Protein AF-A0A6C0J661-F1 (afdb_monomer_lite)

Organism: NCBI:txid1070528

Radius of gyration: 36.3 Å; chains: 1; bounding box: 71×76×98 Å

Sequence (386 aa):
MSFKVKNKKRAIIDNRTTIDAKHNIKIKYFKELQKSFTGKKKKLKLYKEQYTILMNKPLKELNDIEFLKKNELEDKIEILEKEVDDIESSKEEKEYYKNTGNILFDYYDTSNKNSKKEIVKEQLNKKGSKTVMDWLNKNNQLNSNTKQDICDDYLSLTDPCFVKNIKNNYEDFCLNCNIEKKTHLADGCMICEICGQVDYIVIDSDKPSYKDPPKEISYFAYKRINHFNEWMAQFQAKETTDIPQDLYNQILIEIKKERIDNMGDLTSSKVREILKKLKKNKYYEHVPHIINKLNGLPPPIMNRTTEEELRRMFKEIQIPFTKFCPKERKNFLSYSYVLHKFVELLELDQFIDCFILLKSREKLHQQDLIWRQICEYLKWEFIPSV

Structure (mmCIF, N/CA/C/O backbone):
data_AF-A0A6C0J661-F1
#
_entry.id   AF-A0A6C0J661-F1
#
loop_
_atom_site.group_PDB
_atom_site.id
_atom_site.type_symbol
_atom_site.label_atom_id
_atom_site.label_alt_id
_atom_site.label_comp_id
_atom_site.label_asym_id
_atom_site.label_entity_id
_atom_site.label_seq_id
_atom_site.pdbx_PDB_ins_code
_atom_site.Cartn_x
_atom_site.Cartn_y
_atom_site.Cartn_z
_atom_site.occupancy
_atom_site.B_iso_or_equiv
_atom_site.auth_seq_id
_atom_site.auth_comp_id
_atom_site.auth_asym_id
_atom_site.auth_atom_id
_atom_site.pdbx_PDB_model_num
ATOM 1 N N . MET A 1 1 ? 31.103 -8.696 4.883 1.00 34.53 1 MET A N 1
ATOM 2 C CA . MET A 1 1 ? 31.007 -8.701 6.359 1.00 34.53 1 MET A CA 1
ATOM 3 C C . MET A 1 1 ? 29.650 -9.262 6.749 1.00 34.53 1 MET A C 1
ATOM 5 O O . MET A 1 1 ? 28.646 -8.743 6.285 1.00 34.53 1 MET A O 1
ATOM 9 N N . SER A 1 2 ? 29.621 -10.367 7.496 1.00 33.38 2 SER A N 1
ATOM 10 C CA . SER A 1 2 ? 28.377 -11.053 7.869 1.00 33.38 2 SER A CA 1
ATOM 11 C C . SER A 1 2 ? 27.715 -10.329 9.045 1.00 33.38 2 SER A C 1
ATOM 13 O O . SER A 1 2 ? 28.340 -10.147 10.092 1.00 33.38 2 SER A O 1
ATOM 15 N N . PHE A 1 3 ? 26.476 -9.871 8.867 1.00 33.03 3 PHE A N 1
ATOM 16 C CA . PHE A 1 3 ? 25.722 -9.171 9.903 1.00 33.03 3 PHE A CA 1
ATOM 17 C C . PHE A 1 3 ? 25.310 -10.160 11.002 1.00 33.03 3 PHE A C 1
ATOM 19 O O . PHE A 1 3 ? 24.357 -10.920 10.854 1.00 33.03 3 PHE A O 1
ATOM 26 N N . LYS A 1 4 ? 26.019 -10.141 12.138 1.00 41.75 4 LYS A N 1
ATOM 27 C CA . LYS A 1 4 ? 25.554 -10.784 13.374 1.00 41.75 4 LYS A CA 1
ATOM 28 C C . LYS A 1 4 ? 24.389 -9.974 13.939 1.00 41.75 4 LYS A C 1
ATOM 30 O O . LYS A 1 4 ? 24.596 -8.985 14.642 1.00 41.75 4 LYS A O 1
ATOM 35 N N . VAL A 1 5 ? 23.164 -10.402 13.651 1.00 43.06 5 VAL A N 1
ATOM 36 C CA . VAL A 1 5 ? 21.970 -9.907 14.343 1.00 43.06 5 VAL A CA 1
ATOM 37 C C . VAL A 1 5 ? 22.076 -10.339 15.807 1.00 43.06 5 VAL A C 1
ATOM 39 O O . VAL A 1 5 ? 21.962 -11.517 16.138 1.00 43.06 5 VAL A O 1
ATOM 42 N N . LYS A 1 6 ? 22.351 -9.388 16.706 1.00 41.72 6 LYS A N 1
ATOM 43 C CA . LYS A 1 6 ? 22.231 -9.626 18.147 1.00 41.72 6 LYS A CA 1
ATOM 44 C C . LYS A 1 6 ? 20.749 -9.824 18.454 1.00 41.72 6 LYS A C 1
ATOM 46 O O . LYS A 1 6 ? 20.007 -8.848 18.545 1.00 41.72 6 LYS A O 1
ATOM 51 N N . ASN A 1 7 ? 20.334 -11.074 18.648 1.00 42.34 7 ASN A N 1
ATOM 52 C CA . ASN A 1 7 ? 19.065 -11.379 19.299 1.00 42.34 7 ASN A CA 1
ATOM 53 C C . ASN A 1 7 ? 19.090 -10.722 20.684 1.00 42.34 7 ASN A C 1
ATOM 55 O O . ASN A 1 7 ? 19.767 -11.199 21.598 1.00 42.34 7 ASN A O 1
ATOM 59 N N . LYS A 1 8 ? 18.394 -9.588 20.835 1.00 40.62 8 LYS A N 1
ATOM 60 C CA . LYS A 1 8 ? 18.105 -9.023 22.153 1.00 40.62 8 LYS A CA 1
ATOM 61 C C . LYS A 1 8 ? 17.331 -10.101 22.905 1.00 40.62 8 LYS A C 1
ATOM 63 O O . LYS A 1 8 ? 16.184 -10.375 22.560 1.00 40.62 8 LYS A O 1
ATOM 68 N N . LYS A 1 9 ? 17.964 -10.739 23.896 1.00 44.47 9 LYS A N 1
ATOM 69 C CA . LYS A 1 9 ? 17.253 -11.595 24.849 1.00 44.47 9 LYS A CA 1
ATOM 70 C C . LYS A 1 9 ? 16.108 -10.751 25.406 1.00 44.47 9 LYS A C 1
ATOM 72 O O . LYS A 1 9 ? 16.364 -9.714 26.018 1.00 44.47 9 LYS A O 1
ATOM 77 N N . ARG A 1 10 ? 14.862 -11.139 25.109 1.00 45.19 10 ARG A N 1
ATOM 78 C CA . ARG A 1 10 ? 13.681 -10.521 25.719 1.00 45.19 10 ARG A CA 1
ATOM 79 C C . ARG A 1 10 ? 13.876 -10.618 27.229 1.00 45.19 10 ARG A C 1
ATOM 81 O O . ARG A 1 10 ? 14.187 -11.699 27.729 1.00 45.19 10 ARG A O 1
ATOM 88 N N . ALA A 1 11 ? 13.766 -9.493 27.929 1.00 33.91 11 ALA A N 1
ATOM 89 C CA . ALA A 1 11 ? 13.754 -9.506 29.381 1.00 33.91 11 ALA A CA 1
ATOM 90 C C . ALA A 1 11 ? 12.582 -10.395 29.811 1.00 33.91 11 ALA A C 1
ATOM 92 O O . ALA A 1 11 ? 11.436 -10.120 29.458 1.00 33.91 11 ALA A O 1
ATOM 93 N N . ILE A 1 12 ? 12.880 -11.493 30.502 1.00 41.34 12 ILE A N 1
ATOM 94 C CA . ILE A 1 12 ? 11.857 -12.316 31.138 1.00 41.34 12 ILE A CA 1
ATOM 95 C C . ILE A 1 12 ? 11.373 -11.485 32.322 1.00 41.34 12 ILE A C 1
ATOM 97 O O . ILE A 1 12 ? 12.027 -11.431 33.360 1.00 41.34 12 ILE A O 1
ATOM 101 N N . ILE A 1 13 ? 10.283 -10.751 32.122 1.00 39.22 13 ILE A N 1
ATOM 102 C CA . ILE A 1 13 ? 9.573 -10.094 33.213 1.00 39.22 13 ILE A CA 1
ATOM 103 C C . ILE A 1 13 ? 8.820 -11.216 33.928 1.00 39.22 13 ILE A C 1
ATOM 105 O O . ILE A 1 13 ? 7.939 -11.840 33.334 1.00 39.22 13 ILE A O 1
ATOM 109 N N . ASP A 1 14 ? 9.209 -11.522 35.166 1.00 41.19 14 ASP A N 1
ATOM 110 C CA . ASP A 1 14 ? 8.510 -12.510 35.988 1.00 41.19 14 ASP A CA 1
ATOM 111 C C . ASP A 1 14 ? 7.150 -11.928 36.422 1.00 41.19 14 ASP A C 1
ATOM 113 O O . ASP A 1 14 ? 7.012 -11.312 37.474 1.00 41.19 14 ASP A O 1
ATOM 117 N N . ASN A 1 15 ? 6.144 -12.084 35.557 1.00 53.19 15 ASN A N 1
ATOM 118 C CA . ASN A 1 15 ? 4.749 -11.697 35.785 1.00 53.19 15 ASN A CA 1
ATOM 119 C C . ASN A 1 15 ? 3.964 -12.787 36.538 1.00 53.19 15 ASN A C 1
ATOM 121 O O . ASN A 1 15 ? 2.758 -12.945 36.315 1.00 53.19 15 ASN A O 1
ATOM 125 N N . ARG A 1 16 ? 4.617 -13.575 37.406 1.00 56.19 16 ARG A N 1
ATOM 126 C CA . ARG A 1 16 ? 3.942 -14.582 38.236 1.00 56.19 16 ARG A CA 1
ATOM 127 C C . ARG A 1 16 ? 2.863 -13.923 39.092 1.00 56.19 16 ARG A C 1
ATOM 129 O O . ARG A 1 16 ? 3.110 -13.364 40.154 1.00 56.19 16 ARG A O 1
ATOM 136 N N . THR A 1 17 ? 1.637 -14.016 38.604 1.00 64.44 17 THR A N 1
ATOM 137 C CA . THR A 1 17 ? 0.412 -13.579 39.259 1.00 64.44 17 THR A CA 1
ATOM 138 C C . THR A 1 17 ? -0.506 -14.785 39.327 1.00 64.44 17 THR A C 1
ATOM 140 O O . THR A 1 17 ? -0.562 -15.587 38.396 1.00 64.44 17 THR A O 1
ATOM 143 N N . THR A 1 18 ? -1.180 -14.975 40.457 1.00 80.19 18 THR A N 1
ATOM 144 C CA . THR A 1 18 ? -2.099 -16.103 40.614 1.00 80.19 18 THR A CA 1
ATOM 145 C C . THR A 1 18 ? -3.386 -15.846 39.836 1.00 80.19 18 THR A C 1
ATOM 147 O O . THR A 1 18 ? -3.802 -14.693 39.662 1.00 80.19 18 THR A O 1
ATOM 150 N N . ILE A 1 19 ? -4.048 -16.926 39.407 1.00 83.00 19 ILE A N 1
ATOM 151 C CA . ILE A 1 19 ? -5.397 -16.848 38.830 1.00 83.00 19 ILE A CA 1
ATOM 152 C C . ILE A 1 19 ? -6.325 -16.114 39.807 1.00 83.00 19 ILE A C 1
ATOM 154 O O . ILE A 1 19 ? -7.040 -15.210 39.387 1.00 83.00 19 ILE A O 1
ATOM 158 N N . ASP A 1 20 ? -6.211 -16.383 41.114 1.00 82.94 20 ASP A N 1
ATOM 159 C CA . ASP A 1 20 ? -6.934 -15.661 42.170 1.00 82.94 20 ASP A CA 1
ATOM 160 C C . ASP A 1 20 ? -6.723 -14.145 42.130 1.00 82.94 20 ASP A C 1
ATOM 162 O O . ASP A 1 20 ? -7.683 -13.381 42.239 1.00 82.94 20 ASP A O 1
ATOM 166 N N . ALA A 1 21 ? -5.481 -13.675 41.984 1.00 83.25 21 ALA A N 1
ATOM 167 C CA . ALA A 1 21 ? -5.194 -12.245 41.944 1.00 83.25 21 ALA A CA 1
ATOM 168 C C . ALA A 1 21 ? -5.857 -11.590 40.723 1.00 83.25 21 ALA A C 1
ATOM 170 O O . ALA A 1 21 ? -6.536 -10.571 40.861 1.00 83.25 21 ALA A O 1
ATOM 171 N N . LYS A 1 22 ? -5.729 -12.204 39.539 1.00 85.62 22 LYS A N 1
ATOM 172 C CA . LYS A 1 22 ? -6.349 -11.696 38.306 1.00 85.62 22 LYS A CA 1
ATOM 173 C C . LYS A 1 22 ? -7.880 -11.787 38.338 1.00 85.62 22 LYS A C 1
ATOM 175 O O . LYS A 1 22 ? -8.551 -10.852 37.904 1.00 85.62 22 LYS A O 1
ATOM 180 N N . HIS A 1 23 ? -8.437 -12.867 38.878 1.00 87.44 23 HIS A N 1
ATOM 181 C CA . HIS A 1 23 ? -9.880 -13.048 39.039 1.00 87.44 23 HIS A CA 1
ATOM 182 C C . HIS A 1 23 ? -10.471 -12.000 39.992 1.00 87.44 23 HIS A C 1
ATOM 184 O O . HIS A 1 23 ? -11.449 -11.332 39.661 1.00 87.44 23 HIS A O 1
ATOM 190 N N . ASN A 1 24 ? -9.818 -11.750 41.131 1.00 85.25 24 ASN A N 1
ATOM 191 C CA . ASN A 1 24 ? -10.243 -10.720 42.079 1.00 85.25 24 ASN A CA 1
ATOM 192 C C . ASN A 1 24 ? -10.179 -9.302 41.495 1.00 85.25 24 ASN A C 1
ATOM 194 O O . ASN A 1 24 ? -11.025 -8.471 41.825 1.00 85.25 24 ASN A O 1
ATOM 198 N N . ILE A 1 25 ? -9.213 -9.014 40.615 1.00 87.50 25 ILE A N 1
ATOM 199 C CA . ILE A 1 25 ? -9.174 -7.747 39.868 1.00 87.50 25 ILE A CA 1
ATOM 200 C C . ILE A 1 25 ? -10.413 -7.618 38.972 1.00 87.50 25 ILE A C 1
ATOM 202 O O . ILE A 1 25 ? -11.061 -6.573 38.989 1.00 87.50 25 ILE A O 1
ATOM 206 N N . LYS A 1 26 ? -10.798 -8.682 38.252 1.00 86.75 26 LYS A N 1
ATOM 207 C CA . LYS A 1 26 ? -12.018 -8.690 37.427 1.00 86.75 26 LYS A CA 1
ATOM 208 C C . LYS A 1 26 ? -13.294 -8.535 38.262 1.00 86.75 26 LYS A C 1
ATOM 210 O O . LYS A 1 26 ? -14.142 -7.724 37.907 1.00 86.75 26 LYS A O 1
ATOM 215 N N . ILE A 1 27 ? -13.396 -9.191 39.421 1.00 86.44 27 ILE A N 1
ATOM 216 C CA . ILE A 1 27 ? -14.531 -9.000 40.345 1.00 86.44 27 ILE A CA 1
ATOM 217 C C . ILE A 1 27 ? -14.613 -7.548 40.838 1.00 86.44 27 ILE A C 1
ATOM 219 O O . ILE A 1 27 ? -15.700 -6.971 40.903 1.00 86.44 27 ILE A O 1
ATOM 223 N N . LYS A 1 28 ? -13.478 -6.938 41.212 1.00 88.81 28 LYS A N 1
ATOM 224 C CA . LYS A 1 28 ? -13.444 -5.525 41.627 1.00 88.81 28 LYS A CA 1
ATOM 225 C C . LYS A 1 28 ? -13.899 -4.606 40.496 1.00 88.81 28 LYS A C 1
ATOM 227 O O . LYS A 1 28 ? -14.737 -3.745 40.741 1.00 88.81 28 LYS A O 1
ATOM 232 N N . TYR A 1 29 ? -13.422 -4.852 39.278 1.00 88.75 29 TYR A N 1
ATOM 233 C CA . TYR A 1 29 ? -13.843 -4.128 38.083 1.00 88.75 29 TYR A CA 1
ATOM 234 C C . TYR A 1 29 ? -15.363 -4.204 37.863 1.00 88.75 29 TYR A C 1
ATOM 236 O O . TYR A 1 29 ? -16.001 -3.164 37.722 1.00 88.75 29 TYR A O 1
ATOM 244 N N . PHE A 1 30 ? -15.979 -5.389 37.942 1.00 88.12 30 PHE A N 1
ATOM 245 C CA . PHE A 1 30 ? -17.437 -5.518 37.793 1.00 88.12 30 PHE A CA 1
ATOM 246 C C . PHE A 1 30 ? -18.213 -4.782 38.895 1.00 88.12 30 PHE A C 1
ATOM 248 O O . PHE A 1 30 ? -19.218 -4.125 38.620 1.00 88.12 30 PHE A O 1
ATOM 255 N N . LYS A 1 31 ? -17.717 -4.802 40.140 1.00 86.56 31 LYS A N 1
ATOM 256 C CA . LYS A 1 31 ? -18.311 -4.025 41.243 1.00 86.56 31 LYS A CA 1
ATOM 257 C C . LYS A 1 31 ? -18.216 -2.516 41.008 1.00 86.56 31 LYS A C 1
ATOM 259 O O . LYS A 1 31 ? -19.145 -1.786 41.346 1.00 86.56 31 LYS A O 1
ATOM 264 N N . GLU A 1 32 ? -17.105 -2.031 40.464 1.00 87.19 32 GLU A N 1
ATOM 265 C CA . GLU A 1 32 ? -16.934 -0.620 40.100 1.00 87.19 32 GLU A CA 1
ATOM 266 C C . GLU A 1 32 ? -17.833 -0.226 38.924 1.00 87.19 32 GLU A C 1
ATOM 268 O O . GLU A 1 32 ? -18.482 0.821 38.973 1.00 87.19 32 GLU A O 1
ATOM 273 N N . LEU A 1 33 ? -17.958 -1.102 37.925 1.00 84.00 33 LEU A N 1
ATOM 274 C CA . LEU A 1 33 ? -18.845 -0.923 36.781 1.00 84.00 33 LEU A CA 1
ATOM 275 C C . LEU A 1 33 ? -20.310 -0.791 37.233 1.00 84.00 33 LEU A C 1
ATOM 277 O O . LEU A 1 33 ? -20.980 0.184 36.888 1.00 84.00 33 LEU A O 1
ATOM 281 N N . GLN A 1 34 ? -20.765 -1.683 38.116 1.00 83.69 34 GLN A N 1
ATOM 282 C CA . GLN A 1 34 ? -22.088 -1.627 38.749 1.00 83.69 34 GLN A CA 1
ATOM 283 C C . GLN A 1 34 ? -22.298 -0.354 39.586 1.00 83.69 3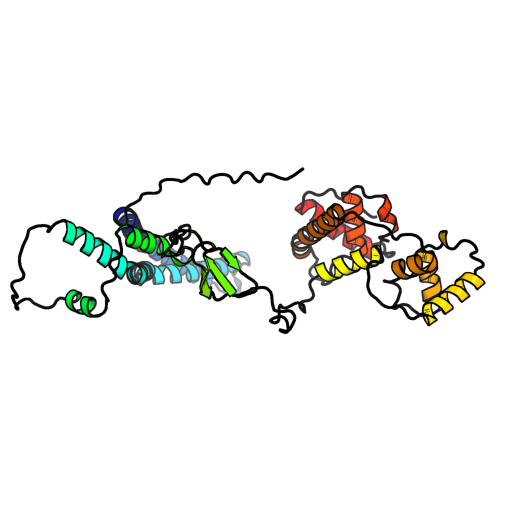4 GLN A C 1
ATOM 285 O O . GLN A 1 34 ? -23.358 0.264 39.523 1.00 83.69 34 GLN A O 1
ATOM 290 N N . LYS A 1 35 ? -21.291 0.117 40.334 1.00 85.62 35 LYS A N 1
ATOM 291 C CA . LYS A 1 35 ? -21.391 1.401 41.060 1.00 85.62 35 LYS A CA 1
ATOM 292 C C . LYS A 1 35 ? -21.552 2.584 40.102 1.00 85.62 35 LYS A C 1
ATOM 294 O O . LYS A 1 35 ? -22.333 3.500 40.377 1.00 85.62 35 LYS A O 1
ATOM 299 N N . SER A 1 36 ? -20.851 2.551 38.967 1.00 83.62 36 SER A N 1
ATOM 300 C CA . SER A 1 36 ? -20.909 3.600 37.944 1.00 83.62 36 SER A CA 1
ATOM 301 C C . SER A 1 36 ? -22.275 3.697 37.250 1.00 83.62 36 SER A C 1
ATOM 303 O O . SER A 1 36 ? -22.646 4.783 36.796 1.00 83.62 36 SER A O 1
ATOM 305 N N . PHE A 1 37 ? -23.057 2.609 37.248 1.00 82.56 37 PHE A N 1
ATOM 306 C CA . PHE A 1 37 ? -24.395 2.528 36.651 1.00 82.56 37 PHE A CA 1
ATOM 307 C C . PHE A 1 37 ? -25.309 3.670 37.102 1.00 82.56 37 PHE A C 1
ATOM 309 O O . PHE A 1 37 ? -25.913 4.363 36.284 1.00 82.56 37 PHE A O 1
ATOM 316 N N . THR A 1 38 ? -25.361 3.930 38.412 1.00 80.94 38 THR A N 1
ATOM 317 C CA . THR A 1 38 ? -26.213 4.988 38.977 1.00 80.94 38 THR A CA 1
ATOM 318 C C . THR A 1 38 ? -25.827 6.380 38.468 1.00 80.94 38 THR A C 1
ATOM 320 O O . THR A 1 38 ? -26.699 7.212 38.212 1.00 80.94 38 THR A O 1
ATOM 323 N N . GLY A 1 39 ? -24.529 6.632 38.272 1.00 82.75 39 GLY A N 1
ATOM 324 C CA . GLY A 1 39 ? -24.013 7.879 37.713 1.00 82.75 39 GLY A CA 1
ATOM 325 C C . GLY A 1 39 ? -24.314 8.016 36.222 1.00 82.75 39 GLY A C 1
ATOM 326 O O . GLY A 1 39 ? -24.779 9.071 35.790 1.00 82.75 39 GLY A O 1
ATOM 327 N N . LYS A 1 40 ? -24.110 6.946 35.443 1.00 84.69 40 LYS A N 1
ATOM 328 C CA . LYS A 1 40 ? -24.411 6.925 34.003 1.00 84.69 40 LYS A CA 1
ATOM 329 C C . LYS A 1 40 ? -25.908 7.100 33.733 1.00 84.69 40 LYS A C 1
ATOM 331 O O . LYS A 1 40 ? -26.274 7.941 32.919 1.00 84.69 40 LYS A O 1
ATOM 336 N N . LYS A 1 41 ? -26.780 6.442 34.507 1.00 84.19 41 LYS A N 1
ATOM 337 C CA . LYS A 1 41 ? -28.244 6.592 34.413 1.00 84.19 41 LYS A CA 1
ATOM 338 C C . LYS A 1 41 ? -28.713 8.020 34.718 1.00 84.19 41 LYS A C 1
ATOM 340 O O . LYS A 1 41 ? -29.590 8.541 34.032 1.00 84.19 41 LYS A O 1
ATOM 345 N N . LYS A 1 42 ? -28.102 8.692 35.704 1.00 85.19 42 LYS A N 1
ATOM 346 C CA . LYS A 1 42 ? -28.375 10.114 35.997 1.00 85.19 42 LYS A CA 1
ATOM 347 C C . LYS A 1 42 ? -27.928 11.037 34.858 1.00 85.19 42 LYS A C 1
ATOM 349 O O . LYS A 1 42 ? -28.683 11.929 34.485 1.00 85.19 42 LYS A O 1
ATOM 354 N N . LYS A 1 43 ? -26.737 10.814 34.288 1.00 86.25 43 LYS A N 1
ATOM 355 C CA . LYS A 1 43 ? -26.243 11.578 33.126 1.00 86.25 43 LYS A CA 1
ATOM 356 C C . LYS A 1 43 ? -27.129 11.386 31.897 1.00 86.25 43 LYS A C 1
ATOM 358 O O . LYS A 1 43 ? -27.467 12.364 31.245 1.00 86.25 43 LYS A O 1
ATOM 363 N N . LEU A 1 44 ? -27.555 10.152 31.633 1.00 86.38 44 LEU A N 1
ATOM 364 C CA . LEU A 1 44 ? -28.473 9.840 30.543 1.00 86.38 44 LEU A CA 1
ATOM 365 C C . LEU A 1 44 ? -29.806 10.583 30.706 1.00 86.38 44 LEU A C 1
ATOM 367 O O . LEU A 1 44 ? -30.295 11.179 29.751 1.00 86.38 44 LEU A O 1
ATOM 371 N N . LYS A 1 45 ? -30.362 10.612 31.925 1.00 87.12 45 LYS A N 1
ATOM 372 C CA . LYS A 1 45 ? -31.579 11.382 32.217 1.00 87.12 45 LYS A CA 1
ATOM 373 C C . LYS A 1 45 ? -31.388 12.876 31.926 1.00 87.12 45 LYS A C 1
ATOM 375 O O . LYS A 1 45 ? -32.225 13.467 31.255 1.00 87.12 45 LYS A O 1
ATOM 380 N N . LEU A 1 46 ? -30.262 13.450 32.356 1.00 88.88 46 LEU A N 1
ATOM 381 C CA . LEU A 1 46 ? -29.929 14.854 32.103 1.00 88.88 46 LEU A CA 1
ATOM 382 C C . LEU A 1 46 ? -29.807 15.164 30.601 1.00 88.88 46 LEU A C 1
ATOM 384 O O . LEU A 1 46 ? -30.317 16.183 30.145 1.00 88.88 46 LEU A O 1
ATOM 388 N N . TYR A 1 47 ? -29.153 14.299 29.821 1.00 86.31 47 TYR A N 1
ATOM 389 C CA . TYR A 1 47 ? -29.030 14.497 28.374 1.00 86.31 47 TYR A CA 1
ATOM 390 C C . TYR A 1 47 ? -30.364 14.346 27.651 1.00 86.31 47 TYR A C 1
ATOM 392 O O . TYR A 1 47 ? -30.657 15.156 26.775 1.00 86.31 47 TYR A O 1
ATOM 400 N N . LYS A 1 48 ? -31.214 13.398 28.064 1.00 86.50 48 LYS A N 1
ATOM 401 C CA . LYS A 1 48 ? -32.587 13.292 27.551 1.00 86.50 48 LYS A CA 1
ATOM 402 C C . LYS A 1 48 ? -33.398 14.549 27.858 1.00 86.50 48 LYS A C 1
ATOM 404 O O . LYS A 1 48 ? -34.045 15.077 26.963 1.00 86.50 48 LYS A O 1
ATOM 409 N N . GLU A 1 49 ? -33.318 15.078 29.079 1.00 87.25 49 GLU A N 1
ATOM 410 C CA . GLU A 1 49 ? -33.981 16.335 29.456 1.00 87.25 49 GLU A CA 1
ATOM 411 C C . GLU A 1 49 ? -33.493 17.506 28.580 1.00 87.25 49 GLU A C 1
ATOM 413 O O . GLU A 1 49 ? -34.311 18.207 27.983 1.00 87.25 49 GLU A O 1
ATOM 418 N N . GLN A 1 50 ? -32.176 17.666 28.394 1.00 84.88 50 GLN A N 1
ATOM 419 C CA . GLN A 1 50 ? -31.604 18.693 27.505 1.00 84.88 50 GLN A CA 1
ATOM 420 C C . GLN A 1 50 ? -32.046 18.529 26.044 1.00 84.88 50 GLN A C 1
ATOM 422 O O . GLN A 1 50 ? -32.380 19.517 25.388 1.00 84.88 50 GLN A O 1
ATOM 427 N N . TYR A 1 51 ? -32.095 17.293 25.546 1.00 84.06 51 TYR A N 1
ATOM 428 C CA . TYR A 1 51 ? -32.574 16.988 24.201 1.00 84.06 51 TYR A CA 1
ATOM 429 C C . TYR A 1 51 ? -34.062 17.329 24.039 1.00 84.06 51 TYR A C 1
ATOM 431 O O . TYR A 1 51 ? -34.434 17.966 23.057 1.00 84.06 51 TYR A O 1
ATOM 439 N N . THR A 1 52 ? -34.915 16.995 25.017 1.00 83.94 52 THR A N 1
ATOM 440 C CA . THR A 1 52 ? -36.351 17.336 24.962 1.00 83.94 52 THR A CA 1
ATOM 441 C C . THR A 1 52 ? -36.607 18.844 24.969 1.00 83.94 52 THR A C 1
ATOM 443 O O . THR A 1 52 ? -37.466 19.315 24.225 1.00 83.94 52 THR A O 1
ATOM 446 N N . ILE A 1 53 ? -35.828 19.621 25.732 1.00 83.75 53 ILE A N 1
ATOM 447 C CA . ILE A 1 53 ? -35.903 21.092 25.725 1.00 83.75 53 ILE A CA 1
ATOM 448 C C . ILE A 1 53 ? -35.604 21.640 24.325 1.00 83.75 53 ILE A C 1
ATOM 450 O O . ILE A 1 53 ? -36.301 22.537 23.858 1.00 83.75 53 ILE A O 1
ATOM 454 N N . LEU A 1 54 ? -34.596 21.090 23.641 1.00 77.94 54 LEU A N 1
ATOM 455 C CA . LEU A 1 54 ? -34.246 21.494 22.277 1.00 77.94 54 LEU A CA 1
ATOM 456 C C . LEU A 1 54 ? -35.255 20.993 21.233 1.00 77.94 54 LEU A C 1
ATOM 458 O O . LEU A 1 54 ? -35.476 21.679 20.240 1.00 77.94 54 LEU A O 1
ATOM 462 N N . MET A 1 55 ? -35.889 19.836 21.452 1.00 75.56 55 MET A N 1
ATOM 463 C CA . MET A 1 55 ? -36.920 19.292 20.559 1.00 75.56 55 MET A CA 1
ATOM 464 C C . MET A 1 55 ? -38.218 20.113 20.599 1.00 75.56 55 MET A C 1
ATOM 466 O O . MET A 1 55 ? -38.865 20.283 19.571 1.00 75.56 55 MET A O 1
ATOM 470 N N . ASN A 1 56 ? -38.578 20.648 21.768 1.00 78.62 56 ASN A N 1
ATOM 471 C CA . ASN A 1 56 ? -39.811 21.416 21.956 1.00 78.62 56 ASN A CA 1
ATOM 472 C C . ASN A 1 56 ? -39.728 22.864 21.439 1.00 78.62 56 ASN A C 1
ATOM 474 O O . ASN A 1 56 ? -40.740 23.566 21.443 1.00 78.62 56 ASN A O 1
ATOM 478 N N . LYS A 1 57 ? -38.551 23.331 20.996 1.00 77.62 57 LYS A N 1
ATOM 479 C CA . LYS A 1 57 ? -38.413 24.656 20.381 1.00 77.62 57 LYS A CA 1
ATOM 480 C C . LYS A 1 57 ? -38.974 24.654 18.949 1.00 77.62 57 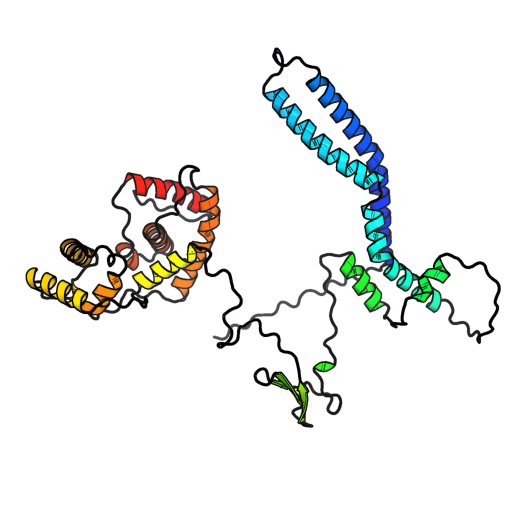LYS A C 1
ATOM 482 O O . LYS A 1 57 ? -38.675 23.739 18.179 1.00 77.62 57 LYS A O 1
ATOM 487 N N . PRO A 1 58 ? -39.756 25.672 18.548 1.00 71.19 58 PRO A N 1
ATOM 488 C CA . PRO A 1 58 ? -40.265 25.773 17.185 1.00 71.19 58 PRO A CA 1
ATOM 489 C C . PRO A 1 58 ? -39.118 25.979 16.183 1.00 71.19 58 PRO A C 1
ATOM 491 O O . PRO A 1 58 ? -38.207 26.766 16.423 1.00 71.19 58 PRO A O 1
ATOM 494 N N . LEU A 1 59 ? -39.193 25.324 15.015 1.00 64.06 59 LEU A N 1
ATOM 495 C CA . LEU A 1 59 ? -38.141 25.353 13.978 1.00 64.06 59 LEU A CA 1
ATOM 496 C C . LEU A 1 59 ? -37.716 26.761 13.527 1.00 64.06 59 LEU A C 1
ATOM 498 O O . LEU A 1 59 ? -36.602 26.928 13.046 1.00 64.06 59 LEU A O 1
ATOM 502 N N . LYS A 1 60 ? -38.589 27.765 13.665 1.00 65.00 60 LYS A N 1
ATOM 503 C CA . LYS A 1 60 ? -38.298 29.161 13.297 1.00 65.00 60 LYS A CA 1
ATOM 504 C C . LYS A 1 60 ? -37.367 29.880 14.283 1.00 65.00 60 LYS A C 1
ATOM 506 O O . LYS A 1 60 ? -36.861 30.940 13.940 1.00 65.00 60 LYS A O 1
ATOM 511 N N . GLU A 1 61 ? -37.162 29.328 15.477 1.00 64.44 61 GLU A N 1
ATOM 512 C CA . GLU A 1 61 ? -36.353 29.919 16.554 1.00 64.44 61 GLU A CA 1
ATOM 513 C C . GLU A 1 61 ? -35.051 29.144 16.821 1.00 64.44 61 GLU A C 1
ATOM 515 O O . GLU A 1 61 ? -34.301 29.510 17.722 1.00 64.44 61 GLU A O 1
ATOM 520 N N . LEU A 1 62 ? -34.781 28.068 16.067 1.00 68.12 62 LEU A N 1
ATOM 521 C CA . LEU A 1 62 ? -33.549 27.290 16.204 1.00 68.12 62 LEU A CA 1
ATOM 522 C C . LEU A 1 62 ? -32.390 27.956 15.456 1.00 68.12 62 LEU A C 1
ATOM 524 O O . LEU A 1 62 ? -32.446 28.138 14.241 1.00 68.12 62 LEU A O 1
ATOM 528 N N . ASN A 1 63 ? -31.304 28.227 16.176 1.00 74.38 63 ASN A N 1
ATOM 529 C CA . ASN A 1 63 ? -30.040 28.666 15.582 1.00 74.38 63 ASN A CA 1
ATOM 530 C C . ASN A 1 63 ? -29.188 27.465 15.115 1.00 74.38 63 ASN A C 1
ATOM 532 O O . ASN A 1 63 ? -29.242 26.389 15.714 1.00 74.38 63 ASN A O 1
ATOM 536 N N . ASP A 1 64 ? -28.304 27.663 14.128 1.00 73.62 64 ASP A N 1
ATOM 537 C CA . ASP A 1 64 ? -27.403 26.614 13.597 1.00 73.62 64 ASP A CA 1
ATOM 538 C C . ASP A 1 64 ? -26.562 25.918 14.689 1.00 73.62 64 ASP A C 1
ATOM 540 O O . ASP A 1 64 ? -26.322 24.711 14.653 1.00 73.62 64 ASP A O 1
ATOM 544 N N . ILE A 1 65 ? -26.156 26.664 15.722 1.00 78.25 65 ILE A N 1
ATOM 545 C CA . ILE A 1 65 ? -25.404 26.142 16.877 1.00 78.25 65 ILE A CA 1
ATOM 546 C C . ILE A 1 65 ? -26.263 25.192 17.726 1.00 78.25 65 ILE A C 1
ATOM 548 O O . ILE A 1 65 ? -25.759 24.218 18.285 1.00 78.25 65 ILE A O 1
ATOM 552 N N . GLU A 1 66 ? -27.558 25.471 17.856 1.00 76.75 66 GLU A N 1
ATOM 553 C CA . GLU A 1 66 ? -28.487 24.630 18.616 1.00 76.75 66 GLU A CA 1
ATOM 554 C C . GLU A 1 66 ? -28.816 23.346 17.854 1.00 76.75 66 GLU A C 1
ATOM 556 O O . GLU A 1 66 ? -28.940 22.288 18.469 1.00 76.75 66 GLU A O 1
ATOM 561 N N . PHE A 1 67 ? -28.858 23.418 16.521 1.00 76.50 67 PHE A N 1
ATOM 562 C CA . PHE A 1 67 ? -28.994 22.248 15.658 1.00 76.50 67 PHE A CA 1
ATOM 563 C C . PHE A 1 67 ? -27.787 21.303 15.775 1.00 76.50 67 PHE A C 1
ATOM 565 O O . PHE A 1 67 ? -27.960 20.099 15.957 1.00 76.50 67 PHE A O 1
ATOM 572 N N . LEU A 1 68 ? -26.559 21.836 15.769 1.00 80.19 68 LEU A N 1
ATOM 573 C CA . LEU A 1 68 ? -25.349 21.030 15.993 1.00 80.19 68 LEU A CA 1
ATOM 574 C C . LEU A 1 68 ? -25.334 20.378 17.382 1.00 80.19 68 LEU A C 1
ATOM 576 O O . LEU A 1 68 ? -25.073 19.183 17.503 1.00 80.19 68 LEU A O 1
ATOM 580 N N . LYS A 1 69 ? -25.682 21.136 18.430 1.00 82.31 69 LYS A N 1
ATOM 581 C CA . LYS A 1 69 ? -25.790 20.600 19.797 1.00 82.31 69 LYS A CA 1
ATOM 582 C C . LYS A 1 69 ? -26.845 19.505 19.915 1.00 82.31 69 LYS A C 1
ATOM 584 O O . LYS A 1 69 ? -26.656 18.579 20.698 1.00 82.31 69 LYS A O 1
ATOM 589 N N . LYS A 1 70 ? -27.940 19.600 19.157 1.00 81.31 70 LYS A N 1
ATOM 590 C CA . LYS A 1 70 ? -28.975 18.566 19.112 1.00 81.31 70 LYS A CA 1
ATOM 591 C C . LYS A 1 70 ? -28.412 17.248 18.580 1.00 81.31 70 LYS A C 1
ATOM 593 O O . LYS A 1 70 ? -28.573 16.238 19.255 1.00 81.31 70 LYS A O 1
ATOM 598 N N . ASN A 1 71 ? -27.712 17.273 17.445 1.00 81.50 71 ASN A N 1
ATOM 599 C CA . ASN A 1 71 ? -27.101 16.068 16.872 1.00 81.50 71 ASN A CA 1
ATOM 600 C C . ASN A 1 71 ? -26.054 15.464 17.819 1.00 81.50 71 ASN A C 1
ATOM 602 O O . ASN A 1 71 ? -26.078 14.269 18.084 1.00 81.50 71 ASN A O 1
ATOM 606 N N . GLU A 1 72 ? -25.194 16.295 18.418 1.00 86.31 72 GLU A N 1
ATOM 607 C CA . GLU A 1 72 ? -24.222 15.800 19.399 1.00 86.31 72 GLU A CA 1
ATOM 608 C C . GLU A 1 72 ? -24.878 15.149 20.625 1.00 86.31 72 GLU A C 1
ATOM 610 O O . GLU A 1 72 ? -24.325 14.209 21.197 1.00 86.31 72 GLU A O 1
ATOM 615 N N . LEU A 1 73 ? -26.003 15.695 21.097 1.00 86.25 73 LEU A N 1
ATOM 616 C CA . LEU A 1 73 ? -26.741 15.123 22.221 1.00 86.25 73 LEU A CA 1
ATOM 617 C C . LEU A 1 73 ? -27.400 13.800 21.835 1.00 86.25 73 LEU A C 1
ATOM 619 O O . LEU A 1 73 ? -27.405 12.893 22.660 1.00 86.25 73 LEU A O 1
ATOM 623 N N . GLU A 1 74 ? -27.904 13.679 20.609 1.00 85.38 74 GLU A N 1
ATOM 624 C CA . GLU A 1 74 ? -28.484 12.443 20.077 1.00 85.38 74 GLU A CA 1
ATOM 625 C C . GLU A 1 74 ? -27.452 11.309 20.058 1.00 85.38 74 GLU A C 1
ATOM 627 O O . GLU A 1 74 ? -27.673 10.274 20.688 1.00 85.38 74 GLU A O 1
ATOM 632 N N . ASP A 1 75 ? -26.271 11.560 19.485 1.00 86.88 75 ASP A N 1
ATOM 633 C CA . ASP A 1 75 ? -25.167 10.591 19.452 1.00 86.88 75 ASP A CA 1
ATOM 634 C C . ASP A 1 75 ? -24.725 10.187 20.872 1.00 86.88 75 ASP A C 1
ATOM 636 O O . ASP A 1 75 ? -24.511 9.011 21.181 1.00 86.88 75 ASP A O 1
ATOM 640 N N . LYS A 1 76 ? -24.602 11.167 21.782 1.00 89.56 76 LYS A N 1
ATOM 641 C CA . LYS A 1 76 ? -24.216 10.920 23.184 1.00 89.56 76 LYS A CA 1
ATOM 642 C C . LYS A 1 76 ? -25.270 10.108 23.936 1.00 89.56 76 LYS A C 1
ATOM 644 O O . LYS A 1 76 ? -24.898 9.310 24.797 1.00 89.56 76 LYS A O 1
ATOM 649 N N . ILE A 1 77 ? -26.555 10.323 23.653 1.00 89.12 77 ILE A N 1
ATOM 650 C CA . ILE A 1 77 ? -27.653 9.545 24.233 1.00 89.12 77 ILE A CA 1
ATOM 651 C C . ILE A 1 77 ? -27.575 8.107 23.730 1.00 89.12 77 ILE A C 1
ATOM 653 O O . ILE A 1 77 ? -27.556 7.212 24.567 1.00 89.12 77 ILE A O 1
ATOM 657 N N . GLU A 1 78 ? -27.437 7.880 22.420 1.00 89.81 78 GLU A N 1
ATOM 658 C CA . GLU A 1 78 ? -27.385 6.526 21.849 1.00 89.81 78 GLU A CA 1
ATOM 659 C C . GLU A 1 78 ? -26.222 5.702 22.429 1.00 89.81 78 GLU A C 1
ATOM 661 O O . GLU A 1 78 ? -26.391 4.542 22.815 1.00 89.81 78 GLU A O 1
ATOM 666 N N . ILE A 1 79 ? -25.035 6.308 22.544 1.00 89.31 79 ILE A N 1
ATOM 667 C CA . ILE A 1 79 ? -23.859 5.651 23.134 1.00 89.31 79 ILE A CA 1
ATOM 668 C C . ILE A 1 79 ? -24.115 5.309 24.606 1.00 89.31 79 ILE A C 1
ATOM 670 O O . ILE A 1 79 ? -23.861 4.183 25.037 1.00 89.31 79 ILE A O 1
ATOM 674 N N . LEU A 1 80 ? -24.631 6.262 25.389 1.00 88.25 80 LEU A N 1
ATOM 675 C CA . LEU A 1 80 ? -24.880 6.046 26.814 1.00 88.25 80 LEU A CA 1
ATOM 676 C C . LEU A 1 80 ? -26.023 5.068 27.085 1.00 88.25 80 LEU A C 1
ATOM 678 O O . LEU A 1 80 ? -25.971 4.380 28.100 1.00 88.25 80 LEU A O 1
ATOM 682 N N . GLU A 1 81 ? -27.036 4.996 26.223 1.00 87.75 81 GLU A N 1
ATOM 683 C CA . GLU A 1 81 ? -28.096 3.986 26.307 1.00 87.75 81 GLU A CA 1
ATOM 684 C C . GLU A 1 81 ? -27.515 2.586 26.151 1.00 87.75 81 GLU A C 1
ATOM 686 O O . GLU A 1 81 ? -27.699 1.762 27.042 1.00 87.75 81 GLU A O 1
ATOM 691 N N . LYS A 1 82 ? -26.709 2.355 25.106 1.00 87.56 82 LYS A N 1
ATOM 692 C CA . LYS A 1 82 ? -26.033 1.063 24.905 1.00 87.56 82 LYS A CA 1
ATOM 693 C C . LYS A 1 82 ? -25.149 0.688 26.091 1.00 87.56 82 LYS A C 1
ATOM 695 O O . LYS A 1 82 ? -25.201 -0.444 26.558 1.00 87.56 82 LYS A O 1
ATOM 700 N N . GLU A 1 83 ? -24.370 1.634 26.619 1.00 86.31 83 GLU A N 1
ATOM 701 C CA . GLU A 1 83 ? -23.539 1.375 27.799 1.00 86.31 83 GLU A CA 1
ATOM 702 C C . GLU A 1 83 ? -24.368 1.044 29.049 1.00 86.31 83 GLU A C 1
ATOM 704 O O . GLU A 1 83 ? -23.967 0.202 29.850 1.00 86.31 83 GLU A O 1
ATOM 709 N N . VAL A 1 84 ? -25.496 1.727 29.262 1.00 88.00 84 VAL A N 1
ATOM 710 C CA . VAL A 1 84 ? -26.392 1.462 30.397 1.00 88.00 84 VAL A CA 1
ATOM 711 C C . VAL A 1 84 ? -27.033 0.084 30.255 1.00 88.00 84 VAL A C 1
ATOM 713 O O . VAL A 1 84 ? -27.050 -0.653 31.239 1.00 88.00 84 VAL A O 1
ATOM 716 N N . ASP A 1 85 ? -27.471 -0.284 29.053 1.00 85.81 85 ASP A N 1
ATOM 717 C CA . ASP A 1 85 ? -28.073 -1.586 28.754 1.00 85.81 85 ASP A CA 1
ATOM 718 C C . ASP A 1 85 ? -27.058 -2.734 28.909 1.00 85.81 85 ASP A C 1
ATOM 720 O O . ASP A 1 85 ? -27.365 -3.779 29.494 1.00 85.81 85 ASP A O 1
ATOM 724 N N . ASP A 1 86 ? -25.816 -2.549 28.452 1.00 85.38 86 ASP A N 1
ATOM 725 C CA . ASP A 1 86 ? -24.742 -3.538 28.611 1.00 85.38 86 ASP A CA 1
ATOM 726 C C . ASP A 1 86 ? -24.376 -3.746 30.098 1.00 85.38 86 ASP A C 1
ATOM 728 O O . ASP A 1 86 ? -24.130 -4.881 30.530 1.00 85.38 86 ASP A O 1
ATOM 732 N N . ILE A 1 87 ? -24.401 -2.677 30.908 1.00 84.19 87 ILE A N 1
ATOM 733 C CA . ILE A 1 87 ? -24.173 -2.753 32.360 1.00 84.19 87 ILE A CA 1
ATOM 734 C C . ILE A 1 87 ? -25.373 -3.386 33.081 1.00 84.19 87 ILE A C 1
ATOM 736 O O . ILE A 1 87 ? -25.172 -4.234 33.950 1.00 84.19 87 ILE A O 1
ATOM 740 N N . GLU A 1 88 ? -26.608 -3.008 32.737 1.00 83.62 88 GLU A N 1
ATOM 741 C CA . GLU A 1 88 ? -27.837 -3.555 33.338 1.00 83.62 88 GLU A CA 1
ATOM 742 C C . GLU A 1 88 ? -27.986 -5.051 33.050 1.00 83.62 88 GLU A C 1
ATOM 744 O O . GLU A 1 88 ? -28.357 -5.837 33.922 1.00 83.62 88 GLU A O 1
ATOM 749 N N . SER A 1 89 ? -27.629 -5.467 31.836 1.00 83.94 89 SER A N 1
ATOM 750 C CA . SER A 1 89 ? -27.649 -6.870 31.438 1.00 83.94 89 SER A CA 1
ATOM 751 C C . SER A 1 89 ? -26.477 -7.688 32.001 1.00 83.94 89 SER A C 1
ATOM 753 O O . SER A 1 89 ? -26.465 -8.911 31.805 1.00 83.94 89 SER A O 1
ATOM 755 N N . SER A 1 90 ? -25.524 -7.071 32.720 1.00 86.25 90 SER A N 1
ATOM 756 C CA . SER A 1 90 ? -24.274 -7.692 33.198 1.00 86.25 90 SER A CA 1
ATOM 757 C C . SER A 1 90 ? -23.569 -8.489 32.090 1.00 86.25 90 SER A C 1
ATOM 759 O O . SER A 1 90 ? -23.081 -9.600 32.311 1.00 86.25 90 SER A O 1
ATOM 761 N N . LYS A 1 91 ? -23.564 -7.963 30.861 1.00 83.75 91 LYS A N 1
ATOM 762 C CA . LYS A 1 91 ? -23.117 -8.700 29.672 1.00 83.75 91 LYS A CA 1
ATOM 763 C C . LYS A 1 91 ? -21.650 -9.112 29.758 1.00 83.75 91 LYS A C 1
ATOM 765 O O . LYS A 1 91 ? -21.341 -10.286 29.574 1.00 83.75 91 LYS A O 1
ATOM 770 N N . GLU A 1 92 ? -20.776 -8.174 30.119 1.00 84.50 92 GLU A N 1
ATOM 771 C CA . GLU A 1 92 ? -19.335 -8.426 30.260 1.00 84.50 92 GLU A CA 1
ATOM 772 C C . GLU A 1 92 ? -19.021 -9.454 31.357 1.00 84.50 92 GLU A C 1
ATOM 774 O O . GLU A 1 92 ? -18.149 -10.306 31.194 1.00 84.50 92 GLU A O 1
ATOM 779 N N . GLU A 1 93 ? -19.755 -9.410 32.470 1.00 86.94 93 GLU A N 1
ATOM 780 C CA . GLU A 1 93 ? -19.603 -10.360 33.574 1.00 86.94 93 GLU A CA 1
ATOM 781 C C . GLU A 1 93 ? -20.032 -11.771 33.145 1.00 86.94 93 GLU A C 1
ATOM 783 O O . GLU A 1 93 ? -19.311 -12.745 33.368 1.00 86.94 93 GLU A O 1
ATOM 788 N N . LYS A 1 94 ? -21.175 -11.883 32.457 1.00 86.00 94 LYS A N 1
ATOM 789 C CA . LYS A 1 94 ? -21.671 -13.155 31.912 1.00 86.00 94 LYS A CA 1
ATOM 790 C C . LYS A 1 94 ? -20.708 -13.749 30.890 1.00 86.00 94 LYS A C 1
ATOM 792 O O . LYS A 1 94 ? -20.445 -14.948 30.935 1.00 86.00 94 LYS A O 1
ATOM 797 N N . GLU A 1 95 ? -20.181 -12.935 29.982 1.00 87.50 95 GLU A N 1
ATOM 798 C CA . GLU A 1 95 ? -19.215 -13.375 28.974 1.00 87.50 95 GLU A CA 1
ATOM 799 C C . GLU A 1 95 ? -17.903 -13.836 29.615 1.00 87.50 95 GLU A C 1
ATOM 801 O O . GLU A 1 95 ? -17.377 -14.898 29.272 1.00 87.50 95 GLU A O 1
ATOM 806 N N . TYR A 1 96 ? -17.426 -13.106 30.623 1.00 88.81 96 TYR A N 1
ATOM 807 C CA . TYR A 1 96 ? -16.261 -13.506 31.398 1.00 88.81 96 TYR A CA 1
ATOM 808 C C . TYR A 1 96 ? -16.452 -14.874 32.066 1.00 88.81 96 TYR A C 1
ATOM 810 O O . TYR A 1 96 ? -15.606 -15.755 31.895 1.00 88.81 96 TYR A O 1
ATOM 818 N N . TYR A 1 97 ? -17.559 -15.095 32.782 1.00 86.75 97 TYR A N 1
ATOM 819 C CA . TYR A 1 97 ? -17.825 -16.382 33.434 1.00 86.75 97 TYR A CA 1
ATOM 820 C C . TYR A 1 97 ? -18.109 -17.510 32.440 1.00 86.75 97 TYR A C 1
ATOM 822 O O . TYR A 1 97 ? -17.717 -18.647 32.691 1.00 86.75 97 TYR A O 1
ATOM 830 N N . LYS A 1 98 ? -18.722 -17.215 31.289 1.00 85.88 98 LYS A N 1
ATOM 831 C CA . LYS A 1 98 ? -18.901 -18.190 30.205 1.00 85.88 98 LYS A CA 1
ATOM 832 C C . LYS A 1 98 ? -17.557 -18.720 29.702 1.00 85.88 98 LYS A C 1
ATOM 834 O O . LYS A 1 98 ? -17.428 -19.919 29.479 1.00 85.88 98 LYS A O 1
ATOM 839 N N . ASN A 1 99 ? -16.567 -17.841 29.549 1.00 84.75 99 ASN A N 1
ATOM 840 C CA . ASN A 1 99 ? -15.265 -18.207 28.991 1.00 84.75 99 ASN A CA 1
ATOM 841 C C . ASN A 1 99 ? -14.309 -18.779 30.049 1.00 84.75 99 ASN A C 1
ATOM 843 O O . ASN A 1 99 ? -13.519 -19.668 29.751 1.00 84.75 99 ASN A O 1
ATOM 847 N N . THR A 1 100 ? -14.376 -18.288 31.289 1.00 86.38 100 THR A N 1
ATOM 848 C CA . THR A 1 100 ? -13.427 -18.662 32.356 1.00 86.38 100 THR A CA 1
ATOM 849 C C . THR A 1 100 ? -13.978 -19.665 33.367 1.00 86.38 100 THR A C 1
ATOM 851 O O . THR A 1 100 ? -13.202 -20.221 34.140 1.00 86.38 100 THR A O 1
ATOM 854 N N . GLY A 1 101 ? -15.286 -19.941 33.364 1.00 84.69 101 GLY A N 1
ATOM 855 C CA . GLY A 1 101 ? -15.962 -20.726 34.402 1.00 84.69 101 GLY A CA 1
ATOM 856 C C . GLY A 1 101 ? -15.396 -22.132 34.588 1.00 84.69 101 GLY A C 1
ATOM 857 O O . GLY A 1 101 ? -15.099 -22.521 35.715 1.00 84.69 101 GLY A O 1
ATOM 858 N N . ASN A 1 102 ? -15.169 -22.860 33.491 1.00 84.25 102 ASN A N 1
ATOM 859 C CA . ASN A 1 102 ? -14.592 -24.208 33.544 1.00 84.25 102 ASN A CA 1
ATOM 860 C C . ASN A 1 102 ? -13.152 -24.190 34.088 1.00 84.25 102 ASN A C 1
ATOM 862 O O . ASN A 1 102 ? -12.795 -25.012 34.921 1.00 84.25 102 ASN A O 1
ATOM 866 N N . ILE A 1 103 ? -12.350 -23.198 33.691 1.00 85.25 103 ILE A N 1
ATOM 867 C CA . ILE A 1 103 ? -10.948 -23.069 34.116 1.00 85.25 103 ILE A CA 1
ATOM 868 C C . ILE A 1 103 ? -10.861 -22.717 35.605 1.00 85.25 103 ILE A C 1
ATOM 870 O O . ILE A 1 103 ? -10.042 -23.269 36.337 1.00 85.25 103 ILE A O 1
ATOM 874 N N . LEU A 1 104 ? -11.723 -21.808 36.070 1.00 85.50 104 LEU A N 1
ATOM 875 C CA . LEU A 1 104 ? -11.826 -21.461 37.487 1.00 85.50 104 LEU A CA 1
ATOM 876 C C . LEU A 1 104 ? -12.290 -22.666 38.312 1.00 85.50 104 LEU A C 1
ATOM 878 O O . LEU A 1 104 ? -11.750 -22.904 39.391 1.00 85.50 104 LEU A O 1
ATOM 882 N N . PHE A 1 105 ? -13.246 -23.446 37.800 1.00 84.62 105 PHE A N 1
ATOM 883 C CA . PHE A 1 105 ? -13.679 -24.684 38.441 1.00 84.62 105 PHE A CA 1
ATOM 884 C C . PHE A 1 105 ? -12.514 -25.668 38.597 1.00 84.62 105 PHE A C 1
ATOM 886 O O . PHE A 1 105 ? -12.232 -26.089 39.719 1.00 84.62 105 PHE A O 1
ATOM 893 N N . ASP A 1 106 ? -11.779 -25.947 37.519 1.00 82.00 106 ASP A N 1
ATOM 894 C CA . ASP A 1 106 ? -10.622 -26.848 37.546 1.00 82.00 106 ASP A CA 1
ATOM 895 C C . ASP A 1 106 ? -9.527 -26.342 38.501 1.00 82.00 106 ASP A C 1
ATOM 897 O O . ASP A 1 106 ? -8.911 -27.125 39.233 1.00 82.00 106 ASP A O 1
ATOM 901 N N . TYR A 1 107 ? -9.311 -25.024 38.557 1.00 83.44 107 TYR A N 1
ATOM 902 C CA . TYR A 1 107 ? -8.354 -24.394 39.465 1.00 83.44 107 TYR A CA 1
ATOM 903 C C . TYR A 1 107 ? -8.725 -24.589 40.944 1.00 83.44 107 TYR A C 1
ATOM 905 O O . TYR A 1 107 ? -7.880 -25.017 41.740 1.00 83.44 107 TYR A O 1
ATOM 913 N N . TYR A 1 108 ? -9.980 -24.316 41.317 1.00 82.12 108 TYR A N 1
ATOM 914 C CA . TYR A 1 108 ? -10.447 -24.449 42.701 1.00 82.12 108 TYR A CA 1
ATOM 915 C C . TYR A 1 108 ? -10.691 -25.907 43.123 1.00 82.12 108 TYR A C 1
ATOM 917 O O . TYR A 1 108 ? -10.512 -26.248 44.293 1.00 82.12 108 TYR A O 1
ATOM 925 N N . ASP A 1 109 ? -11.045 -26.801 42.199 1.00 80.25 109 ASP A N 1
ATOM 926 C CA . ASP A 1 109 ? -11.152 -28.235 42.491 1.00 80.25 109 ASP A CA 1
ATOM 927 C C . ASP A 1 109 ? -9.756 -28.850 42.718 1.00 80.25 109 ASP A C 1
ATOM 929 O O . ASP A 1 109 ? -9.521 -29.589 43.679 1.00 80.25 109 ASP A O 1
ATOM 933 N N . THR A 1 110 ? -8.766 -28.452 41.910 1.00 70.88 110 THR A N 1
ATOM 934 C CA . THR A 1 110 ? -7.368 -28.887 42.076 1.00 70.88 110 THR A CA 1
ATOM 935 C C . THR A 1 110 ? -6.728 -28.332 43.353 1.00 70.88 110 THR A C 1
ATOM 937 O O . THR A 1 110 ? -5.902 -29.008 43.979 1.00 70.88 110 THR A O 1
ATOM 940 N N . SER A 1 111 ? -7.070 -27.111 43.776 1.00 61.66 111 SER A N 1
ATOM 941 C CA . SER A 1 111 ? -6.579 -26.563 45.046 1.00 61.66 111 SER A CA 1
ATOM 942 C C . SER A 1 111 ? -7.183 -27.301 46.247 1.00 61.66 111 SER A C 1
ATOM 944 O O . SER A 1 111 ? -6.429 -27.689 47.137 1.00 61.66 111 SER A O 1
ATOM 946 N N . ASN A 1 112 ? -8.480 -27.628 46.214 1.00 59.41 112 ASN A N 1
ATOM 947 C CA . ASN A 1 112 ? -9.167 -28.375 47.274 1.00 59.41 112 ASN A CA 1
ATOM 948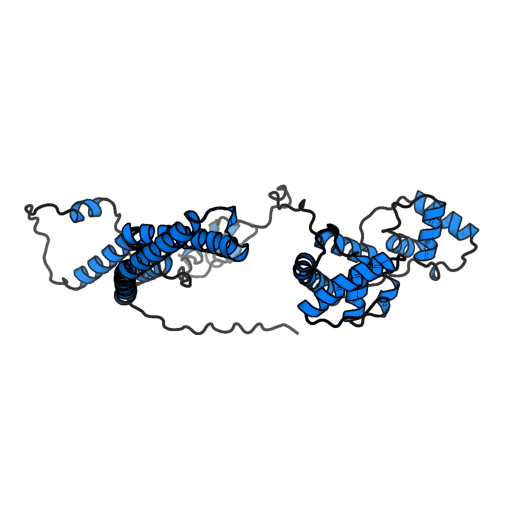 C C . ASN A 1 112 ? -8.732 -29.847 47.393 1.00 59.41 112 ASN A C 1
ATOM 950 O O . ASN A 1 112 ? -8.652 -30.379 48.503 1.00 59.41 112 ASN A O 1
ATOM 954 N N . LYS A 1 113 ? -8.408 -30.517 46.278 1.00 57.84 113 LYS A N 1
ATOM 955 C CA . LYS A 1 113 ? -7.878 -31.896 46.299 1.00 57.84 113 LYS A CA 1
ATOM 956 C C . LYS A 1 113 ? -6.488 -31.987 46.933 1.00 57.84 113 LYS A C 1
ATOM 958 O O . LYS A 1 113 ? -6.168 -32.993 47.560 1.00 57.84 113 LYS A O 1
ATOM 963 N N . ASN A 1 114 ? -5.674 -30.933 46.835 1.00 49.66 114 ASN A N 1
ATOM 964 C CA . ASN A 1 114 ? -4.359 -30.897 47.482 1.00 49.66 114 ASN A CA 1
ATOM 965 C C . ASN A 1 114 ? -4.441 -30.734 49.011 1.00 49.66 114 ASN A C 1
ATOM 967 O O . ASN A 1 114 ? -3.508 -31.139 49.702 1.00 49.66 114 ASN A O 1
ATOM 971 N N . SER A 1 115 ? -5.549 -30.210 49.541 1.00 45.06 115 SER A N 1
ATOM 972 C CA . SER A 1 115 ? -5.796 -30.068 50.984 1.00 45.06 115 SER A CA 1
ATOM 973 C C . SER A 1 115 ? -6.280 -31.363 51.648 1.00 45.06 115 SER A C 1
ATOM 975 O O . SER A 1 115 ? -6.224 -31.475 52.867 1.00 45.06 115 SER A O 1
ATOM 977 N N . LYS A 1 116 ? -6.748 -32.352 50.870 1.00 40.97 116 LYS A N 1
ATOM 978 C CA . LYS A 1 116 ? -7.272 -33.641 51.360 1.00 40.97 116 LYS A CA 1
ATOM 979 C C . LYS A 1 116 ? -6.367 -34.822 50.997 1.00 40.97 116 LYS A C 1
ATOM 981 O O . LYS A 1 116 ? -6.841 -35.854 50.532 1.00 40.97 116 LYS A O 1
ATOM 986 N N . LYS A 1 117 ? -5.060 -34.711 51.245 1.00 36.12 117 LYS A N 1
ATOM 987 C CA . LYS A 1 117 ? -4.199 -35.900 51.378 1.00 36.12 117 LYS A CA 1
ATOM 988 C C . LYS A 1 117 ? -4.322 -36.482 52.790 1.00 36.12 117 LYS A C 1
ATOM 990 O O . LYS A 1 117 ? -3.335 -36.601 53.502 1.00 36.12 117 LYS A O 1
ATOM 995 N N . GLU A 1 118 ? -5.535 -36.858 53.179 1.00 33.00 118 GLU A N 1
ATOM 996 C CA . GLU A 1 118 ? -5.717 -37.910 54.175 1.00 33.00 118 GLU A CA 1
ATOM 997 C C . GLU A 1 118 ? -6.270 -39.137 53.462 1.00 33.00 118 GLU A C 1
ATOM 999 O O . GLU A 1 118 ? -7.216 -39.079 52.678 1.00 33.00 118 GLU A O 1
ATOM 1004 N N . ILE A 1 119 ? -5.583 -40.246 53.699 1.00 43.03 119 ILE A N 1
ATOM 1005 C CA . ILE A 1 119 ? -5.854 -41.577 53.183 1.00 43.03 119 ILE A CA 1
ATOM 1006 C C . ILE A 1 119 ? -7.275 -41.970 53.591 1.00 43.03 119 ILE A C 1
ATOM 1008 O O . ILE A 1 119 ? -7.506 -42.293 54.752 1.00 43.03 119 ILE A O 1
ATOM 1012 N N . VAL A 1 120 ? -8.220 -42.010 52.652 1.00 32.12 120 VAL A N 1
ATOM 1013 C CA . VAL A 1 120 ? -9.490 -42.711 52.871 1.00 32.12 120 VAL A CA 1
ATOM 1014 C C . VAL A 1 120 ? -9.794 -43.574 51.656 1.00 32.12 120 VAL A C 1
ATOM 1016 O O . VAL A 1 120 ? -10.109 -43.092 50.571 1.00 32.12 120 VAL A O 1
ATOM 1019 N N . LYS A 1 121 ? -9.643 -44.882 51.880 1.00 35.19 121 LYS A N 1
ATOM 1020 C CA . LYS A 1 121 ? -10.119 -45.970 51.026 1.00 35.19 121 LYS A CA 1
ATOM 1021 C C . LYS A 1 121 ? -11.591 -45.740 50.687 1.00 35.19 121 LYS A C 1
ATOM 1023 O O . LYS A 1 121 ? -12.380 -45.403 51.565 1.00 35.19 121 LYS A O 1
ATOM 1028 N N . GLU A 1 122 ? -11.938 -45.960 49.426 1.00 33.91 122 GLU A N 1
ATOM 1029 C CA . GLU A 1 122 ? -13.303 -45.903 48.915 1.00 33.91 122 GLU A CA 1
ATOM 1030 C C . GLU A 1 122 ? -14.274 -46.690 49.807 1.00 33.91 122 GLU A C 1
ATOM 1032 O O . GLU A 1 122 ? -14.220 -47.917 49.895 1.00 33.91 122 GLU A O 1
ATOM 1037 N N . GLN A 1 123 ? -15.210 -45.981 50.434 1.00 31.94 123 GLN A N 1
ATOM 1038 C CA . GLN A 1 123 ? -16.501 -46.546 50.792 1.00 31.94 123 GLN A CA 1
ATOM 1039 C C . GLN A 1 123 ? -17.592 -45.720 50.119 1.00 31.94 123 GLN A C 1
ATOM 1041 O O . GLN A 1 123 ? -17.794 -44.538 50.396 1.00 31.94 123 GLN A O 1
ATOM 1046 N N . LEU A 1 124 ? -18.282 -46.386 49.198 1.00 42.69 124 LEU A N 1
ATOM 1047 C CA . LEU A 1 124 ? -19.519 -45.951 48.573 1.00 42.69 124 LEU A CA 1
ATOM 1048 C C . LEU A 1 124 ? -20.554 -45.617 49.653 1.00 42.69 124 LEU A C 1
ATOM 1050 O O . LEU A 1 124 ? -21.033 -46.517 50.337 1.00 42.69 124 LEU A O 1
ATOM 1054 N N . ASN A 1 125 ? -20.973 -44.355 49.746 1.00 31.98 125 ASN A N 1
ATOM 1055 C CA . ASN A 1 125 ? -22.211 -44.002 50.433 1.00 31.98 125 ASN A CA 1
ATOM 1056 C C . ASN A 1 125 ? -23.097 -43.128 49.541 1.00 31.98 125 ASN A C 1
ATOM 1058 O O . ASN A 1 125 ? -22.914 -41.923 49.386 1.00 31.98 125 ASN A O 1
ATOM 1062 N N . LYS A 1 126 ? -24.095 -43.789 48.945 1.00 45.81 126 LYS A N 1
ATOM 1063 C CA . LYS A 1 126 ? -25.258 -43.171 48.307 1.00 45.81 126 LYS A CA 1
ATOM 1064 C C . LYS A 1 126 ? -26.139 -42.559 49.399 1.00 45.81 126 LYS A C 1
ATOM 1066 O O . LYS A 1 126 ? -26.849 -43.311 50.057 1.00 45.81 126 LYS A O 1
ATOM 1071 N N . LYS A 1 127 ? -26.122 -41.231 49.560 1.00 44.28 127 LYS A N 1
ATOM 1072 C CA . LYS A 1 127 ? -27.260 -40.387 50.000 1.00 44.28 127 LYS A CA 1
ATOM 1073 C C . LYS A 1 127 ? -26.786 -38.938 50.174 1.00 44.28 127 LYS A C 1
ATOM 1075 O O . LYS A 1 127 ? -26.167 -38.596 51.171 1.00 44.28 127 LYS A O 1
ATOM 1080 N N . GLY A 1 128 ? -27.106 -38.094 49.198 1.00 39.25 128 GLY A N 1
ATOM 1081 C CA . GLY A 1 128 ? -26.903 -36.646 49.239 1.00 39.25 128 GLY A CA 1
ATOM 1082 C C . GLY A 1 128 ? -27.583 -36.000 48.035 1.00 39.25 128 GLY A C 1
ATOM 1083 O O . GLY A 1 128 ? -27.539 -36.556 46.938 1.00 39.25 128 GLY A O 1
ATOM 1084 N N . SER A 1 129 ? -28.290 -34.891 48.251 1.00 45.00 129 SER A N 1
ATOM 1085 C CA . SER A 1 129 ? -29.001 -34.146 47.208 1.00 45.00 129 SER A CA 1
ATOM 1086 C C . SER A 1 129 ? -28.040 -33.746 46.091 1.00 45.00 129 SER A C 1
ATOM 1088 O O . SER A 1 129 ? -27.073 -33.029 46.351 1.00 45.00 129 SER A O 1
ATOM 1090 N N . LYS A 1 130 ? -28.318 -34.183 44.860 1.00 43.34 130 LYS A N 1
ATOM 1091 C CA . LYS A 1 130 ? -27.537 -33.796 43.682 1.00 43.34 130 LYS A CA 1
ATOM 1092 C C . LYS A 1 130 ? -27.633 -32.284 43.508 1.00 43.34 130 LYS A C 1
ATOM 1094 O O . LYS A 1 130 ? -28.710 -31.765 43.216 1.00 43.34 130 LYS A O 1
ATOM 1099 N N . THR A 1 131 ? -26.531 -31.580 43.729 1.00 58.97 131 THR A N 1
ATOM 1100 C CA . THR A 1 131 ? -26.414 -30.160 43.391 1.00 58.97 131 THR A CA 1
ATOM 1101 C C . THR A 1 131 ? -26.192 -30.025 41.888 1.00 58.97 131 THR A C 1
ATOM 1103 O O . THR A 1 131 ? -25.797 -30.977 41.214 1.00 58.97 131 THR A O 1
ATOM 1106 N N . VAL A 1 132 ? -26.421 -28.830 41.342 1.00 48.81 132 VAL A N 1
ATOM 1107 C CA . VAL A 1 132 ? -26.156 -28.517 39.925 1.00 48.81 132 VAL A CA 1
ATOM 1108 C C . VAL A 1 132 ? -24.713 -28.889 39.515 1.00 48.81 132 VAL A C 1
ATOM 1110 O O . VAL A 1 132 ? -24.479 -29.241 38.360 1.00 48.81 132 VAL A O 1
ATOM 1113 N N . MET A 1 133 ? -23.767 -28.939 40.467 1.00 47.47 133 MET A N 1
ATOM 1114 C CA . MET A 1 133 ? -22.379 -29.362 40.228 1.00 47.47 133 MET A CA 1
ATOM 1115 C C . MET A 1 133 ? -22.202 -30.850 39.901 1.00 47.47 133 MET A C 1
ATOM 1117 O O . MET A 1 133 ? -21.311 -31.182 39.124 1.00 47.47 133 MET A O 1
ATOM 1121 N N . ASP A 1 134 ? -23.064 -31.744 40.393 1.00 55.97 134 ASP A N 1
ATOM 1122 C CA . ASP A 1 134 ? -23.002 -33.169 40.024 1.00 55.97 134 ASP A CA 1
ATOM 1123 C C . ASP A 1 134 ? -23.414 -33.409 38.561 1.00 55.97 134 ASP A C 1
ATOM 1125 O O . ASP A 1 134 ? -23.085 -34.444 37.977 1.00 55.97 134 ASP A O 1
ATOM 1129 N N . TRP A 1 135 ? -24.140 -32.464 37.954 1.00 51.94 135 TRP A N 1
ATOM 1130 C CA . TRP A 1 135 ? -24.566 -32.545 36.558 1.00 51.94 135 TRP A CA 1
ATOM 1131 C C . TRP A 1 135 ? -23.467 -32.088 35.585 1.00 51.94 135 TRP A C 1
ATOM 1133 O O . TRP A 1 135 ? -23.292 -32.725 34.547 1.00 51.94 135 TRP A O 1
ATOM 1143 N N . LEU A 1 136 ? -22.668 -31.068 35.940 1.00 53.06 136 LEU A N 1
ATOM 1144 C CA . LEU A 1 136 ? -21.528 -30.610 35.123 1.00 53.06 136 LEU A CA 1
ATOM 1145 C C . LEU A 1 136 ? -20.397 -31.652 35.023 1.00 53.06 136 LEU A C 1
ATOM 1147 O O . LEU A 1 136 ? -19.707 -31.717 34.009 1.00 53.06 136 LEU A O 1
ATOM 1151 N N . ASN A 1 137 ? -20.243 -32.508 36.037 1.00 52.06 137 ASN A N 1
ATOM 1152 C CA . ASN A 1 137 ? -19.173 -33.510 36.115 1.00 52.06 137 ASN A CA 1
ATOM 1153 C C . ASN A 1 137 ? -19.282 -34.672 35.109 1.00 52.06 137 ASN A C 1
ATOM 1155 O O . ASN A 1 137 ? -18.359 -35.479 35.017 1.00 52.06 137 ASN A O 1
ATOM 1159 N N . LYS A 1 138 ? -20.383 -34.811 34.358 1.00 45.44 138 LYS A N 1
ATOM 1160 C CA . LYS A 1 138 ? -20.575 -35.968 33.463 1.00 45.44 138 LYS A CA 1
ATOM 1161 C C . LYS A 1 138 ? -19.849 -35.888 32.117 1.00 45.44 138 LYS A C 1
ATOM 1163 O O . LYS A 1 138 ? -19.748 -36.922 31.464 1.00 45.44 138 LYS A O 1
ATOM 1168 N N . ASN A 1 139 ? -19.347 -34.721 31.710 1.00 40.91 139 ASN A N 1
ATOM 1169 C CA . ASN A 1 139 ? -18.882 -34.513 30.332 1.00 40.91 139 ASN A CA 1
ATOM 1170 C C . ASN A 1 139 ? -17.369 -34.343 30.144 1.00 40.91 139 ASN A C 1
ATOM 1172 O O . ASN A 1 139 ? -16.936 -34.241 28.999 1.00 40.91 139 ASN A O 1
ATOM 1176 N N . ASN A 1 140 ? -16.550 -34.369 31.198 1.00 42.41 140 ASN A N 1
ATOM 1177 C CA . ASN A 1 140 ? -15.109 -34.173 31.035 1.00 42.41 140 ASN A CA 1
ATOM 1178 C C . ASN A 1 140 ? -14.347 -35.498 31.143 1.00 42.41 140 ASN A C 1
ATOM 1180 O O . ASN A 1 140 ? -14.230 -36.090 32.216 1.00 42.41 140 ASN A O 1
ATOM 1184 N N . GLN A 1 141 ? -13.800 -35.945 30.008 1.00 38.62 141 GLN A N 1
ATOM 1185 C CA . GLN A 1 141 ? -12.655 -36.852 29.990 1.00 38.62 141 GLN A CA 1
ATOM 1186 C C . GLN A 1 141 ? -11.545 -36.251 30.865 1.00 38.62 141 GLN A C 1
ATOM 1188 O O . GLN A 1 141 ? -11.247 -35.060 30.781 1.00 38.62 141 GLN A O 1
ATOM 1193 N N . LEU A 1 142 ? -10.966 -37.084 31.728 1.00 39.81 142 LEU A N 1
ATOM 1194 C CA . LEU A 1 142 ? -9.880 -36.742 32.642 1.00 39.81 142 LEU A CA 1
ATOM 1195 C C . LEU A 1 142 ? -8.612 -36.366 31.857 1.00 39.81 142 LEU A C 1
ATOM 1197 O O . LEU A 1 142 ? -7.729 -37.196 31.667 1.00 39.81 142 LEU A O 1
ATOM 1201 N N . ASN A 1 143 ? -8.502 -35.108 31.434 1.00 42.84 143 ASN A N 1
ATOM 1202 C CA . ASN A 1 143 ? -7.215 -34.519 31.088 1.00 42.84 143 ASN A CA 1
ATOM 1203 C C . ASN A 1 143 ? -6.551 -34.069 32.390 1.00 42.84 143 ASN A C 1
ATOM 1205 O O . ASN A 1 143 ? -7.041 -33.176 33.082 1.00 42.84 143 ASN A O 1
ATOM 1209 N N . SER A 1 144 ? -5.442 -34.710 32.757 1.00 47.59 144 SER A N 1
ATOM 1210 C CA . SER A 1 144 ? -4.615 -34.303 33.893 1.00 47.59 144 SER A CA 1
ATOM 1211 C C . SER A 1 144 ? -3.842 -33.025 33.542 1.00 47.59 144 SER A C 1
ATOM 1213 O O . SER A 1 144 ? -2.633 -33.065 33.314 1.00 47.59 144 SER A O 1
ATOM 1215 N N . ASN A 1 145 ? -4.539 -31.894 33.451 1.00 56.88 145 ASN A N 1
ATOM 1216 C CA . ASN A 1 145 ? -3.913 -30.601 33.193 1.00 56.88 145 ASN A CA 1
ATOM 1217 C C . ASN A 1 145 ? -3.078 -30.198 34.412 1.00 56.88 145 ASN A C 1
ATOM 1219 O O . ASN A 1 145 ? -3.543 -30.243 35.555 1.00 56.88 145 ASN A O 1
ATOM 1223 N N . THR A 1 146 ? -1.818 -29.822 34.196 1.00 69.94 146 THR A N 1
ATOM 1224 C CA . THR A 1 146 ? -0.978 -29.340 35.294 1.00 69.94 146 THR A CA 1
ATOM 1225 C C . THR A 1 146 ? -1.460 -27.958 35.745 1.00 69.94 146 THR A C 1
ATOM 1227 O O . THR A 1 146 ? -2.077 -27.217 34.982 1.00 69.94 146 THR A O 1
ATOM 1230 N N . LYS A 1 147 ? -1.148 -27.551 36.987 1.00 70.38 147 LYS A N 1
ATOM 1231 C CA . LYS A 1 147 ? -1.481 -26.196 37.487 1.00 70.38 147 LYS A CA 1
ATOM 1232 C C . LYS A 1 147 ? -0.956 -25.076 36.578 1.00 70.38 147 LYS A C 1
ATOM 1234 O O . LYS A 1 147 ? -1.510 -23.981 36.584 1.00 70.38 147 LYS A O 1
ATOM 1239 N N . GLN A 1 148 ? 0.119 -25.346 35.838 1.00 72.94 148 GLN A N 1
ATOM 1240 C CA . GLN A 1 148 ? 0.692 -24.416 34.878 1.00 72.94 148 GLN A CA 1
ATOM 1241 C C . GLN A 1 148 ? -0.173 -24.305 33.617 1.00 72.94 148 GLN A C 1
ATOM 1243 O O . GLN A 1 148 ? -0.453 -23.191 33.196 1.00 72.94 148 GLN A O 1
ATOM 1248 N N . ASP A 1 149 ? -0.682 -25.424 33.093 1.00 78.31 149 ASP A N 1
ATOM 1249 C CA . ASP A 1 149 ? -1.558 -25.429 31.914 1.00 78.31 149 ASP A CA 1
ATOM 1250 C C . ASP A 1 149 ? -2.868 -24.672 32.191 1.00 78.31 149 ASP A C 1
ATOM 1252 O O . ASP A 1 149 ? -3.279 -23.840 31.390 1.00 78.31 149 ASP A O 1
ATOM 1256 N N . ILE A 1 150 ? -3.458 -24.860 33.381 1.00 81.00 150 ILE A N 1
ATOM 1257 C CA . ILE A 1 150 ? -4.660 -24.125 33.830 1.00 81.00 150 ILE A CA 1
ATOM 1258 C C . ILE A 1 150 ? -4.392 -22.610 33.895 1.00 81.00 150 ILE A C 1
ATOM 1260 O O . ILE A 1 150 ? -5.249 -21.796 33.545 1.00 81.00 150 ILE A O 1
ATOM 1264 N N . CYS A 1 151 ? -3.196 -22.216 34.343 1.00 80.81 151 CYS A N 1
ATOM 1265 C CA . CYS A 1 151 ? -2.791 -20.813 34.402 1.00 80.81 151 CYS A CA 1
ATOM 1266 C C . CYS A 1 151 ? -2.614 -20.221 33.001 1.00 80.81 151 CYS A C 1
ATOM 1268 O O . CYS A 1 151 ? -3.137 -19.143 32.723 1.00 80.81 151 CYS A O 1
ATOM 1270 N N . ASP A 1 152 ? -1.929 -20.939 32.115 1.00 82.44 152 ASP A N 1
ATOM 1271 C CA . ASP A 1 152 ? -1.686 -20.508 30.741 1.00 82.44 152 ASP A CA 1
ATOM 1272 C C . ASP A 1 152 ? -3.001 -20.392 29.952 1.00 82.44 152 ASP A C 1
ATOM 1274 O O . ASP A 1 152 ? -3.201 -19.417 29.226 1.00 82.44 152 ASP A O 1
ATOM 1278 N N . ASP A 1 153 ? -3.936 -21.324 30.150 1.00 82.69 153 ASP A N 1
ATOM 1279 C CA . ASP A 1 153 ? -5.268 -21.279 29.540 1.00 82.69 153 ASP A CA 1
ATOM 1280 C C . ASP A 1 153 ? -6.067 -20.067 30.039 1.00 82.69 153 ASP A C 1
ATOM 1282 O O . ASP A 1 153 ? -6.608 -19.305 29.234 1.00 82.69 153 ASP A O 1
ATOM 1286 N N . TYR A 1 154 ? -6.069 -19.808 31.351 1.00 85.50 154 TYR A N 1
ATOM 1287 C CA . TYR A 1 154 ? -6.720 -18.623 31.919 1.00 85.50 154 TYR A CA 1
ATOM 1288 C C . TYR A 1 154 ? -6.124 -17.315 31.373 1.00 85.50 154 TYR A C 1
ATOM 1290 O O . TYR A 1 154 ? -6.852 -16.373 31.043 1.00 85.50 154 TYR A O 1
ATOM 1298 N N . LEU A 1 155 ? -4.796 -17.239 31.271 1.00 84.31 155 LEU A N 1
ATOM 1299 C CA . LEU A 1 155 ? -4.097 -16.063 30.761 1.00 84.31 155 LEU A CA 1
ATOM 1300 C C . LEU A 1 155 ? -4.365 -15.846 29.271 1.00 84.31 155 LEU A C 1
ATOM 1302 O O . LEU A 1 155 ? -4.598 -14.710 28.876 1.00 84.31 155 LEU A O 1
ATOM 1306 N N . SER A 1 156 ? -4.436 -16.913 28.474 1.00 82.94 156 SER A N 1
ATOM 1307 C CA . SER A 1 156 ? -4.740 -16.820 27.041 1.00 82.94 156 SER A CA 1
ATOM 1308 C C . SER A 1 156 ? -6.115 -16.210 26.741 1.00 82.94 156 SER A C 1
ATOM 1310 O O . SER A 1 156 ? -6.281 -15.541 25.725 1.00 82.94 156 SER A O 1
ATOM 1312 N N . LEU A 1 157 ? -7.089 -16.388 27.641 1.00 82.38 157 LEU A N 1
ATOM 1313 C CA . LEU A 1 157 ? -8.440 -15.837 27.491 1.00 82.38 157 LEU A CA 1
ATOM 1314 C C . LEU A 1 157 ? -8.603 -14.436 28.087 1.00 82.38 157 LEU A C 1
ATOM 1316 O O . LEU A 1 157 ? -9.496 -13.693 27.685 1.00 82.38 157 LEU A O 1
ATOM 1320 N N . THR A 1 158 ? -7.793 -14.084 29.087 1.00 82.06 158 THR A N 1
ATOM 1321 C CA . THR A 1 158 ? -7.975 -12.845 29.863 1.00 82.06 158 THR A CA 1
ATOM 1322 C C . THR A 1 158 ? -6.951 -11.760 29.555 1.00 82.06 158 THR A C 1
ATOM 1324 O O . THR A 1 158 ? -7.197 -10.598 29.883 1.00 82.06 158 THR A O 1
ATOM 1327 N N . ASP A 1 159 ? -5.824 -12.117 28.940 1.00 80.06 159 ASP A N 1
ATOM 1328 C CA . ASP A 1 159 ? -4.695 -11.231 28.677 1.00 80.06 159 ASP A CA 1
ATOM 1329 C C . ASP A 1 159 ? -4.330 -11.247 27.178 1.00 80.06 159 ASP A C 1
ATOM 1331 O O . ASP A 1 159 ? -3.697 -12.194 26.708 1.00 80.06 159 ASP A O 1
ATOM 1335 N N . PRO A 1 160 ? -4.681 -10.193 26.413 1.00 76.62 160 PRO A N 1
ATOM 1336 C CA . PRO A 1 160 ? -4.387 -10.109 24.979 1.00 76.62 160 PRO A CA 1
ATOM 1337 C C . PRO A 1 160 ? -2.891 -10.156 24.632 1.00 76.62 160 PRO A C 1
ATOM 1339 O O . PRO A 1 160 ? -2.535 -10.404 23.482 1.00 76.62 160 PRO A O 1
ATOM 1342 N N . CYS A 1 161 ? -2.013 -9.887 25.602 1.00 75.25 161 CYS A N 1
ATOM 1343 C CA . CYS A 1 161 ? -0.564 -9.878 25.415 1.00 75.25 161 CYS A CA 1
ATOM 1344 C C . CYS A 1 161 ? 0.096 -11.209 25.809 1.00 75.25 161 CYS A C 1
ATOM 1346 O O . CYS A 1 161 ? 1.316 -11.346 25.677 1.00 75.25 161 CYS A O 1
ATOM 1348 N N . PHE A 1 162 ? -0.671 -12.179 26.315 1.00 78.00 162 PHE A N 1
ATOM 1349 C CA . PHE A 1 162 ? -0.138 -13.470 26.726 1.00 78.00 162 PHE A CA 1
ATOM 1350 C C . PHE A 1 162 ? 0.057 -14.402 25.526 1.00 78.00 162 PHE A C 1
ATOM 1352 O O . PHE A 1 162 ? -0.858 -14.650 24.746 1.00 78.00 162 PHE A O 1
ATOM 1359 N N . VAL A 1 163 ? 1.264 -14.958 25.406 1.00 73.06 163 VAL A N 1
ATOM 1360 C CA . VAL A 1 163 ? 1.613 -15.953 24.387 1.00 73.06 163 VAL A CA 1
ATOM 1361 C C . VAL A 1 163 ? 1.921 -17.263 25.099 1.00 73.06 163 VAL A C 1
ATOM 1363 O O . VAL A 1 163 ? 2.903 -17.350 25.837 1.00 73.06 163 VAL A O 1
ATOM 1366 N N . LYS A 1 164 ? 1.082 -18.279 24.879 1.00 70.38 164 LYS A N 1
ATOM 1367 C CA . LYS A 1 164 ? 1.282 -19.620 25.437 1.00 70.38 164 LYS A CA 1
ATOM 1368 C C . LYS A 1 164 ? 2.570 -20.218 24.865 1.00 70.38 164 LYS A C 1
ATOM 1370 O O . LYS A 1 164 ? 2.717 -20.326 23.648 1.00 70.38 164 LYS A O 1
ATOM 1375 N N . ASN A 1 165 ? 3.503 -20.610 25.733 1.00 62.31 165 ASN A N 1
ATOM 1376 C CA . ASN A 1 165 ? 4.667 -21.389 25.316 1.00 62.31 165 ASN A CA 1
ATOM 1377 C C . ASN A 1 165 ? 4.191 -22.807 24.995 1.00 62.31 165 ASN A C 1
ATOM 1379 O O . ASN A 1 165 ? 3.996 -23.624 25.893 1.00 62.31 165 ASN A O 1
ATOM 1383 N N . ILE A 1 166 ? 3.987 -23.093 23.715 1.00 60.50 166 ILE A N 1
ATOM 1384 C CA . ILE A 1 166 ? 3.790 -24.461 23.243 1.00 60.50 166 ILE A CA 1
ATOM 1385 C C . ILE A 1 166 ? 5.113 -25.181 23.515 1.00 60.50 166 ILE A C 1
ATOM 1387 O O . ILE A 1 166 ? 6.152 -24.788 22.985 1.00 60.50 166 ILE A O 1
ATOM 1391 N N . LYS A 1 167 ? 5.111 -26.167 24.420 1.00 54.50 167 LYS A N 1
ATOM 1392 C CA . LYS A 1 167 ? 6.279 -27.036 24.613 1.00 54.50 167 LYS A CA 1
ATOM 1393 C C . LYS A 1 167 ? 6.586 -27.656 23.249 1.00 54.50 167 LYS A C 1
ATOM 1395 O O . LYS A 1 167 ? 5.665 -28.203 22.652 1.00 54.50 167 LYS A O 1
ATOM 1400 N N . ASN A 1 168 ? 7.829 -27.530 22.766 1.00 46.75 168 ASN A N 1
ATOM 1401 C CA . ASN A 1 168 ? 8.275 -28.176 21.528 1.00 46.75 168 ASN A CA 1
ATOM 1402 C C . ASN A 1 168 ? 7.769 -29.621 21.534 1.00 46.75 168 ASN A C 1
ATOM 1404 O O . ASN A 1 168 ? 8.020 -30.349 22.501 1.00 46.75 168 ASN A O 1
ATOM 1408 N N . ASN A 1 169 ? 6.994 -29.989 20.514 1.00 51.84 169 ASN A N 1
ATOM 1409 C CA . ASN A 1 169 ? 6.428 -31.322 20.424 1.00 51.84 169 ASN A CA 1
ATOM 1410 C C . ASN A 1 169 ? 7.578 -32.338 20.478 1.00 51.84 169 ASN A C 1
ATOM 1412 O O . ASN A 1 169 ? 8.584 -32.200 19.786 1.00 51.84 169 ASN A O 1
ATOM 1416 N N . TYR A 1 170 ? 7.413 -33.397 21.272 1.00 56.34 170 TYR A N 1
ATOM 1417 C CA . TYR A 1 170 ? 8.314 -34.559 21.271 1.00 56.34 170 TYR A CA 1
ATOM 1418 C C . TYR A 1 170 ? 8.393 -35.257 19.895 1.00 56.34 170 TYR A C 1
ATOM 1420 O O . TYR A 1 170 ? 9.169 -36.191 19.726 1.00 56.34 170 TYR A O 1
ATOM 1428 N N . GLU A 1 171 ? 7.594 -34.806 18.927 1.00 59.88 171 GLU A N 1
ATOM 1429 C CA . GLU A 1 171 ? 7.534 -35.274 17.542 1.00 59.88 171 GLU A CA 1
ATOM 1430 C C . GLU A 1 171 ? 8.834 -35.004 16.769 1.00 59.88 171 GLU A C 1
ATOM 1432 O O . GLU A 1 171 ? 9.176 -35.774 15.873 1.00 59.88 171 GLU A O 1
ATOM 1437 N N . ASP A 1 172 ? 9.615 -33.992 17.163 1.00 69.94 172 ASP A N 1
ATOM 1438 C CA . ASP A 1 172 ? 10.879 -33.661 16.489 1.00 69.94 172 ASP A CA 1
ATOM 1439 C C . ASP A 1 172 ? 12.039 -34.587 16.904 1.00 69.94 172 ASP A C 1
ATOM 1441 O O . ASP A 1 172 ? 13.114 -34.555 16.305 1.00 69.94 172 ASP A O 1
ATOM 1445 N N . PHE A 1 173 ? 11.851 -35.443 17.916 1.00 78.69 173 PHE A N 1
ATOM 1446 C CA . PHE A 1 173 ? 12.895 -36.320 18.448 1.00 78.69 173 PHE A CA 1
ATOM 1447 C C . PHE A 1 173 ? 12.645 -37.792 18.107 1.00 78.69 173 PHE A C 1
ATOM 1449 O O . PHE A 1 173 ? 11.530 -38.311 18.125 1.00 78.69 173 PHE A O 1
ATOM 1456 N N . CYS A 1 174 ? 13.716 -38.522 17.807 1.00 80.56 174 CYS A N 1
ATOM 1457 C CA . CYS A 1 174 ? 13.658 -39.969 17.659 1.00 80.56 174 CYS A CA 1
ATOM 1458 C C . CYS A 1 174 ? 13.476 -40.643 19.020 1.00 80.56 174 CYS A C 1
ATOM 1460 O O . CYS A 1 174 ? 14.355 -40.551 19.870 1.00 80.56 174 CYS A O 1
ATOM 1462 N N . LEU A 1 175 ? 12.387 -41.395 19.198 1.00 81.50 175 LEU A N 1
ATOM 1463 C CA . LEU A 1 175 ? 12.100 -42.118 20.444 1.00 81.50 175 LEU A CA 1
ATOM 1464 C C . LEU A 1 175 ? 13.163 -43.176 20.789 1.00 81.50 175 LEU A C 1
ATOM 1466 O O . LEU A 1 175 ? 13.403 -43.438 21.963 1.00 81.50 175 LEU A O 1
ATOM 1470 N N . ASN A 1 176 ? 13.828 -43.754 19.783 1.00 80.75 176 ASN A N 1
ATOM 1471 C CA . ASN A 1 176 ? 14.857 -44.776 19.993 1.00 80.75 176 ASN A CA 1
ATOM 1472 C C . ASN A 1 176 ? 16.246 -44.197 20.289 1.00 80.75 176 ASN A C 1
ATOM 1474 O O . ASN A 1 176 ? 16.996 -44.774 21.071 1.00 80.75 176 ASN A O 1
ATOM 1478 N N . CYS A 1 177 ? 16.618 -43.093 19.640 1.00 83.31 177 CYS A N 1
ATOM 1479 C CA . CYS A 1 177 ? 17.971 -42.531 19.727 1.00 83.31 177 CYS A CA 1
ATOM 1480 C C . CYS A 1 177 ? 18.043 -41.259 20.576 1.00 83.31 177 CYS A C 1
ATOM 1482 O O . CYS A 1 177 ? 19.138 -40.797 20.881 1.00 83.31 177 CYS A O 1
ATOM 1484 N N . ASN A 1 178 ? 16.890 -40.692 20.933 1.00 83.25 178 ASN A N 1
ATOM 1485 C CA . ASN A 1 178 ? 16.732 -39.431 21.651 1.00 83.25 178 ASN A CA 1
ATOM 1486 C C . ASN A 1 178 ? 17.534 -38.266 21.038 1.00 83.25 178 ASN A C 1
ATOM 1488 O O . ASN A 1 178 ? 18.043 -37.401 21.749 1.00 83.25 178 ASN A O 1
ATOM 1492 N N . ILE A 1 179 ? 17.656 -38.265 19.707 1.00 83.00 179 ILE A N 1
ATOM 1493 C CA . ILE A 1 179 ? 18.245 -37.178 18.921 1.00 83.00 179 ILE A CA 1
ATOM 1494 C C . ILE A 1 179 ? 17.168 -36.501 18.081 1.00 83.00 179 ILE A C 1
ATOM 1496 O O . ILE A 1 179 ? 16.182 -37.138 17.703 1.00 83.00 179 ILE A O 1
ATOM 1500 N N . GLU A 1 180 ? 17.371 -35.222 17.791 1.00 83.94 180 GLU A N 1
ATOM 1501 C CA . GLU A 1 180 ? 16.520 -34.454 16.886 1.00 83.94 180 GLU A CA 1
ATOM 1502 C C . GLU A 1 180 ? 16.568 -35.077 15.482 1.00 83.94 180 GLU A C 1
ATOM 1504 O O . GLU A 1 180 ? 17.641 -35.408 14.964 1.00 83.94 180 GLU A O 1
ATOM 1509 N N . LYS A 1 181 ? 15.398 -35.303 14.885 1.00 88.12 181 LYS A N 1
ATOM 1510 C CA . LYS A 1 181 ? 15.280 -35.807 13.519 1.00 88.12 181 LYS A CA 1
ATOM 1511 C C . LYS A 1 181 ? 15.559 -34.670 12.547 1.00 88.12 181 LYS A C 1
ATOM 1513 O O . LYS A 1 181 ? 15.166 -33.528 12.755 1.00 88.12 181 LYS A O 1
ATOM 1518 N N . LYS A 1 182 ? 16.199 -34.994 11.431 1.00 86.31 182 LYS A N 1
ATOM 1519 C CA . LYS A 1 182 ? 16.476 -34.033 10.369 1.00 86.3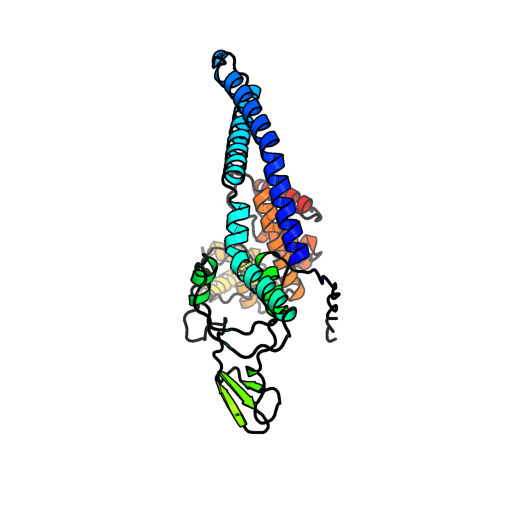1 182 LYS A CA 1
ATOM 1520 C C . LYS A 1 182 ? 15.287 -33.930 9.429 1.00 86.31 182 LYS A C 1
ATOM 1522 O O . LYS A 1 182 ? 14.866 -34.933 8.856 1.00 86.31 182 LYS A O 1
ATOM 1527 N N . THR A 1 183 ? 14.766 -32.723 9.239 1.00 86.25 183 THR A N 1
ATOM 1528 C CA . THR A 1 183 ? 13.645 -32.476 8.327 1.00 86.25 183 THR A CA 1
ATOM 1529 C C . THR A 1 183 ? 14.103 -32.440 6.869 1.00 86.25 183 THR A C 1
ATOM 1531 O O . THR A 1 183 ? 14.918 -31.608 6.469 1.00 86.25 183 THR A O 1
ATOM 1534 N N . HIS A 1 184 ? 13.519 -33.307 6.051 1.00 82.94 184 HIS A N 1
ATOM 1535 C CA . HIS A 1 184 ? 13.645 -33.332 4.601 1.00 82.94 184 HIS A CA 1
ATOM 1536 C C . HIS A 1 184 ? 12.392 -32.716 3.972 1.00 82.94 184 HIS A C 1
ATOM 1538 O O . HIS A 1 184 ? 11.382 -33.381 3.753 1.00 82.94 184 HIS A O 1
ATOM 1544 N N . LEU A 1 185 ? 12.466 -31.414 3.671 1.00 80.69 185 LEU A N 1
ATOM 1545 C CA . LEU A 1 185 ? 11.325 -30.646 3.153 1.00 80.69 185 LEU A CA 1
ATOM 1546 C C . LEU A 1 185 ? 10.815 -31.140 1.789 1.00 80.69 185 LEU A C 1
ATOM 1548 O O . LEU A 1 185 ? 9.627 -31.029 1.515 1.00 80.69 185 LEU A O 1
ATOM 1552 N N . ALA A 1 186 ? 11.700 -31.660 0.933 1.00 77.31 186 ALA A N 1
ATOM 1553 C CA . ALA A 1 186 ? 11.324 -32.151 -0.394 1.00 77.31 186 ALA A CA 1
ATOM 1554 C C . ALA A 1 186 ? 10.468 -33.426 -0.327 1.00 77.31 186 ALA A C 1
ATOM 1556 O O . ALA A 1 186 ? 9.562 -33.597 -1.139 1.00 77.31 186 ALA A O 1
ATOM 1557 N N . ASP A 1 187 ? 10.738 -34.272 0.666 1.00 79.69 187 ASP A N 1
ATOM 1558 C CA . ASP A 1 187 ? 10.117 -35.589 0.822 1.00 79.69 187 ASP A CA 1
ATOM 1559 C C . ASP A 1 187 ? 9.010 -35.590 1.887 1.00 79.69 187 ASP A C 1
ATOM 1561 O O . ASP A 1 187 ? 8.377 -36.617 2.127 1.00 79.69 187 ASP A O 1
ATOM 1565 N N . GLY A 1 188 ? 8.761 -34.446 2.537 1.00 84.94 188 GLY A N 1
ATOM 1566 C CA . GLY A 1 188 ? 7.719 -34.327 3.555 1.00 84.94 188 GLY A CA 1
ATOM 1567 C C . GLY A 1 188 ? 7.973 -35.209 4.773 1.00 84.94 188 GLY A C 1
ATOM 1568 O O . GLY A 1 188 ? 7.035 -35.788 5.311 1.00 84.94 188 GLY A O 1
ATOM 1569 N N . CYS A 1 189 ? 9.228 -35.383 5.192 1.00 88.00 189 CYS A N 1
ATOM 1570 C CA . CYS A 1 189 ? 9.554 -36.320 6.264 1.00 88.00 189 CYS A CA 1
ATOM 1571 C C . CYS A 1 189 ? 10.669 -35.831 7.192 1.00 88.00 189 CYS A C 1
ATOM 1573 O O . CYS A 1 189 ? 11.434 -34.922 6.872 1.00 88.00 189 CYS A O 1
ATOM 1575 N N . MET A 1 190 ? 10.752 -36.443 8.368 1.00 88.62 190 MET A N 1
ATOM 1576 C CA . MET A 1 190 ? 11.812 -36.255 9.350 1.00 88.62 190 MET A CA 1
ATOM 1577 C C . MET A 1 190 ? 12.537 -37.579 9.560 1.00 88.62 190 MET A C 1
ATOM 1579 O O . MET A 1 190 ? 11.901 -38.593 9.844 1.00 88.62 190 MET A O 1
ATOM 1583 N N . ILE A 1 191 ? 13.862 -37.573 9.430 1.00 90.62 191 ILE A N 1
ATOM 1584 C CA . ILE A 1 191 ? 14.685 -38.786 9.449 1.00 90.62 191 ILE A CA 1
ATOM 1585 C C . ILE A 1 191 ? 15.667 -38.731 10.618 1.00 90.62 191 ILE A C 1
ATOM 1587 O O . ILE A 1 191 ? 16.388 -37.751 10.804 1.00 90.62 191 ILE A O 1
ATOM 1591 N N . CYS A 1 192 ? 15.725 -39.802 11.406 1.00 90.19 192 CYS A N 1
ATOM 1592 C CA . CYS A 1 192 ? 16.780 -39.994 12.395 1.00 90.19 192 CYS A CA 1
ATOM 1593 C C . CYS A 1 192 ? 18.085 -40.423 11.707 1.00 90.19 192 CYS A C 1
ATOM 1595 O O . CYS A 1 192 ? 18.129 -41.485 11.088 1.00 90.19 192 CYS A O 1
ATOM 1597 N N . GLU A 1 193 ? 19.166 -39.655 11.869 1.00 89.25 193 GLU A N 1
ATOM 1598 C CA . GLU A 1 193 ? 20.467 -39.962 11.244 1.00 89.25 193 GLU A CA 1
ATOM 1599 C C . GLU A 1 193 ? 21.163 -41.210 11.834 1.00 89.25 193 GLU A C 1
ATOM 1601 O O . GLU A 1 193 ? 22.116 -41.707 11.241 1.00 89.25 193 GLU A O 1
ATOM 1606 N N . ILE A 1 194 ? 20.694 -41.742 12.974 1.00 88.06 194 ILE A N 1
ATOM 1607 C CA . ILE A 1 194 ? 21.301 -42.909 13.643 1.00 88.06 194 ILE A CA 1
ATOM 1608 C C . ILE A 1 194 ? 20.560 -44.212 13.321 1.00 88.06 194 ILE A C 1
ATOM 1610 O O . ILE A 1 194 ? 21.175 -45.167 12.857 1.00 88.06 194 ILE A O 1
ATOM 1614 N N . CYS A 1 195 ? 19.250 -44.286 13.585 1.00 89.62 195 CYS A N 1
ATOM 1615 C CA . CYS A 1 195 ? 18.473 -45.519 13.378 1.00 89.62 195 CYS A CA 1
ATOM 1616 C C . CYS A 1 195 ? 17.669 -45.537 12.074 1.00 89.62 195 CYS A C 1
ATOM 1618 O O . CYS A 1 195 ? 17.028 -46.542 11.777 1.00 89.62 195 CYS A O 1
ATOM 1620 N N . GLY A 1 196 ? 17.661 -44.436 11.317 1.00 85.44 196 GLY A N 1
ATOM 1621 C CA . GLY A 1 196 ? 16.914 -44.340 10.065 1.00 85.44 196 GLY A CA 1
ATOM 1622 C C . GLY A 1 196 ? 15.394 -44.296 10.234 1.00 85.44 196 GLY A C 1
ATOM 1623 O O . GLY A 1 196 ? 14.683 -44.449 9.248 1.00 85.44 196 GLY A O 1
ATOM 1624 N N . GLN A 1 197 ? 14.871 -44.095 11.451 1.00 87.06 197 GLN A N 1
ATOM 1625 C CA . GLN A 1 197 ? 13.434 -43.912 11.662 1.00 87.06 197 GLN A CA 1
ATOM 1626 C C . GLN A 1 197 ? 12.942 -42.687 10.881 1.00 87.06 197 GLN A C 1
ATOM 1628 O O . GLN A 1 197 ? 13.495 -41.596 11.042 1.00 87.06 197 GLN A O 1
ATOM 1633 N N . VAL A 1 198 ? 11.886 -42.880 10.089 1.00 88.31 198 VAL A N 1
ATOM 1634 C CA . VAL A 1 198 ? 11.254 -41.845 9.268 1.00 88.31 198 VAL A CA 1
ATOM 1635 C C . VAL A 1 198 ? 9.848 -41.571 9.784 1.00 88.31 198 VAL A C 1
ATOM 1637 O O . VAL A 1 198 ? 9.034 -42.490 9.856 1.00 88.31 198 VAL A O 1
ATOM 1640 N N . ASP A 1 199 ? 9.559 -40.307 10.074 1.00 85.94 199 ASP A N 1
ATOM 1641 C CA . ASP A 1 199 ? 8.202 -39.836 10.342 1.00 85.94 199 ASP A CA 1
ATOM 1642 C C . ASP A 1 199 ? 7.776 -38.901 9.211 1.00 85.94 199 ASP A C 1
ATOM 1644 O O . ASP A 1 199 ? 8.479 -37.942 8.891 1.00 85.94 199 ASP A O 1
ATOM 1648 N N . TYR A 1 200 ? 6.633 -39.173 8.589 1.00 85.12 200 TYR A N 1
ATOM 1649 C CA . TYR A 1 200 ? 6.079 -38.295 7.562 1.00 85.12 200 TYR A CA 1
ATOM 1650 C C . TYR A 1 200 ? 5.338 -37.134 8.216 1.00 85.12 200 TYR A C 1
ATOM 1652 O O . TYR A 1 200 ? 4.515 -37.335 9.108 1.00 85.12 200 TYR A O 1
ATOM 1660 N N . ILE A 1 201 ? 5.620 -35.925 7.747 1.00 82.12 201 ILE A N 1
ATOM 1661 C CA . ILE A 1 201 ? 4.999 -34.693 8.213 1.00 82.12 201 ILE A CA 1
ATOM 1662 C C . ILE A 1 201 ? 4.228 -34.043 7.071 1.00 82.12 201 ILE A C 1
ATOM 1664 O O . ILE A 1 201 ? 4.650 -34.042 5.915 1.00 82.12 201 ILE A O 1
ATOM 1668 N N . VAL A 1 202 ? 3.084 -33.453 7.401 1.00 76.12 202 VAL A N 1
ATOM 1669 C CA . VAL A 1 202 ? 2.346 -32.628 6.447 1.00 76.12 202 VAL A CA 1
ATOM 1670 C C . VAL A 1 202 ? 3.009 -31.258 6.422 1.00 76.12 202 VAL A C 1
ATOM 1672 O O . VAL A 1 202 ? 2.927 -30.500 7.385 1.00 76.12 202 VAL A O 1
ATOM 1675 N N . ILE A 1 203 ? 3.689 -30.949 5.322 1.00 68.94 203 ILE A N 1
ATOM 1676 C CA . ILE A 1 203 ? 4.271 -29.629 5.089 1.00 68.94 203 ILE A CA 1
ATOM 1677 C C . ILE A 1 203 ? 3.238 -28.805 4.329 1.00 68.94 203 ILE A C 1
ATOM 1679 O O . ILE A 1 203 ? 3.084 -28.959 3.117 1.00 68.94 203 ILE A O 1
ATOM 1683 N N . ASP A 1 204 ? 2.532 -27.927 5.038 1.00 58.00 204 ASP A N 1
ATOM 1684 C CA . ASP A 1 204 ? 1.698 -26.914 4.394 1.00 58.00 204 ASP A CA 1
ATOM 1685 C C . ASP A 1 204 ? 2.621 -25.801 3.875 1.00 58.00 204 ASP A C 1
ATOM 1687 O O . ASP A 1 204 ? 3.093 -24.935 4.614 1.00 58.00 204 ASP A O 1
ATOM 1691 N N . SER A 1 205 ? 3.007 -25.899 2.604 1.00 58.91 205 SER A N 1
ATOM 1692 C CA . SER A 1 205 ? 3.819 -24.877 1.949 1.00 58.91 205 SER A CA 1
ATOM 1693 C C . SER A 1 205 ? 2.921 -23.726 1.503 1.00 58.91 205 SER A C 1
ATOM 1695 O O . SER A 1 205 ? 2.188 -23.845 0.524 1.00 58.91 205 SER A O 1
ATOM 1697 N N . ASP A 1 206 ? 3.077 -22.560 2.132 1.00 54.19 206 ASP A N 1
ATOM 1698 C CA . ASP A 1 206 ? 2.483 -21.295 1.664 1.00 54.19 206 ASP A CA 1
ATOM 1699 C C . ASP A 1 206 ? 2.976 -20.875 0.263 1.00 54.19 206 ASP A C 1
ATOM 1701 O O . ASP A 1 206 ? 2.419 -19.971 -0.365 1.00 54.19 206 ASP A O 1
ATOM 1705 N N . LYS A 1 207 ? 4.036 -21.512 -0.255 1.00 55.72 207 LYS A N 1
ATOM 1706 C CA . LYS A 1 207 ? 4.453 -21.355 -1.651 1.00 55.72 207 LYS A CA 1
ATOM 1707 C C . LYS A 1 207 ? 3.664 -22.329 -2.529 1.00 55.72 207 LYS A C 1
ATOM 1709 O O . LYS A 1 207 ? 3.841 -23.536 -2.350 1.00 55.72 207 LYS A O 1
ATOM 1714 N N . PRO A 1 208 ? 2.862 -21.844 -3.496 1.00 50.22 208 PRO A N 1
ATOM 1715 C CA . PRO A 1 208 ? 2.206 -22.724 -4.453 1.00 50.22 208 PRO A CA 1
ATOM 1716 C C . PRO A 1 208 ? 3.254 -23.518 -5.242 1.00 50.22 208 PRO A C 1
ATOM 1718 O O . PRO A 1 208 ? 4.303 -22.988 -5.622 1.00 50.22 208 PRO A O 1
ATOM 1721 N N . SER A 1 209 ? 2.962 -24.798 -5.475 1.00 55.41 209 SER A N 1
ATOM 1722 C CA . SER A 1 209 ? 3.713 -25.636 -6.408 1.00 55.41 209 SER A CA 1
ATOM 1723 C C . SER A 1 209 ? 3.695 -24.990 -7.793 1.00 55.41 209 SER A C 1
ATOM 1725 O O . SER A 1 209 ? 2.683 -24.431 -8.201 1.00 55.41 209 SER A O 1
ATOM 1727 N N . TYR A 1 210 ? 4.784 -25.102 -8.557 1.00 57.88 210 TYR A N 1
ATOM 1728 C CA . TYR A 1 210 ? 4.875 -24.546 -9.918 1.00 57.88 210 TYR A CA 1
ATOM 1729 C C . TYR A 1 210 ? 3.776 -25.075 -10.866 1.00 57.88 210 TYR A C 1
ATOM 1731 O O . TYR A 1 210 ? 3.502 -24.468 -11.898 1.00 57.88 210 TYR A O 1
ATOM 1739 N N . LYS A 1 211 ? 3.161 -26.218 -10.527 1.00 60.31 211 LYS A N 1
ATOM 1740 C CA . LYS A 1 211 ? 2.068 -26.844 -11.286 1.00 60.31 211 LYS A CA 1
ATOM 1741 C C . LYS A 1 211 ? 0.670 -26.447 -10.819 1.00 60.31 211 LYS A C 1
ATOM 1743 O O . LYS A 1 211 ? -0.273 -26.648 -11.579 1.00 60.31 211 LYS A O 1
ATOM 1748 N N . ASP A 1 212 ? 0.537 -25.904 -9.614 1.00 56.31 212 ASP A N 1
ATOM 1749 C CA . ASP A 1 212 ? -0.747 -25.403 -9.148 1.00 56.31 212 ASP A CA 1
ATOM 1750 C C . ASP A 1 212 ? -0.910 -23.965 -9.643 1.00 56.31 212 ASP A C 1
ATOM 1752 O O . ASP A 1 212 ? 0.009 -23.153 -9.471 1.00 56.31 212 ASP A O 1
ATOM 1756 N N . PRO A 1 213 ? -2.053 -23.609 -10.260 1.00 54.28 213 PRO A N 1
ATOM 1757 C CA . PRO A 1 213 ? -2.344 -22.208 -10.498 1.00 54.28 213 PRO A CA 1
ATOM 1758 C C . PRO A 1 213 ? -2.243 -21.503 -9.140 1.00 54.28 213 PRO A C 1
ATOM 1760 O O . PRO A 1 213 ? -2.784 -22.020 -8.155 1.00 54.28 213 PRO A O 1
ATOM 1763 N N . PRO A 1 214 ? -1.521 -20.371 -9.039 1.00 55.09 214 PRO A N 1
ATOM 1764 C CA . PRO A 1 214 ? -1.431 -19.644 -7.785 1.00 55.09 214 PRO A CA 1
ATOM 1765 C C . PRO A 1 214 ? -2.848 -19.475 -7.240 1.00 55.09 214 PRO A C 1
ATOM 1767 O O . PRO A 1 214 ? -3.700 -18.962 -7.971 1.00 55.09 214 PRO A O 1
ATOM 1770 N N . LYS A 1 215 ? -3.114 -19.921 -5.994 1.00 52.06 215 LYS A N 1
ATOM 1771 C CA . LYS A 1 215 ? -4.340 -19.534 -5.267 1.00 52.06 215 LYS A CA 1
ATOM 1772 C C . LYS A 1 215 ? -4.495 -18.052 -5.536 1.00 52.06 215 LYS A C 1
ATOM 1774 O O . LYS A 1 215 ? -3.503 -17.361 -5.320 1.00 52.06 215 LYS A O 1
ATOM 1779 N N . GLU A 1 216 ? -5.630 -17.618 -6.081 1.00 50.00 216 GLU A N 1
ATOM 1780 C CA . GLU A 1 216 ? -5.854 -16.261 -6.587 1.00 50.00 216 GLU A CA 1
ATOM 1781 C C . GLU A 1 216 ? -5.476 -15.204 -5.537 1.00 50.00 216 GLU A C 1
ATOM 1783 O O . GLU A 1 216 ? -6.298 -14.640 -4.821 1.00 50.00 216 GLU A O 1
ATOM 1788 N N . ILE A 1 217 ? -4.184 -14.911 -5.429 1.00 46.84 217 ILE A N 1
ATOM 1789 C CA . ILE A 1 217 ? -3.677 -13.702 -4.836 1.00 46.84 217 ILE A CA 1
ATOM 1790 C C . ILE A 1 217 ? -4.210 -12.660 -5.798 1.00 46.84 217 ILE A C 1
ATOM 1792 O O . ILE A 1 217 ? -4.035 -12.782 -7.011 1.00 46.84 217 ILE A O 1
ATOM 1796 N N . SER A 1 218 ? -4.901 -11.668 -5.259 1.00 42.12 218 SER A N 1
ATOM 1797 C CA . SER A 1 218 ? -5.528 -10.561 -5.975 1.00 42.12 218 SER A CA 1
ATOM 1798 C C . SER A 1 218 ? -4.507 -9.651 -6.688 1.00 42.12 218 SER A C 1
ATOM 1800 O O . SER A 1 218 ? -4.500 -8.430 -6.531 1.00 42.12 218 SER A O 1
ATOM 1802 N N . TYR A 1 219 ? -3.628 -10.229 -7.510 1.00 45.72 219 TYR A N 1
ATOM 1803 C CA . TYR A 1 219 ? -2.642 -9.565 -8.356 1.00 45.72 219 TYR A CA 1
ATOM 1804 C C . TYR A 1 219 ? -3.292 -8.649 -9.397 1.00 45.72 219 TYR A C 1
ATOM 1806 O O . TYR A 1 219 ? -2.605 -7.823 -9.988 1.00 45.72 219 TYR A O 1
ATOM 1814 N N . PHE A 1 220 ? -4.612 -8.733 -9.568 1.00 38.94 220 PHE A N 1
ATOM 1815 C CA . PHE A 1 220 ? -5.383 -7.884 -10.472 1.00 38.94 220 PHE A CA 1
ATOM 1816 C C . PHE A 1 220 ? -5.967 -6.626 -9.820 1.00 38.94 220 PHE A C 1
ATOM 1818 O O . PHE A 1 220 ? -6.612 -5.829 -10.499 1.00 38.94 220 PHE A O 1
ATOM 1825 N N . ALA A 1 221 ? -5.715 -6.375 -8.531 1.00 35.03 221 ALA A N 1
ATOM 1826 C CA . ALA A 1 221 ? -5.940 -5.039 -7.993 1.00 35.03 221 ALA A CA 1
ATOM 1827 C C . ALA A 1 221 ? -4.873 -4.094 -8.574 1.00 35.03 221 ALA A C 1
ATOM 1829 O O . ALA A 1 221 ? -3.682 -4.288 -8.331 1.00 35.03 221 ALA A O 1
ATOM 1830 N N . TYR A 1 222 ? -5.286 -3.068 -9.327 1.00 50.12 222 TYR A N 1
ATOM 1831 C CA . TYR A 1 222 ? -4.407 -1.991 -9.797 1.00 50.12 222 TYR A CA 1
ATOM 1832 C C . TYR A 1 222 ? -3.702 -1.342 -8.595 1.00 50.12 222 TYR A C 1
ATOM 1834 O O . TYR A 1 222 ? -4.257 -0.487 -7.903 1.00 50.12 222 TYR A O 1
ATOM 1842 N N . LYS A 1 223 ? -2.471 -1.772 -8.302 1.00 71.00 223 LYS A N 1
ATOM 1843 C CA . LYS A 1 223 ? -1.629 -1.166 -7.271 1.00 71.00 223 LYS A CA 1
ATOM 1844 C C . LYS A 1 223 ? -0.678 -0.206 -7.968 1.00 71.00 223 LYS A C 1
ATOM 1846 O O . LYS A 1 223 ? 0.148 -0.630 -8.767 1.00 71.00 223 LYS A O 1
ATOM 1851 N N . ARG A 1 224 ? -0.751 1.082 -7.621 1.00 85.88 224 ARG A N 1
ATOM 1852 C CA . ARG A 1 224 ? 0.118 2.155 -8.152 1.00 85.88 224 ARG A CA 1
ATOM 1853 C C . ARG A 1 224 ? 1.614 1.800 -8.115 1.00 85.88 224 ARG A C 1
ATOM 1855 O O . ARG A 1 224 ? 2.368 2.206 -8.988 1.00 85.88 224 ARG A O 1
ATOM 1862 N N . ILE A 1 225 ? 2.034 0.985 -7.143 1.00 86.62 225 ILE A N 1
ATOM 1863 C CA . ILE A 1 225 ? 3.412 0.480 -7.044 1.00 86.62 225 ILE A CA 1
ATOM 1864 C C . ILE A 1 225 ? 3.833 -0.372 -8.251 1.00 86.62 225 ILE A C 1
ATOM 1866 O O . ILE A 1 225 ? 4.997 -0.340 -8.623 1.00 86.62 225 ILE A O 1
ATOM 1870 N N . ASN A 1 226 ? 2.921 -1.112 -8.887 1.00 87.44 226 ASN A N 1
ATOM 1871 C CA . ASN A 1 226 ? 3.255 -1.917 -10.062 1.00 87.44 226 ASN A CA 1
ATOM 1872 C C . ASN A 1 226 ? 3.630 -1.010 -11.230 1.00 87.44 226 ASN A C 1
ATOM 1874 O O . ASN A 1 226 ? 4.683 -1.196 -11.823 1.00 87.44 226 ASN A O 1
ATOM 1878 N N . HIS A 1 227 ? 2.843 0.040 -11.461 1.00 86.44 227 HIS A N 1
ATOM 1879 C CA . HIS A 1 227 ? 3.153 1.013 -12.500 1.00 86.44 227 HIS A CA 1
ATOM 1880 C C . HIS A 1 227 ? 4.438 1.796 -12.193 1.00 86.44 227 HIS A C 1
ATOM 1882 O O . HIS A 1 227 ? 5.238 2.053 -13.082 1.00 86.44 227 HIS A O 1
ATOM 1888 N N . PHE A 1 228 ? 4.713 2.103 -10.921 1.00 90.12 228 PHE A N 1
ATOM 1889 C CA . PHE A 1 228 ? 6.017 2.647 -10.526 1.00 90.12 228 PHE A CA 1
ATOM 1890 C C . PHE A 1 228 ? 7.178 1.702 -10.879 1.00 90.12 228 PHE A C 1
ATOM 1892 O O . PHE A 1 228 ? 8.211 2.137 -11.383 1.00 90.12 228 PHE A O 1
ATOM 1899 N N . ASN A 1 229 ? 7.004 0.399 -10.649 1.00 89.06 229 ASN A N 1
ATOM 1900 C CA . ASN A 1 229 ? 8.012 -0.604 -10.983 1.00 89.06 229 ASN A CA 1
ATOM 1901 C C . ASN A 1 229 ? 8.189 -0.765 -12.500 1.00 89.06 229 ASN A C 1
ATOM 1903 O O . ASN A 1 229 ? 9.314 -0.969 -12.949 1.00 89.06 229 ASN A O 1
ATOM 1907 N N . GLU A 1 230 ? 7.108 -0.658 -13.274 1.00 87.50 230 GLU A N 1
ATOM 1908 C CA . GLU A 1 230 ? 7.151 -0.624 -14.741 1.00 87.50 230 GLU A CA 1
ATOM 1909 C C . GLU A 1 230 ? 7.964 0.578 -15.227 1.00 87.50 230 GLU A C 1
ATOM 1911 O O . GLU A 1 230 ? 8.888 0.394 -16.012 1.00 87.50 230 GLU A O 1
ATOM 1916 N N . TRP A 1 231 ? 7.721 1.777 -14.685 1.00 88.19 231 TRP A N 1
ATOM 1917 C CA . TRP A 1 231 ? 8.520 2.970 -14.995 1.00 88.19 231 TRP A CA 1
ATOM 1918 C C . TRP A 1 231 ? 10.010 2.780 -14.684 1.00 88.19 231 TRP A C 1
ATOM 1920 O O . TRP A 1 231 ? 10.864 3.143 -15.492 1.00 88.19 231 TRP A O 1
ATOM 1930 N N . MET A 1 232 ? 10.339 2.161 -13.545 1.00 88.44 232 MET A N 1
ATOM 1931 C CA . MET A 1 232 ? 11.722 1.823 -13.182 1.00 88.44 232 MET A CA 1
ATOM 1932 C C . MET A 1 232 ? 12.362 0.816 -14.151 1.00 88.44 232 MET A C 1
ATOM 1934 O O . MET A 1 232 ? 13.561 0.902 -14.423 1.00 88.44 232 MET A O 1
ATOM 1938 N N . ALA A 1 233 ? 11.585 -0.143 -14.664 1.00 87.31 233 ALA A N 1
ATOM 1939 C CA . ALA A 1 233 ? 12.055 -1.121 -15.641 1.00 87.31 233 ALA A CA 1
ATOM 1940 C C . ALA A 1 233 ? 12.246 -0.490 -17.029 1.00 87.31 233 ALA A C 1
ATOM 1942 O O . ALA A 1 233 ? 13.280 -0.719 -17.656 1.00 87.31 233 ALA A O 1
ATOM 1943 N N . GLN A 1 234 ? 11.299 0.342 -17.474 1.00 87.06 234 GLN A N 1
ATOM 1944 C CA . GLN A 1 234 ? 11.366 1.099 -18.728 1.00 87.06 234 GLN A CA 1
ATOM 1945 C C . GLN A 1 234 ? 12.588 2.021 -18.748 1.00 87.06 234 GLN A C 1
ATOM 1947 O O . GLN A 1 234 ? 13.365 1.990 -19.698 1.00 87.06 234 GLN A O 1
ATOM 1952 N N . PHE A 1 235 ? 12.808 2.783 -17.672 1.00 85.44 235 PHE A N 1
ATOM 1953 C CA . PHE A 1 235 ? 13.950 3.689 -17.527 1.00 85.44 235 PHE A CA 1
ATOM 1954 C C . PHE A 1 235 ? 15.302 2.974 -17.700 1.00 85.44 235 PHE A C 1
ATOM 1956 O O . PHE A 1 235 ? 16.171 3.464 -18.416 1.00 85.44 235 PHE A O 1
ATOM 1963 N N . GLN A 1 236 ? 15.457 1.788 -17.106 1.00 86.31 236 GLN A N 1
ATOM 1964 C CA . GLN A 1 236 ? 16.695 1.001 -17.184 1.00 86.31 236 GLN A CA 1
ATOM 1965 C C . GLN A 1 236 ? 16.732 0.047 -18.387 1.00 86.31 236 GLN A C 1
ATOM 1967 O O . GLN A 1 236 ? 17.584 -0.839 -18.434 1.00 86.31 236 GLN A O 1
ATOM 1972 N N . ALA A 1 237 ? 15.782 0.163 -19.324 1.00 82.44 237 ALA A N 1
ATOM 1973 C CA . ALA A 1 237 ? 15.594 -0.751 -20.453 1.00 82.44 237 ALA A CA 1
ATOM 1974 C C . ALA A 1 237 ? 15.542 -2.250 -20.062 1.00 82.44 237 ALA A C 1
ATOM 1976 O O . ALA A 1 237 ? 15.865 -3.113 -20.879 1.00 82.44 237 ALA A O 1
ATOM 1977 N N . LYS A 1 238 ? 15.113 -2.557 -18.828 1.00 83.44 238 LYS A N 1
ATOM 1978 C CA . LYS A 1 238 ? 14.939 -3.912 -18.262 1.00 83.44 238 LYS A CA 1
ATOM 1979 C C . LYS A 1 238 ? 13.557 -4.504 -18.572 1.00 83.44 238 LYS A C 1
ATOM 1981 O O . LYS A 1 238 ? 13.185 -5.535 -18.015 1.00 83.44 238 LYS A O 1
ATOM 1986 N N . GLU A 1 239 ? 12.765 -3.831 -19.399 1.00 81.12 239 GLU A N 1
ATOM 1987 C CA . GLU A 1 239 ? 11.471 -4.342 -19.833 1.00 81.12 239 GLU A CA 1
ATOM 1988 C C . GLU A 1 239 ? 11.616 -5.524 -20.800 1.00 81.12 239 GLU A C 1
ATOM 1990 O O . GLU A 1 239 ? 12.567 -5.606 -21.573 1.00 81.12 239 GLU A O 1
ATOM 1995 N N . THR A 1 240 ? 10.653 -6.444 -20.752 1.00 77.94 240 THR A N 1
ATOM 1996 C CA . THR A 1 240 ? 10.617 -7.657 -21.586 1.00 77.94 240 THR A CA 1
ATOM 1997 C C . THR A 1 240 ? 9.753 -7.493 -22.836 1.00 77.94 240 THR A C 1
ATOM 1999 O O . THR A 1 240 ? 9.434 -8.477 -23.500 1.00 77.94 240 THR A O 1
ATOM 2002 N N . THR A 1 241 ? 9.331 -6.264 -23.140 1.00 82.44 241 THR A N 1
ATOM 2003 C CA . THR A 1 241 ? 8.466 -5.962 -24.281 1.00 82.44 241 THR A CA 1
ATOM 2004 C C . THR A 1 241 ? 9.189 -6.266 -25.589 1.00 82.44 241 THR A C 1
ATOM 2006 O O . THR A 1 241 ? 10.220 -5.667 -25.885 1.00 82.44 241 THR A O 1
ATOM 2009 N N . ASP A 1 242 ? 8.618 -7.158 -26.398 1.00 81.25 242 ASP A N 1
ATOM 2010 C CA . ASP A 1 242 ? 9.148 -7.462 -27.725 1.00 81.25 242 ASP A CA 1
ATOM 2011 C C . ASP A 1 242 ? 8.688 -6.405 -28.741 1.00 81.25 242 ASP A C 1
ATOM 2013 O O . ASP A 1 242 ? 7.497 -6.260 -29.043 1.00 81.25 242 ASP A O 1
ATOM 2017 N N . ILE A 1 243 ? 9.638 -5.613 -29.239 1.00 86.88 243 ILE A N 1
ATOM 2018 C CA . ILE A 1 243 ? 9.381 -4.558 -30.219 1.00 86.88 243 ILE A CA 1
ATOM 2019 C C . ILE A 1 243 ? 9.624 -5.129 -31.624 1.00 86.88 243 ILE A C 1
ATOM 2021 O O . ILE A 1 243 ? 10.743 -5.550 -31.917 1.00 86.88 243 ILE A O 1
ATOM 2025 N N . PRO A 1 244 ? 8.626 -5.101 -32.534 1.00 90.56 244 PRO A N 1
ATOM 2026 C CA . PRO A 1 244 ? 8.763 -5.695 -33.861 1.00 90.56 244 PRO A CA 1
ATOM 2027 C C . PRO A 1 244 ? 9.953 -5.140 -34.652 1.00 90.56 244 PRO A C 1
ATOM 2029 O O . PRO A 1 244 ? 10.122 -3.923 -34.751 1.00 90.56 244 PRO A O 1
ATOM 2032 N N . GLN A 1 245 ? 10.711 -6.022 -35.312 1.00 87.88 245 GLN A N 1
ATOM 2033 C CA . GLN A 1 245 ? 11.891 -5.650 -36.106 1.00 87.88 245 GLN A CA 1
ATOM 2034 C C . GLN A 1 245 ? 11.582 -4.640 -37.224 1.00 87.88 245 GLN A C 1
ATOM 2036 O O . GLN A 1 245 ? 12.392 -3.767 -37.526 1.00 87.88 245 GLN A O 1
ATOM 2041 N N . ASP A 1 246 ? 10.383 -4.712 -37.802 1.00 90.62 246 ASP A N 1
ATOM 2042 C CA . ASP A 1 246 ? 9.900 -3.755 -38.801 1.00 90.62 246 ASP A CA 1
ATOM 2043 C C . ASP A 1 246 ? 9.888 -2.307 -38.273 1.00 90.62 246 ASP A C 1
ATOM 2045 O O . ASP A 1 246 ? 10.247 -1.374 -38.992 1.00 90.62 246 ASP A O 1
ATOM 2049 N N . LEU A 1 247 ? 9.571 -2.107 -36.986 1.00 90.81 247 LEU A N 1
ATOM 2050 C CA . LEU A 1 247 ? 9.635 -0.782 -36.372 1.00 90.81 247 LEU A CA 1
ATOM 2051 C C . LEU A 1 247 ? 11.078 -0.277 -36.291 1.00 90.81 247 LEU A C 1
ATOM 2053 O O . LEU A 1 247 ? 11.331 0.877 -36.631 1.00 90.81 247 LEU A O 1
ATOM 2057 N N . TYR A 1 248 ? 12.021 -1.125 -35.874 1.00 89.25 248 TYR A N 1
ATOM 2058 C CA . TYR A 1 248 ? 13.439 -0.761 -35.837 1.00 89.25 248 TYR A CA 1
ATOM 2059 C C . TYR A 1 248 ? 13.956 -0.380 -37.225 1.00 89.25 248 TYR A C 1
ATOM 2061 O O . TYR A 1 248 ? 14.627 0.640 -37.369 1.00 89.25 248 TYR A O 1
ATOM 2069 N N . ASN A 1 249 ? 13.575 -1.134 -38.256 1.00 90.06 249 ASN A N 1
ATOM 2070 C CA . ASN A 1 249 ? 13.944 -0.833 -39.637 1.00 90.06 249 ASN A CA 1
ATOM 2071 C C . ASN A 1 249 ? 13.388 0.526 -40.094 1.00 90.06 249 ASN A C 1
ATOM 2073 O O . ASN A 1 249 ? 14.119 1.322 -40.682 1.00 90.06 249 ASN A O 1
ATOM 2077 N N . GLN A 1 250 ? 12.123 0.830 -39.784 1.00 90.12 250 GLN A N 1
ATOM 2078 C CA . GLN A 1 250 ? 11.521 2.134 -40.090 1.00 90.12 250 GLN A CA 1
ATOM 2079 C C . GLN A 1 250 ? 12.238 3.283 -39.371 1.00 90.12 250 GLN A C 1
ATOM 2081 O O . GLN A 1 250 ? 12.491 4.322 -39.979 1.00 90.12 250 GLN A O 1
ATOM 2086 N N . ILE A 1 251 ? 12.607 3.092 -38.100 1.00 89.31 251 ILE A N 1
ATOM 2087 C CA . ILE A 1 251 ? 13.360 4.088 -37.329 1.00 89.31 251 ILE A CA 1
ATOM 2088 C C . ILE A 1 251 ? 14.746 4.309 -37.948 1.00 89.31 251 ILE A C 1
ATOM 2090 O O . ILE A 1 251 ? 15.127 5.454 -38.170 1.00 89.31 251 ILE A O 1
ATOM 2094 N N . LEU A 1 252 ? 15.471 3.243 -38.303 1.00 86.69 252 LEU A N 1
ATOM 2095 C CA . LEU A 1 252 ? 16.787 3.334 -38.949 1.00 86.69 252 LEU A CA 1
ATOM 2096 C C . LEU A 1 252 ? 16.736 4.081 -40.289 1.00 86.69 252 LEU A C 1
ATOM 2098 O O . LEU A 1 252 ? 17.634 4.866 -40.593 1.00 86.69 252 LEU A O 1
ATOM 2102 N N . ILE A 1 253 ? 15.678 3.878 -41.081 1.00 88.56 253 ILE A N 1
ATOM 2103 C CA . ILE A 1 253 ? 15.470 4.612 -42.337 1.00 88.56 253 ILE A CA 1
ATOM 2104 C C . ILE A 1 253 ? 15.312 6.114 -42.069 1.00 88.56 253 ILE A C 1
ATOM 2106 O O . ILE A 1 253 ? 15.916 6.921 -42.774 1.00 88.56 253 ILE A O 1
ATOM 2110 N N . GLU A 1 254 ? 14.535 6.504 -41.056 1.00 87.81 254 GLU A N 1
ATOM 2111 C CA . GLU A 1 254 ? 14.360 7.915 -40.690 1.00 87.81 254 GLU A CA 1
ATOM 2112 C C . GLU A 1 254 ? 15.646 8.534 -40.122 1.00 87.81 254 GLU A C 1
ATOM 2114 O O . GLU A 1 254 ? 16.006 9.640 -40.519 1.00 87.81 254 GLU A O 1
ATOM 2119 N N . ILE A 1 255 ? 16.400 7.807 -39.290 1.00 86.62 255 ILE A N 1
ATOM 2120 C CA . ILE A 1 255 ? 17.719 8.242 -38.791 1.00 86.62 255 ILE A CA 1
ATOM 2121 C C . ILE A 1 255 ? 18.676 8.503 -39.965 1.00 86.62 255 ILE A C 1
ATOM 2123 O O . ILE A 1 255 ? 19.335 9.542 -40.019 1.00 86.62 255 ILE A O 1
ATOM 2127 N N . LYS A 1 256 ? 18.697 7.601 -40.956 1.00 85.06 256 LYS A N 1
ATOM 2128 C CA . LYS A 1 256 ? 19.523 7.745 -42.163 1.00 85.06 256 LYS A CA 1
ATOM 2129 C C . LYS A 1 256 ? 19.108 8.946 -43.018 1.00 85.06 256 LYS A C 1
ATOM 2131 O O . LYS A 1 256 ? 19.972 9.621 -43.574 1.00 85.06 256 LYS A O 1
ATOM 2136 N N . LYS A 1 257 ? 17.807 9.242 -43.121 1.00 86.12 257 LYS A N 1
ATOM 2137 C CA . LYS A 1 257 ? 17.307 10.446 -43.817 1.00 86.12 257 LYS A CA 1
ATOM 2138 C C . LYS A 1 257 ? 17.765 11.734 -43.134 1.00 86.12 257 LYS A C 1
ATOM 2140 O O . LYS A 1 257 ? 18.033 12.714 -43.821 1.00 86.12 257 LYS A O 1
ATOM 2145 N N . GLU A 1 258 ? 17.873 11.722 -41.809 1.00 82.94 258 GLU A N 1
ATOM 2146 C CA . GLU A 1 258 ? 18.325 12.867 -41.015 1.00 82.94 258 GLU A CA 1
ATOM 2147 C C . GLU A 1 258 ? 19.857 12.992 -40.912 1.00 82.94 258 GLU A C 1
ATOM 2149 O O . GLU A 1 258 ? 20.335 13.949 -40.309 1.00 82.94 258 GLU A O 1
ATOM 2154 N N . ARG A 1 259 ? 20.619 12.087 -41.553 1.00 80.19 259 ARG A N 1
ATOM 2155 C CA . ARG A 1 259 ? 22.097 12.081 -41.603 1.00 80.19 259 ARG A CA 1
ATOM 2156 C C . ARG A 1 259 ? 22.757 12.085 -40.219 1.00 80.19 259 ARG A C 1
ATOM 2158 O O . ARG A 1 259 ? 23.743 12.778 -39.990 1.00 80.19 259 ARG A O 1
ATOM 2165 N N . ILE A 1 260 ? 22.192 11.328 -39.283 1.00 75.81 260 ILE A N 1
ATOM 2166 C CA . ILE A 1 260 ? 22.813 11.110 -37.976 1.00 75.81 260 ILE A CA 1
ATOM 2167 C C . ILE A 1 260 ? 23.846 9.992 -38.141 1.00 75.81 260 ILE A C 1
ATOM 2169 O O . ILE A 1 260 ? 23.484 8.820 -38.239 1.00 75.81 260 ILE A O 1
ATOM 2173 N N . ASP A 1 261 ? 25.122 10.368 -38.211 1.00 69.31 261 ASP A N 1
ATOM 2174 C CA . ASP A 1 261 ? 26.225 9.423 -38.423 1.00 69.31 261 ASP A CA 1
ATOM 2175 C C . ASP A 1 261 ? 26.671 8.750 -37.115 1.00 69.31 261 ASP A C 1
ATOM 2177 O O . ASP A 1 261 ? 27.076 7.586 -37.111 1.00 69.31 261 ASP A O 1
ATOM 2181 N N . ASN A 1 262 ? 26.553 9.460 -35.988 1.00 74.50 262 ASN A N 1
ATOM 2182 C CA . ASN A 1 262 ? 26.868 8.933 -34.666 1.00 74.50 262 ASN A CA 1
ATOM 2183 C C . ASN A 1 262 ? 25.593 8.506 -33.934 1.00 74.50 262 ASN A C 1
ATOM 2185 O O . ASN A 1 262 ? 24.824 9.332 -33.442 1.00 74.50 262 ASN A O 1
ATOM 2189 N N . MET A 1 263 ? 25.393 7.194 -33.821 1.00 73.56 263 MET A N 1
ATOM 2190 C CA . MET A 1 263 ? 24.269 6.627 -33.076 1.00 73.56 263 MET A CA 1
ATOM 2191 C C . MET A 1 263 ? 24.327 7.004 -31.586 1.00 73.56 263 MET A C 1
ATOM 2193 O O . MET A 1 263 ? 23.284 7.197 -30.974 1.00 73.56 263 MET A O 1
ATOM 2197 N N . GLY A 1 264 ? 25.516 7.215 -31.008 1.00 67.50 264 GLY A N 1
ATOM 2198 C CA . GLY A 1 264 ? 25.687 7.594 -29.599 1.00 67.50 264 GLY A CA 1
ATOM 2199 C C . GLY A 1 264 ? 25.036 8.925 -29.200 1.00 67.50 264 GLY A C 1
ATOM 2200 O O . GLY A 1 264 ? 24.669 9.086 -28.040 1.00 67.50 264 GLY A O 1
ATOM 2201 N N . ASP A 1 265 ? 24.802 9.826 -30.157 1.00 71.38 265 ASP A N 1
ATOM 2202 C CA . ASP A 1 265 ? 24.190 11.143 -29.917 1.00 71.38 265 ASP A CA 1
ATOM 2203 C C . ASP A 1 265 ? 22.649 11.102 -29.970 1.00 71.38 265 ASP A C 1
ATOM 2205 O O . ASP A 1 265 ? 21.964 12.127 -29.875 1.00 71.38 265 ASP A O 1
ATOM 2209 N N . LEU A 1 266 ? 22.069 9.909 -30.140 1.00 79.81 266 LEU A N 1
ATOM 2210 C CA . LEU A 1 266 ? 20.628 9.729 -30.226 1.00 79.81 266 LEU A CA 1
ATOM 2211 C C . LEU A 1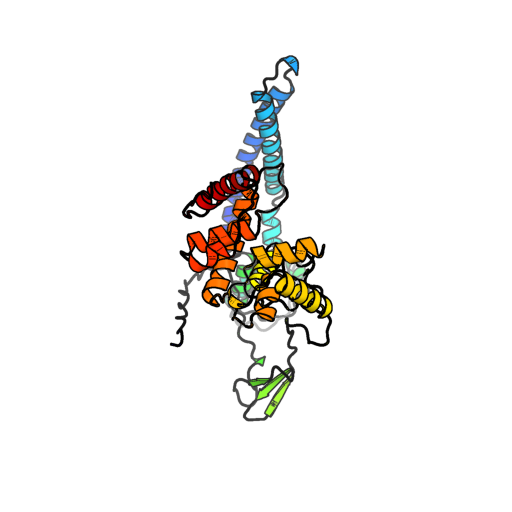 266 ? 19.964 9.958 -28.861 1.00 79.81 266 LEU A C 1
ATOM 2213 O O . LEU A 1 266 ? 20.041 9.139 -27.947 1.00 79.81 266 LEU A O 1
ATOM 2217 N N . THR A 1 267 ? 19.244 11.069 -28.745 1.00 80.31 267 THR A N 1
ATOM 2218 C CA . THR A 1 267 ? 18.517 11.448 -27.528 1.00 80.31 267 THR A CA 1
ATOM 2219 C C . THR A 1 267 ? 17.074 10.929 -27.517 1.00 80.31 267 THR A C 1
ATOM 2221 O O . THR A 1 267 ? 16.433 10.738 -28.556 1.00 80.31 267 THR A O 1
ATOM 2224 N N . SER A 1 268 ? 16.503 10.771 -26.316 1.00 82.25 268 SER A N 1
ATOM 2225 C CA . SER A 1 268 ? 15.095 10.382 -26.113 1.00 82.25 268 SER A CA 1
ATOM 2226 C C . SER A 1 268 ? 14.093 11.309 -26.807 1.00 82.25 268 SER A C 1
ATOM 2228 O O . SER A 1 268 ? 13.044 10.859 -27.271 1.00 82.25 268 SER A O 1
ATOM 2230 N N . SER A 1 269 ? 14.399 12.605 -26.910 1.00 82.31 269 SER A N 1
ATOM 2231 C CA . SER A 1 269 ? 13.583 13.568 -27.657 1.00 82.31 269 SER A CA 1
ATOM 2232 C C . SER A 1 269 ? 13.561 13.238 -29.149 1.00 82.31 269 SER A C 1
ATOM 2234 O O . SER A 1 269 ? 12.485 13.199 -29.749 1.00 82.31 269 SER A O 1
ATOM 2236 N N . LYS A 1 270 ? 14.722 12.914 -29.722 1.00 84.94 270 LYS A N 1
ATOM 2237 C CA . LYS A 1 270 ? 14.874 12.618 -31.144 1.00 84.94 270 LYS A CA 1
ATOM 2238 C C . LYS A 1 270 ? 14.125 11.358 -31.563 1.00 84.94 270 LYS A C 1
ATOM 2240 O O . LYS A 1 270 ? 13.370 11.374 -32.534 1.00 84.94 270 LYS A O 1
ATOM 2245 N N . VAL A 1 271 ? 14.238 10.285 -30.782 1.00 87.19 271 VAL A N 1
ATOM 2246 C CA . VAL A 1 271 ? 13.489 9.044 -31.047 1.00 87.19 271 VAL A CA 1
ATOM 2247 C C . VAL A 1 271 ? 11.981 9.267 -30.940 1.00 87.19 271 VAL A C 1
ATOM 2249 O O . VAL A 1 271 ? 11.225 8.757 -31.767 1.00 87.19 271 VAL A O 1
ATOM 2252 N N . ARG A 1 272 ? 11.518 10.087 -29.986 1.00 86.75 272 ARG A N 1
ATOM 2253 C CA . ARG A 1 272 ? 10.096 10.466 -29.902 1.00 86.75 272 ARG A CA 1
ATOM 2254 C C . ARG A 1 272 ? 9.626 11.234 -31.137 1.00 86.75 272 ARG A C 1
ATOM 2256 O O . ARG A 1 272 ? 8.516 10.983 -31.600 1.00 86.75 272 ARG A O 1
ATOM 2263 N N . GLU A 1 273 ? 10.439 12.132 -31.693 1.00 87.19 273 GLU A N 1
ATOM 2264 C CA . GLU A 1 273 ? 10.113 12.839 -32.940 1.00 87.19 273 GLU A CA 1
ATOM 2265 C C . GLU A 1 273 ? 9.965 11.880 -34.125 1.00 87.19 273 GLU A C 1
ATOM 2267 O O . GLU A 1 273 ? 8.991 11.977 -34.875 1.00 87.19 273 GLU A O 1
ATOM 2272 N N . ILE A 1 274 ? 10.878 10.916 -34.259 1.00 88.88 274 ILE A N 1
ATOM 2273 C CA . ILE A 1 274 ? 10.823 9.892 -35.310 1.00 88.88 274 ILE A CA 1
ATOM 2274 C C . ILE A 1 274 ? 9.566 9.028 -35.147 1.00 88.88 274 ILE A C 1
ATOM 2276 O O . ILE A 1 274 ? 8.784 8.875 -36.087 1.00 88.88 274 ILE A O 1
ATOM 2280 N N . LEU A 1 275 ? 9.295 8.533 -33.936 1.00 90.00 275 LEU A N 1
ATOM 2281 C CA . LEU A 1 275 ? 8.085 7.758 -33.644 1.00 90.00 275 LEU A CA 1
ATOM 2282 C C . LEU A 1 275 ? 6.802 8.560 -33.919 1.00 90.00 275 LEU A C 1
ATOM 2284 O O . LEU A 1 275 ? 5.816 7.994 -34.400 1.00 90.00 275 LEU A O 1
ATOM 2288 N N . LYS A 1 276 ? 6.814 9.877 -33.675 1.00 90.38 276 LYS A N 1
ATOM 2289 C CA . LYS A 1 276 ? 5.705 10.778 -34.012 1.00 90.38 276 LYS A CA 1
ATOM 2290 C C . LYS A 1 276 ? 5.480 10.858 -35.522 1.00 90.38 276 LYS A C 1
ATOM 2292 O O . LYS A 1 276 ? 4.333 10.751 -35.957 1.00 90.38 276 LYS A O 1
ATOM 2297 N N . LYS A 1 277 ? 6.546 11.004 -36.321 1.00 89.88 277 LYS A N 1
ATOM 2298 C CA . LYS A 1 277 ? 6.475 11.010 -37.798 1.00 89.88 277 LYS A CA 1
ATOM 2299 C C . LYS A 1 277 ? 5.909 9.697 -38.341 1.00 89.88 277 LYS A C 1
ATOM 2301 O O . LYS A 1 277 ? 5.042 9.715 -39.210 1.00 89.88 277 LYS A O 1
ATOM 2306 N N . LEU A 1 278 ? 6.319 8.572 -37.755 1.00 89.62 278 LEU A N 1
ATOM 2307 C CA . LEU A 1 278 ? 5.829 7.234 -38.102 1.00 89.62 278 LEU A CA 1
ATOM 2308 C C . LEU A 1 278 ? 4.406 6.942 -37.573 1.00 89.62 278 LEU A C 1
ATOM 2310 O O . LEU A 1 278 ? 3.849 5.881 -37.858 1.00 89.62 278 LEU A O 1
ATOM 2314 N N . LYS A 1 279 ? 3.801 7.863 -36.802 1.00 91.38 279 LYS A N 1
ATOM 2315 C CA . LYS A 1 279 ? 2.506 7.699 -36.107 1.00 91.38 279 LYS A CA 1
ATOM 2316 C C . LYS A 1 279 ? 2.480 6.493 -35.154 1.00 91.38 279 LYS A C 1
ATOM 2318 O O . LYS A 1 279 ? 1.447 5.856 -34.951 1.00 91.38 279 LYS A O 1
ATOM 2323 N N . LYS A 1 280 ? 3.618 6.182 -34.531 1.00 89.19 280 LYS A N 1
ATOM 2324 C CA . LYS A 1 280 ? 3.829 5.034 -33.634 1.00 89.19 280 LYS A CA 1
ATOM 2325 C C . LYS A 1 280 ? 3.849 5.462 -32.157 1.00 89.19 280 LYS A C 1
ATOM 2327 O O . LYS A 1 280 ? 4.723 5.064 -31.395 1.00 89.19 280 LYS A O 1
ATOM 2332 N N . ASN A 1 281 ? 2.843 6.238 -31.739 1.00 86.00 281 ASN A N 1
ATOM 2333 C CA . ASN A 1 281 ? 2.741 6.810 -30.382 1.00 86.00 281 ASN A CA 1
ATOM 2334 C C . ASN A 1 281 ? 2.774 5.759 -29.257 1.00 86.00 281 ASN A C 1
ATOM 2336 O O . ASN A 1 281 ? 3.239 6.050 -28.160 1.00 86.00 281 ASN A O 1
ATOM 2340 N N . LYS A 1 282 ? 2.308 4.532 -29.532 1.00 87.12 282 LYS A N 1
ATOM 2341 C CA . LYS A 1 282 ? 2.267 3.437 -28.550 1.00 87.12 282 LYS A CA 1
ATOM 2342 C C . LYS A 1 282 ? 3.644 3.009 -28.022 1.00 87.12 282 LYS A C 1
ATOM 2344 O O . LYS A 1 282 ? 3.697 2.327 -27.015 1.00 87.12 282 LYS A O 1
ATOM 2349 N N . TYR A 1 283 ? 4.739 3.400 -28.682 1.00 86.75 283 TYR A N 1
ATOM 2350 C CA . TYR A 1 283 ? 6.105 3.047 -28.273 1.00 86.75 283 TYR A CA 1
ATOM 2351 C C . TYR A 1 283 ? 6.844 4.171 -27.533 1.00 86.75 283 TYR A C 1
ATOM 2353 O O . TYR A 1 283 ? 8.041 4.056 -27.294 1.00 86.75 283 TYR A O 1
ATOM 2361 N N . TYR A 1 284 ? 6.173 5.270 -27.171 1.00 85.31 284 TYR A N 1
ATOM 2362 C CA . TYR A 1 284 ? 6.823 6.389 -26.473 1.00 85.31 284 TYR A CA 1
ATOM 2363 C C . TYR A 1 284 ? 7.388 6.023 -25.099 1.00 85.31 284 TYR A C 1
ATOM 2365 O O . TYR A 1 284 ? 8.364 6.639 -24.665 1.00 85.31 284 TYR A O 1
ATOM 2373 N N . GLU A 1 285 ? 6.781 5.045 -24.434 1.00 82.94 285 GLU A N 1
ATOM 2374 C CA . GLU A 1 285 ? 7.234 4.526 -23.140 1.00 82.94 285 GLU A CA 1
ATOM 2375 C C . GLU A 1 285 ? 8.464 3.619 -23.296 1.00 82.94 285 GLU A C 1
ATOM 2377 O O . GLU A 1 285 ? 9.338 3.612 -22.437 1.00 82.94 285 GLU A O 1
ATOM 2382 N N . HIS A 1 286 ? 8.604 2.968 -24.455 1.00 87.81 286 HIS A N 1
ATOM 2383 C CA . HIS A 1 286 ? 9.703 2.053 -24.787 1.00 87.81 286 HIS A CA 1
ATOM 2384 C C . HIS A 1 286 ? 10.914 2.745 -25.432 1.00 87.81 286 HIS A C 1
ATOM 2386 O O . HIS A 1 286 ? 11.828 2.094 -25.935 1.00 87.81 286 HIS A O 1
ATOM 2392 N N . VAL A 1 287 ? 10.937 4.080 -25.458 1.00 87.38 287 VAL A N 1
ATOM 2393 C CA . VAL A 1 287 ? 12.033 4.859 -26.058 1.00 87.38 287 VAL A CA 1
ATOM 2394 C C . VAL A 1 287 ? 13.406 4.503 -25.470 1.00 87.38 287 VAL A C 1
ATOM 2396 O O . VAL A 1 287 ? 14.322 4.308 -26.270 1.00 87.38 287 VAL A O 1
ATOM 2399 N N . PRO A 1 288 ? 13.581 4.346 -24.139 1.00 85.62 288 PRO A N 1
ATOM 2400 C CA . PRO A 1 288 ? 14.870 3.929 -23.584 1.00 85.62 288 PRO A CA 1
ATOM 2401 C C . PRO A 1 288 ? 15.321 2.555 -24.100 1.00 85.62 288 PRO A C 1
ATOM 2403 O O . PRO A 1 288 ? 16.487 2.379 -24.450 1.00 85.62 288 PRO A O 1
ATOM 2406 N N . HIS A 1 289 ? 14.395 1.598 -24.224 1.00 86.31 289 HIS A N 1
ATOM 2407 C CA . HIS A 1 289 ? 14.686 0.271 -24.767 1.00 86.31 289 HIS A CA 1
ATOM 2408 C C . HIS A 1 289 ? 15.055 0.324 -26.256 1.00 86.31 289 HIS A C 1
ATOM 2410 O O . HIS A 1 289 ? 16.002 -0.333 -26.690 1.00 86.31 289 HIS A O 1
ATOM 2416 N N . ILE A 1 290 ? 14.365 1.161 -27.038 1.00 86.75 290 ILE A N 1
ATOM 2417 C CA . ILE A 1 290 ? 14.677 1.388 -28.454 1.00 86.75 290 ILE A CA 1
ATOM 2418 C C . ILE A 1 290 ? 16.084 1.976 -28.617 1.00 86.75 290 ILE A C 1
ATOM 2420 O O . ILE A 1 290 ? 16.855 1.463 -29.423 1.00 86.75 290 ILE A O 1
ATOM 2424 N N . ILE A 1 291 ? 16.438 3.008 -27.844 1.00 86.06 291 ILE A N 1
ATOM 2425 C CA . ILE A 1 291 ? 17.763 3.651 -27.905 1.00 86.06 291 ILE A CA 1
ATOM 2426 C C . ILE A 1 291 ? 18.866 2.663 -27.535 1.00 86.06 291 ILE A C 1
ATOM 2428 O O . ILE A 1 291 ? 19.837 2.530 -28.276 1.00 86.06 291 ILE A O 1
ATOM 2432 N N . ASN A 1 292 ? 18.691 1.926 -26.434 1.00 86.25 292 ASN A N 1
ATOM 2433 C CA . ASN A 1 292 ? 19.634 0.895 -26.003 1.00 86.25 292 ASN A CA 1
ATOM 2434 C C . ASN A 1 292 ? 19.869 -0.145 -27.116 1.00 86.25 292 ASN A C 1
ATOM 2436 O O . ASN A 1 292 ? 21.006 -0.482 -27.439 1.00 86.25 292 ASN A O 1
ATOM 2440 N N . LYS A 1 293 ? 18.795 -0.596 -27.780 1.00 85.31 293 LYS A N 1
ATOM 2441 C CA . LYS A 1 293 ? 18.886 -1.567 -28.879 1.00 85.31 293 LYS A CA 1
ATOM 2442 C C . LYS A 1 293 ? 19.571 -1.011 -30.134 1.00 85.31 293 LYS A C 1
ATOM 2444 O O . LYS A 1 293 ? 20.250 -1.771 -30.818 1.00 85.31 293 LYS A O 1
ATOM 2449 N N . LEU A 1 294 ? 19.378 0.272 -30.449 1.00 84.19 294 LEU A N 1
ATOM 2450 C CA . LEU A 1 294 ? 19.944 0.923 -31.638 1.00 84.19 294 LEU A CA 1
ATOM 2451 C C . LEU A 1 294 ? 21.421 1.298 -31.463 1.00 84.19 294 LEU A C 1
ATOM 2453 O O . LEU A 1 294 ? 22.207 1.115 -32.388 1.00 84.19 294 LEU A O 1
ATOM 2457 N N . ASN A 1 295 ? 21.795 1.799 -30.285 1.00 81.62 295 ASN A N 1
ATOM 2458 C CA . ASN A 1 295 ? 23.133 2.334 -30.031 1.00 81.62 295 ASN A CA 1
ATOM 2459 C C . ASN A 1 295 ? 24.076 1.309 -29.394 1.00 81.62 295 ASN A C 1
ATOM 2461 O O . ASN A 1 295 ? 25.289 1.495 -29.423 1.00 81.62 295 ASN A O 1
ATOM 2465 N N . GLY A 1 296 ? 23.532 0.263 -28.761 1.00 73.12 296 GLY A N 1
ATOM 2466 C CA . GLY A 1 296 ? 24.305 -0.728 -28.009 1.00 73.12 296 GLY A CA 1
ATOM 2467 C C . GLY A 1 296 ? 24.965 -0.185 -26.735 1.00 73.12 296 GLY A C 1
ATOM 2468 O O . GLY A 1 296 ? 25.763 -0.891 -26.120 1.00 73.12 296 GLY A O 1
ATOM 2469 N N . LEU A 1 297 ? 24.659 1.057 -26.340 1.00 75.62 297 LEU A N 1
ATOM 2470 C CA . LEU A 1 297 ? 25.163 1.671 -25.113 1.00 75.62 297 LEU A CA 1
ATOM 2471 C C . LEU A 1 297 ? 24.366 1.177 -23.904 1.00 75.62 297 LEU A C 1
ATOM 2473 O O . LEU A 1 297 ? 23.141 1.092 -24.000 1.00 75.62 297 LEU A O 1
ATOM 2477 N N . PRO A 1 298 ? 25.020 0.903 -22.759 1.00 71.88 298 PRO A N 1
ATOM 2478 C CA . PRO A 1 298 ? 24.316 0.447 -21.572 1.00 71.88 298 PRO A CA 1
ATOM 2479 C C . PRO A 1 298 ? 23.275 1.494 -21.143 1.00 71.88 298 PRO A C 1
ATOM 2481 O O . PRO A 1 298 ? 23.586 2.690 -21.118 1.00 71.88 298 PRO A O 1
ATOM 2484 N N . PRO A 1 299 ? 22.046 1.072 -20.796 1.00 77.88 299 PRO A N 1
ATOM 2485 C CA . PRO A 1 299 ? 21.040 1.989 -20.283 1.00 77.88 299 PRO A CA 1
ATOM 2486 C C . PRO A 1 299 ? 21.504 2.574 -18.941 1.00 77.88 299 PRO A C 1
ATOM 2488 O O . PRO A 1 299 ? 22.391 2.004 -18.301 1.00 77.88 299 PRO A O 1
ATOM 2491 N N . PRO A 1 300 ? 20.896 3.669 -18.460 1.00 76.56 300 PRO A N 1
ATOM 2492 C CA . PRO A 1 300 ? 21.140 4.149 -17.106 1.00 76.56 300 PRO A CA 1
ATOM 2493 C C . PRO A 1 300 ? 20.885 3.022 -16.093 1.00 76.56 300 PRO A C 1
ATOM 2495 O O . PRO A 1 300 ? 19.810 2.421 -16.091 1.00 76.56 300 PRO A O 1
ATOM 2498 N N . ILE A 1 301 ? 21.868 2.710 -15.246 1.00 77.12 301 ILE A N 1
ATOM 2499 C CA . ILE A 1 301 ? 21.759 1.646 -14.237 1.00 77.12 301 ILE A CA 1
ATOM 2500 C C . ILE A 1 301 ? 21.637 2.290 -12.860 1.00 77.12 301 ILE A C 1
ATOM 2502 O O . ILE A 1 301 ? 22.482 3.094 -12.469 1.00 77.12 301 ILE A O 1
ATOM 2506 N N . MET A 1 302 ? 20.613 1.896 -12.100 1.00 84.81 302 MET A N 1
ATOM 2507 C CA . MET A 1 302 ? 20.539 2.187 -10.670 1.00 84.81 302 MET A CA 1
ATOM 2508 C C . MET A 1 302 ? 21.003 0.983 -9.856 1.00 84.81 302 MET A C 1
ATOM 2510 O O . MET A 1 302 ? 20.698 -0.171 -10.168 1.00 84.81 302 MET A O 1
ATOM 2514 N N . ASN A 1 303 ? 21.729 1.258 -8.773 1.00 87.69 303 ASN A N 1
ATOM 2515 C CA . ASN A 1 303 ? 22.121 0.228 -7.821 1.00 87.69 303 ASN A CA 1
ATOM 2516 C C . ASN A 1 303 ? 20.889 -0.319 -7.093 1.00 87.69 303 ASN A C 1
ATOM 2518 O O . ASN A 1 303 ? 19.925 0.403 -6.840 1.00 87.69 303 ASN A O 1
ATOM 2522 N N . ARG A 1 304 ? 20.948 -1.589 -6.676 1.00 86.62 304 ARG A N 1
ATOM 2523 C CA . ARG A 1 304 ? 19.830 -2.251 -5.982 1.00 86.62 304 ARG A CA 1
ATOM 2524 C C . ARG A 1 304 ? 19.367 -1.490 -4.736 1.00 86.62 304 ARG A C 1
ATOM 2526 O O . ARG A 1 304 ? 18.170 -1.378 -4.504 1.00 86.62 304 ARG A O 1
ATOM 2533 N N . THR A 1 305 ? 20.304 -0.939 -3.967 1.00 89.56 305 THR A N 1
ATOM 2534 C CA . THR A 1 305 ? 20.004 -0.124 -2.780 1.00 89.56 305 THR A CA 1
ATOM 2535 C C . THR A 1 305 ? 19.204 1.125 -3.136 1.00 89.56 305 THR A C 1
ATOM 2537 O O . THR A 1 305 ? 18.242 1.446 -2.449 1.00 89.56 305 THR A O 1
ATOM 2540 N N . THR A 1 306 ? 19.550 1.791 -4.239 1.00 90.31 306 THR A N 1
ATOM 2541 C CA . THR A 1 306 ? 18.826 2.959 -4.753 1.00 90.31 306 THR A CA 1
ATOM 2542 C C . THR A 1 306 ? 17.426 2.575 -5.228 1.00 90.31 306 THR A C 1
ATOM 2544 O O . THR A 1 306 ? 16.463 3.263 -4.913 1.00 90.31 306 THR A O 1
ATOM 2547 N N . GLU A 1 307 ? 17.270 1.448 -5.930 1.00 89.88 307 GLU A N 1
ATOM 2548 C CA . GLU A 1 307 ? 15.943 0.976 -6.344 1.00 89.88 307 GLU A CA 1
ATOM 2549 C C . GLU A 1 307 ? 15.035 0.644 -5.147 1.00 89.88 307 GLU A C 1
ATOM 2551 O O . GLU A 1 307 ? 13.839 0.942 -5.167 1.00 89.88 307 GLU A O 1
ATOM 2556 N N . GLU A 1 308 ? 15.581 0.003 -4.111 1.00 89.69 308 GLU A N 1
ATOM 2557 C CA . GLU A 1 308 ? 14.854 -0.316 -2.878 1.00 89.69 308 GLU A CA 1
ATOM 2558 C C . GLU A 1 308 ? 14.448 0.955 -2.124 1.00 89.69 308 GLU A C 1
ATOM 2560 O O . GLU A 1 308 ? 13.311 1.050 -1.653 1.00 89.69 308 GLU A O 1
ATOM 2565 N N . GLU A 1 309 ? 15.338 1.947 -2.080 1.00 92.94 309 GLU A N 1
ATOM 2566 C CA . GLU A 1 309 ? 15.089 3.264 -1.497 1.00 92.94 309 GLU A CA 1
ATOM 2567 C C . GLU A 1 309 ? 13.954 3.996 -2.227 1.00 92.94 309 GLU A C 1
ATOM 2569 O O . GLU A 1 309 ? 12.955 4.367 -1.613 1.00 92.94 309 GLU A O 1
ATOM 2574 N N . LEU A 1 310 ? 14.016 4.077 -3.558 1.00 92.44 310 LEU A N 1
ATOM 2575 C CA . LEU A 1 310 ? 12.961 4.665 -4.389 1.00 92.44 310 LEU A CA 1
ATOM 2576 C C . LEU A 1 310 ? 11.602 3.969 -4.191 1.00 92.44 310 LEU A C 1
ATOM 2578 O O . LEU A 1 310 ? 10.560 4.624 -4.113 1.00 92.44 310 LEU A O 1
ATOM 2582 N N . ARG A 1 311 ? 11.585 2.636 -4.050 1.00 92.12 311 ARG A N 1
ATOM 2583 C CA . ARG A 1 311 ? 10.357 1.877 -3.737 1.00 92.12 311 ARG A CA 1
ATOM 2584 C C . ARG A 1 311 ? 9.844 2.157 -2.327 1.00 92.12 311 ARG A C 1
ATOM 2586 O O . ARG A 1 311 ? 8.628 2.125 -2.121 1.00 92.12 311 ARG A O 1
ATOM 2593 N N . ARG A 1 312 ? 10.731 2.394 -1.355 1.00 91.75 312 ARG A N 1
ATOM 2594 C CA . ARG A 1 312 ? 10.356 2.793 0.009 1.00 91.75 312 ARG A CA 1
ATOM 2595 C C . ARG A 1 312 ? 9.716 4.178 -0.009 1.00 91.75 312 ARG A C 1
ATOM 2597 O O . ARG A 1 312 ? 8.567 4.296 0.415 1.00 91.75 312 ARG A O 1
ATOM 2604 N N . MET A 1 313 ? 10.387 5.163 -0.606 1.00 93.81 313 MET A N 1
ATOM 2605 C CA . MET A 1 313 ? 9.865 6.522 -0.779 1.00 93.81 313 MET A CA 1
ATOM 2606 C C . MET A 1 313 ? 8.503 6.512 -1.488 1.00 93.81 313 MET A C 1
ATOM 2608 O O . MET A 1 313 ? 7.561 7.163 -1.039 1.00 93.81 313 MET A O 1
ATOM 2612 N N . PHE A 1 314 ? 8.333 5.696 -2.538 1.00 94.44 314 PHE A N 1
ATOM 2613 C CA . PHE A 1 314 ? 7.047 5.568 -3.233 1.00 94.44 314 PHE A CA 1
ATOM 2614 C C . PHE A 1 314 ? 5.909 5.066 -2.339 1.00 94.44 314 PHE A C 1
ATOM 2616 O O . PHE A 1 314 ? 4.765 5.501 -2.499 1.00 94.44 314 PHE A O 1
ATOM 2623 N N . LYS A 1 315 ? 6.190 4.143 -1.411 1.00 90.62 315 LYS A N 1
ATOM 2624 C CA . LYS A 1 315 ? 5.193 3.654 -0.446 1.00 90.62 315 LYS A CA 1
ATOM 2625 C C . LYS A 1 315 ? 4.836 4.735 0.570 1.00 90.62 315 LYS A C 1
ATOM 2627 O O . LYS A 1 315 ? 3.655 4.898 0.874 1.00 90.62 315 LYS A O 1
ATOM 2632 N N . GLU A 1 316 ? 5.827 5.481 1.050 1.00 91.81 316 GLU A N 1
ATOM 2633 C CA . GLU A 1 316 ? 5.645 6.541 2.047 1.00 91.81 316 GLU A CA 1
ATOM 2634 C C . GLU A 1 316 ? 4.754 7.673 1.529 1.00 91.81 316 GLU A C 1
ATOM 2636 O O . GLU A 1 316 ? 3.867 8.118 2.255 1.00 91.81 316 GLU A O 1
ATOM 2641 N N . ILE A 1 317 ? 4.884 8.066 0.255 1.00 93.06 317 ILE A N 1
ATOM 2642 C CA . ILE A 1 317 ? 4.067 9.148 -0.320 1.00 93.06 317 ILE A CA 1
ATOM 2643 C C . ILE A 1 317 ? 2.595 8.775 -0.569 1.00 93.06 317 ILE A C 1
ATOM 2645 O O . ILE A 1 317 ? 1.772 9.668 -0.770 1.00 93.06 317 ILE A O 1
ATOM 2649 N N . GLN A 1 318 ? 2.211 7.489 -0.553 1.00 89.81 318 GLN A N 1
ATOM 2650 C CA . GLN A 1 318 ? 0.826 7.07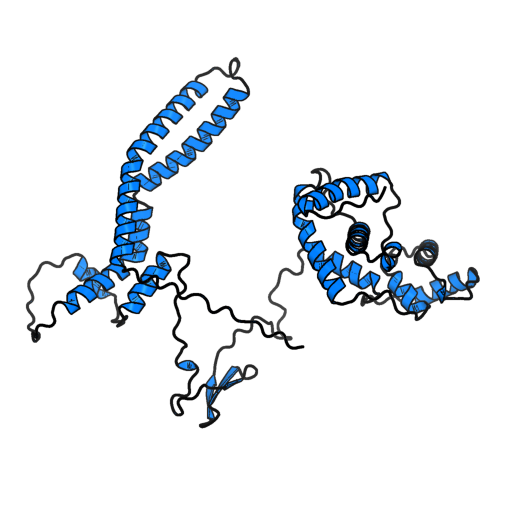8 -0.856 1.00 89.81 318 GLN A CA 1
ATOM 2651 C C . GLN A 1 318 ? -0.189 7.613 0.166 1.00 89.81 318 GLN A C 1
ATOM 2653 O O . GLN A 1 318 ? -1.280 8.059 -0.205 1.00 89.81 318 GLN A O 1
ATOM 2658 N N . ILE A 1 319 ? 0.169 7.564 1.453 1.00 87.81 319 ILE A N 1
ATOM 2659 C CA . ILE A 1 319 ? -0.670 8.029 2.565 1.00 87.81 319 ILE A CA 1
ATOM 2660 C C . ILE A 1 319 ? -0.881 9.552 2.504 1.00 87.81 319 ILE A C 1
ATOM 2662 O O . ILE A 1 319 ? -2.037 9.975 2.416 1.00 87.81 319 ILE A O 1
ATOM 2666 N N . PRO A 1 320 ? 0.171 10.397 2.496 1.00 92.06 320 PRO A N 1
ATOM 2667 C CA . PRO A 1 320 ? -0.001 11.841 2.413 1.00 92.06 320 PRO A CA 1
ATOM 2668 C C . PRO A 1 320 ? -0.636 12.269 1.090 1.00 92.06 320 PRO A C 1
ATOM 2670 O O . PRO A 1 320 ? -1.486 13.153 1.106 1.00 92.06 320 PRO A O 1
ATOM 2673 N N . PHE A 1 321 ? -0.348 11.601 -0.035 1.00 91.38 321 PHE A N 1
ATOM 2674 C CA . PHE A 1 321 ? -1.063 11.878 -1.283 1.00 91.38 321 PHE A CA 1
ATOM 2675 C C . PHE A 1 321 ? -2.578 11.709 -1.110 1.00 91.38 321 PHE A C 1
ATOM 2677 O O . PHE A 1 321 ? -3.340 12.581 -1.503 1.00 91.38 321 PHE A O 1
ATOM 2684 N N . THR A 1 322 ? -3.031 10.625 -0.476 1.00 88.81 322 THR A N 1
ATOM 2685 C CA . THR A 1 322 ? -4.469 10.389 -0.249 1.00 88.81 322 THR A CA 1
ATOM 2686 C C . THR A 1 322 ? -5.087 11.441 0.679 1.00 88.81 322 THR A C 1
ATOM 2688 O O . THR A 1 322 ? -6.242 11.815 0.494 1.00 88.81 322 THR A O 1
ATOM 2691 N N . LYS A 1 323 ? -4.317 11.950 1.648 1.00 89.62 323 LYS A N 1
ATOM 2692 C CA . LYS A 1 323 ? -4.754 12.977 2.604 1.00 89.62 323 LYS A CA 1
ATOM 2693 C C . LYS A 1 323 ? -4.877 14.373 1.983 1.00 89.62 323 LYS A C 1
ATOM 2695 O O . LYS A 1 323 ? -5.778 15.120 2.352 1.00 89.62 323 LYS A O 1
ATOM 2700 N N . PHE A 1 324 ? -3.967 14.721 1.077 1.00 90.75 324 PHE A N 1
ATOM 2701 C CA . PHE A 1 324 ? -3.825 16.076 0.534 1.00 90.75 324 PHE A CA 1
ATOM 2702 C C . PHE A 1 324 ? -4.302 16.224 -0.917 1.00 90.75 324 PHE A C 1
ATOM 2704 O O . PHE A 1 324 ? -4.359 17.335 -1.438 1.00 90.75 324 PHE A O 1
ATOM 2711 N N . CYS A 1 325 ? -4.664 15.129 -1.592 1.00 87.31 325 CYS A N 1
ATOM 2712 C CA . CYS A 1 325 ? -5.205 15.198 -2.945 1.00 87.31 325 CYS A CA 1
ATOM 2713 C C . CYS A 1 325 ? -6.548 15.958 -2.957 1.00 87.31 325 CYS A C 1
ATOM 2715 O O . CYS A 1 325 ? -7.464 15.588 -2.216 1.00 87.31 325 CYS A O 1
ATOM 2717 N N . PRO A 1 326 ? -6.710 16.983 -3.818 1.00 87.12 326 PRO A N 1
ATOM 2718 C CA . PRO A 1 326 ? -7.978 17.686 -3.981 1.00 87.12 326 PRO A CA 1
ATOM 2719 C C . PRO A 1 326 ? -9.112 16.726 -4.353 1.00 87.12 326 PRO A C 1
ATOM 2721 O O . PRO A 1 326 ? -8.906 15.816 -5.156 1.00 87.12 326 PRO A O 1
ATOM 2724 N N . LYS A 1 327 ? -10.327 16.962 -3.835 1.00 82.06 327 LYS A N 1
ATOM 2725 C CA . LYS A 1 327 ? -11.503 16.097 -4.081 1.00 82.06 327 LYS A CA 1
ATOM 2726 C C . LYS A 1 327 ? -11.864 15.965 -5.568 1.00 82.06 327 LYS A C 1
ATOM 2728 O O . LYS A 1 327 ? -12.411 14.948 -5.984 1.00 82.06 327 LYS A O 1
ATOM 2733 N N . GLU A 1 328 ? -11.540 16.977 -6.366 1.00 82.62 328 GLU A N 1
ATOM 2734 C CA . GLU A 1 328 ? -11.765 17.009 -7.818 1.00 82.62 328 GLU A CA 1
ATOM 2735 C C . GLU A 1 328 ? -10.773 16.124 -8.592 1.00 82.62 328 GLU A C 1
ATOM 2737 O O . GLU A 1 328 ? -11.072 15.655 -9.693 1.00 82.62 328 GLU A O 1
ATOM 2742 N N . ARG A 1 329 ? -9.591 15.849 -8.023 1.00 83.44 329 ARG A N 1
ATOM 2743 C CA . ARG A 1 329 ? -8.540 15.052 -8.659 1.00 83.44 329 ARG A CA 1
ATOM 2744 C C . ARG A 1 329 ? -8.638 13.595 -8.214 1.00 83.44 329 ARG A C 1
ATOM 2746 O O . ARG A 1 329 ? -8.450 13.268 -7.050 1.00 83.44 329 ARG A O 1
ATOM 2753 N N . LYS A 1 330 ? -8.837 12.692 -9.176 1.00 75.62 330 LYS A N 1
ATOM 2754 C CA . LYS A 1 330 ? -8.819 11.233 -8.937 1.00 75.62 330 LYS A CA 1
ATOM 2755 C C . LYS A 1 330 ? -7.472 10.578 -9.269 1.00 75.62 330 LYS A C 1
ATOM 2757 O O . LYS A 1 330 ? -7.138 9.526 -8.728 1.00 75.62 330 LYS A O 1
ATOM 2762 N N . ASN A 1 331 ? -6.696 11.201 -10.157 1.00 84.62 331 ASN A N 1
ATOM 2763 C CA . ASN A 1 331 ? -5.458 10.633 -10.688 1.00 84.62 331 ASN A CA 1
ATOM 2764 C C . ASN A 1 331 ? -4.261 10.921 -9.780 1.00 84.62 331 ASN A C 1
ATOM 2766 O O . ASN A 1 331 ? -4.128 12.025 -9.250 1.00 84.62 331 ASN A O 1
ATOM 2770 N N . PHE A 1 332 ? -3.355 9.947 -9.671 1.00 89.81 332 PHE A N 1
ATOM 2771 C CA . PHE A 1 332 ? -2.086 10.101 -8.960 1.00 89.81 332 PHE A CA 1
ATOM 2772 C C . PHE A 1 332 ? -1.202 11.204 -9.581 1.00 89.81 332 PHE A C 1
ATOM 2774 O O . PHE A 1 332 ? -1.500 11.732 -10.660 1.00 89.81 332 PHE A O 1
ATOM 2781 N N . LEU A 1 333 ? -0.131 11.594 -8.885 1.00 90.88 333 LEU A N 1
ATOM 2782 C CA . LEU A 1 333 ? 0.943 12.392 -9.486 1.00 90.88 333 LEU A CA 1
ATOM 2783 C C . LEU A 1 333 ? 1.536 11.636 -10.687 1.00 90.88 333 LEU A C 1
ATOM 2785 O O . LEU A 1 333 ? 1.480 10.408 -10.749 1.00 90.88 333 LEU A O 1
ATOM 2789 N N . SER A 1 334 ? 2.073 12.362 -11.665 1.00 91.56 334 SER A N 1
ATOM 2790 C CA . SER A 1 334 ? 2.775 11.729 -12.782 1.00 91.56 334 SER A CA 1
ATOM 2791 C C . SER A 1 334 ? 3.967 10.938 -12.245 1.00 91.56 334 SER A C 1
ATOM 2793 O O . SER A 1 334 ? 4.731 11.451 -11.432 1.00 91.56 334 SER A O 1
ATOM 2795 N N . TYR A 1 335 ? 4.156 9.705 -12.708 1.00 91.81 335 TYR A N 1
ATOM 2796 C CA . TYR A 1 335 ? 5.265 8.864 -12.252 1.00 91.81 335 TYR A CA 1
ATOM 2797 C C . TYR A 1 335 ? 6.621 9.451 -12.649 1.00 91.81 335 TYR A C 1
ATOM 2799 O O . TYR A 1 335 ? 7.540 9.437 -11.838 1.00 91.81 335 TYR A O 1
ATOM 2807 N N . SER A 1 336 ? 6.708 10.078 -13.828 1.00 90.12 336 SER A N 1
ATOM 2808 C CA . SER A 1 336 ? 7.887 10.852 -14.240 1.00 90.12 336 SER A CA 1
ATOM 2809 C C . SER A 1 336 ? 8.154 12.032 -13.298 1.00 90.12 336 SER A C 1
ATOM 2811 O O . SER A 1 336 ? 9.295 12.277 -12.937 1.00 90.12 336 SER A O 1
ATOM 2813 N N . TYR A 1 337 ? 7.106 12.727 -12.831 1.00 93.38 337 TYR A N 1
ATOM 2814 C CA . TYR A 1 337 ? 7.252 13.812 -11.849 1.00 93.38 337 TYR A CA 1
ATOM 2815 C C . TYR A 1 337 ? 7.748 13.280 -10.497 1.00 93.38 337 TYR A C 1
ATOM 2817 O O . TYR A 1 337 ? 8.685 13.819 -9.925 1.00 93.38 337 TYR A O 1
ATOM 2825 N N . VAL A 1 338 ? 7.150 12.195 -9.998 1.00 94.38 338 VAL A N 1
ATOM 2826 C CA . VAL A 1 338 ? 7.537 11.589 -8.714 1.00 94.38 338 VAL A CA 1
ATOM 2827 C C . VAL A 1 338 ? 8.977 11.079 -8.749 1.00 94.38 338 VAL A C 1
ATOM 2829 O O . VAL A 1 338 ? 9.722 11.328 -7.808 1.00 94.38 338 VAL A O 1
ATOM 2832 N N . LEU A 1 339 ? 9.383 10.403 -9.828 1.00 93.31 339 LEU A N 1
ATOM 2833 C CA . LEU A 1 339 ? 10.758 9.931 -9.993 1.00 93.31 339 LEU A CA 1
ATOM 2834 C C . LEU A 1 339 ? 11.748 11.091 -10.068 1.00 93.31 339 LEU A C 1
ATOM 2836 O O . LEU A 1 339 ? 12.767 11.027 -9.391 1.00 93.31 339 LEU A O 1
ATOM 2840 N N . HIS A 1 340 ? 11.416 12.160 -10.800 1.00 93.88 340 HIS A N 1
ATOM 2841 C CA . HIS A 1 340 ? 12.213 13.387 -10.831 1.00 93.88 340 HIS A CA 1
ATOM 2842 C C . HIS A 1 340 ? 12.424 13.952 -9.418 1.00 93.88 340 HIS A C 1
ATOM 2844 O O . HIS A 1 340 ? 13.555 14.172 -9.003 1.00 93.88 340 HIS A O 1
ATOM 2850 N N . LYS A 1 341 ? 11.348 14.080 -8.630 1.00 95.00 341 LYS A N 1
ATOM 2851 C CA . LYS A 1 341 ? 11.441 14.565 -7.245 1.00 95.00 341 LYS A CA 1
ATOM 2852 C C . LYS A 1 341 ? 12.227 13.642 -6.323 1.00 95.00 341 LYS A C 1
ATOM 2854 O O . LYS A 1 341 ? 12.914 14.116 -5.426 1.00 95.00 341 LYS A O 1
ATOM 2859 N N . PHE A 1 342 ? 12.137 12.330 -6.516 1.00 95.31 342 PHE A N 1
ATOM 2860 C CA . PHE A 1 342 ? 12.929 11.391 -5.731 1.00 95.31 342 PHE A CA 1
ATOM 2861 C C . PHE A 1 342 ? 14.417 11.475 -6.046 1.00 95.31 342 PHE A C 1
ATOM 2863 O O . PHE A 1 342 ? 15.215 11.425 -5.117 1.00 95.31 342 PHE A O 1
ATOM 2870 N N . VAL A 1 343 ? 14.800 11.599 -7.320 1.00 93.38 343 VAL A N 1
ATOM 2871 C CA . VAL A 1 343 ? 16.220 11.735 -7.664 1.00 93.38 343 VAL A CA 1
ATOM 2872 C C . VAL A 1 343 ? 16.789 13.075 -7.207 1.00 93.38 343 VAL A C 1
ATOM 2874 O O . VAL A 1 343 ? 17.913 13.074 -6.727 1.00 93.38 343 VAL A O 1
ATOM 2877 N N . GLU A 1 344 ? 16.007 14.163 -7.235 1.00 93.38 344 GLU A N 1
ATOM 2878 C CA . GLU A 1 344 ? 16.399 15.446 -6.623 1.00 93.38 344 GLU A CA 1
ATOM 2879 C C . GLU A 1 344 ? 16.650 15.293 -5.111 1.00 93.38 344 GLU A C 1
ATOM 2881 O O . GLU A 1 344 ? 17.688 15.705 -4.610 1.00 93.38 344 GLU A O 1
ATOM 2886 N N . LEU A 1 345 ? 15.740 14.639 -4.376 1.00 93.62 345 LEU A N 1
ATOM 2887 C CA . LEU A 1 345 ? 15.875 14.435 -2.924 1.00 93.62 345 LEU A CA 1
ATOM 2888 C C . LEU A 1 345 ? 17.021 13.500 -2.519 1.00 93.62 345 LEU A C 1
ATOM 2890 O O . LEU A 1 345 ? 17.492 13.561 -1.387 1.00 93.62 345 LEU A O 1
ATOM 2894 N N . LEU A 1 346 ? 17.416 12.590 -3.408 1.00 93.06 346 LEU A N 1
ATOM 2895 C CA . LEU A 1 346 ? 18.521 11.660 -3.185 1.00 93.06 346 LEU A CA 1
ATOM 2896 C C . LEU A 1 346 ? 19.854 12.182 -3.747 1.00 93.06 346 LEU A C 1
ATOM 2898 O O . LEU A 1 346 ? 20.825 11.428 -3.728 1.00 93.06 346 LEU A O 1
ATOM 2902 N N . GLU A 1 347 ? 19.896 13.421 -4.257 1.00 91.31 347 GLU A N 1
ATOM 2903 C CA . GLU A 1 347 ? 21.077 14.041 -4.886 1.00 91.31 347 GLU A CA 1
ATOM 2904 C C . GLU A 1 347 ? 21.621 13.219 -6.074 1.00 91.31 347 GLU A C 1
ATOM 2906 O O . GLU A 1 347 ? 22.823 13.103 -6.314 1.00 91.31 347 GLU A O 1
ATOM 2911 N N . LEU A 1 348 ? 20.718 12.591 -6.831 1.00 89.25 348 LEU A N 1
ATOM 2912 C CA . LEU A 1 348 ? 21.035 11.762 -7.993 1.00 89.25 348 LEU A CA 1
ATOM 2913 C C . LEU A 1 348 ? 20.872 12.551 -9.299 1.00 89.25 348 LEU A C 1
ATOM 2915 O O . LEU A 1 348 ? 20.166 12.122 -10.220 1.00 89.25 348 LEU A O 1
ATOM 2919 N N . ASP A 1 349 ? 21.562 13.688 -9.386 1.00 85.56 349 ASP A N 1
ATOM 2920 C CA . ASP A 1 349 ? 21.398 14.689 -10.450 1.00 85.56 349 ASP A CA 1
ATOM 2921 C C . ASP A 1 349 ? 21.605 14.125 -11.861 1.00 85.56 349 ASP A C 1
ATOM 2923 O O . ASP A 1 349 ? 20.919 14.494 -12.812 1.00 85.56 349 ASP A O 1
ATOM 2927 N N . GLN A 1 350 ? 22.484 13.130 -11.982 1.00 85.25 350 GLN A N 1
ATOM 2928 C CA . GLN A 1 350 ? 22.765 12.398 -13.220 1.00 85.25 350 GLN A CA 1
ATOM 2929 C C . GLN A 1 350 ? 21.534 11.742 -13.876 1.00 85.25 350 GLN A C 1
ATOM 2931 O O . GLN A 1 350 ? 21.585 11.382 -15.051 1.00 85.25 350 GLN A O 1
ATOM 2936 N N . PHE A 1 351 ? 20.436 11.545 -13.137 1.00 87.00 351 PHE A N 1
ATOM 2937 C CA . PHE A 1 351 ? 19.207 10.935 -13.653 1.00 87.00 351 PHE A CA 1
ATOM 2938 C C . PHE A 1 351 ? 18.066 11.937 -13.879 1.00 87.00 351 PHE A C 1
ATOM 2940 O O . PHE A 1 351 ? 17.029 11.546 -14.415 1.00 87.00 351 PHE A O 1
ATOM 2947 N N . ILE A 1 352 ? 18.239 13.215 -13.525 1.00 85.00 352 ILE A N 1
ATOM 2948 C CA . ILE A 1 352 ? 17.201 14.256 -13.638 1.00 85.00 352 ILE A CA 1
ATOM 2949 C C . ILE A 1 352 ? 16.688 14.374 -15.080 1.00 85.00 352 ILE A C 1
ATOM 2951 O O . ILE A 1 352 ? 15.478 14.313 -15.319 1.00 85.00 352 ILE A O 1
ATOM 2955 N N . ASP A 1 353 ? 17.600 14.432 -16.054 1.00 81.06 353 ASP A N 1
ATOM 2956 C CA . ASP A 1 353 ? 17.268 14.577 -17.480 1.00 81.06 353 ASP A CA 1
ATOM 2957 C C . ASP A 1 353 ? 16.499 13.380 -18.058 1.00 81.06 353 ASP A C 1
ATOM 2959 O O . ASP A 1 353 ? 15.821 13.485 -19.087 1.00 81.06 353 ASP A O 1
ATOM 2963 N N . CYS A 1 354 ? 16.558 12.228 -17.386 1.00 81.31 354 CYS A N 1
ATOM 2964 C CA . CYS A 1 354 ? 15.825 11.036 -17.795 1.00 81.31 354 CYS A CA 1
ATOM 2965 C C . CYS A 1 354 ? 14.335 11.120 -17.429 1.00 81.31 354 CYS A C 1
ATOM 2967 O O . CYS A 1 354 ? 13.493 10.525 -18.109 1.00 81.31 354 CYS A O 1
ATOM 2969 N N . PHE A 1 355 ? 13.990 11.886 -16.391 1.00 87.06 355 PHE A N 1
ATOM 2970 C CA . PHE A 1 355 ? 12.631 12.028 -15.873 1.00 87.06 355 PHE A CA 1
ATOM 2971 C C . PHE A 1 355 ? 12.058 13.398 -16.231 1.00 87.06 355 PHE A C 1
ATOM 2973 O O . PHE A 1 355 ? 11.931 14.297 -15.405 1.00 87.06 355 PHE A O 1
ATOM 2980 N N . ILE A 1 356 ? 11.695 13.565 -17.502 1.00 83.31 356 ILE A N 1
ATOM 2981 C CA . ILE A 1 356 ? 11.228 14.851 -18.032 1.00 83.31 356 ILE A CA 1
ATOM 2982 C C . ILE A 1 356 ? 9.895 15.256 -17.377 1.00 83.31 356 ILE A C 1
ATOM 2984 O O . ILE A 1 356 ? 8.932 14.480 -17.334 1.00 83.31 356 ILE A O 1
ATOM 2988 N N . LEU A 1 357 ? 9.824 16.502 -16.907 1.00 87.56 357 LEU A N 1
ATOM 2989 C CA . LEU A 1 357 ? 8.620 17.090 -16.322 1.00 87.56 357 LEU A CA 1
ATOM 2990 C C . LEU A 1 357 ? 7.546 17.406 -17.380 1.00 87.56 357 LEU A C 1
ATOM 2992 O O . LEU A 1 357 ? 7.790 17.461 -18.588 1.00 87.56 357 LEU A O 1
ATOM 2996 N N . LEU A 1 358 ? 6.308 17.620 -16.928 1.00 84.69 358 LEU A N 1
ATOM 2997 C CA . LEU A 1 358 ? 5.215 17.996 -17.827 1.00 84.69 358 LEU A CA 1
ATOM 2998 C C . LEU A 1 358 ? 5.457 19.380 -18.445 1.00 84.69 358 LEU A C 1
ATOM 3000 O O . LEU A 1 358 ? 5.714 20.344 -17.737 1.00 84.69 358 LEU A O 1
ATOM 3004 N N . LYS A 1 359 ? 5.232 19.503 -19.761 1.00 83.00 359 LYS A N 1
ATOM 3005 C CA . LYS A 1 359 ? 5.339 20.783 -20.492 1.00 83.00 359 LYS A CA 1
ATOM 3006 C C . LYS A 1 359 ? 4.318 21.846 -20.054 1.00 83.00 359 LYS A C 1
ATOM 3008 O O . LYS A 1 359 ? 4.524 23.030 -20.285 1.00 83.00 359 LYS A O 1
ATOM 3013 N N . SER A 1 360 ? 3.182 21.433 -19.487 1.00 88.31 360 SER A N 1
ATOM 3014 C CA . SER A 1 360 ? 2.121 22.349 -19.051 1.00 88.31 360 SER A CA 1
ATOM 3015 C C . SER A 1 360 ? 2.446 22.909 -17.665 1.00 88.31 360 SER A C 1
ATOM 3017 O O . SER A 1 360 ? 2.360 22.179 -16.677 1.00 88.31 360 SER A O 1
ATOM 3019 N N . ARG A 1 361 ? 2.777 24.207 -17.599 1.00 87.50 361 ARG A N 1
ATOM 3020 C CA . ARG A 1 361 ? 3.156 24.899 -16.354 1.00 87.50 361 ARG A CA 1
ATOM 3021 C C . ARG A 1 361 ? 2.060 24.847 -15.291 1.00 87.50 361 ARG A C 1
ATOM 3023 O O . ARG A 1 361 ? 2.358 24.615 -14.129 1.00 87.50 361 ARG A O 1
ATOM 3030 N N . GLU A 1 362 ? 0.797 24.977 -15.691 1.00 88.62 362 GLU A N 1
ATOM 3031 C CA . GLU A 1 362 ? -0.354 24.869 -14.782 1.00 88.62 362 GLU A CA 1
ATOM 3032 C C . GLU A 1 362 ? -0.456 23.476 -14.148 1.00 88.62 362 GLU A C 1
ATOM 3034 O O . GLU A 1 362 ? -0.575 23.347 -12.931 1.00 88.62 362 GLU A O 1
ATOM 3039 N N . LYS A 1 363 ? -0.350 22.412 -14.958 1.00 87.62 363 LYS A N 1
ATOM 3040 C CA . LYS A 1 363 ? -0.404 21.027 -14.461 1.00 87.62 363 LYS A CA 1
ATOM 3041 C C . LYS A 1 363 ? 0.808 20.666 -13.609 1.00 87.62 363 LYS A C 1
ATOM 3043 O O . LYS A 1 363 ? 0.696 19.823 -12.720 1.00 87.62 363 LYS A O 1
ATOM 3048 N N . LEU A 1 364 ? 1.966 21.252 -13.904 1.00 90.69 364 LEU A N 1
ATOM 3049 C CA . LEU A 1 364 ? 3.170 21.088 -13.098 1.00 90.69 364 LEU A CA 1
ATOM 3050 C C . LEU A 1 364 ? 3.005 21.792 -11.746 1.00 90.69 364 LEU A C 1
ATOM 3052 O O . LEU A 1 364 ? 3.125 21.141 -10.717 1.00 90.69 364 LEU A O 1
ATOM 3056 N N . HIS A 1 365 ? 2.563 23.051 -11.743 1.00 90.62 365 HIS A N 1
ATOM 3057 C CA . HIS A 1 365 ? 2.283 23.807 -10.521 1.00 90.62 365 HIS A CA 1
ATOM 3058 C C . HIS A 1 365 ? 1.253 23.113 -9.611 1.00 90.62 365 HIS A C 1
ATOM 3060 O O . HIS A 1 365 ? 1.444 23.020 -8.402 1.00 90.62 365 HIS A O 1
ATOM 3066 N N . GLN A 1 366 ? 0.184 22.544 -10.177 1.00 89.69 366 GLN A N 1
ATOM 3067 C CA . GLN A 1 366 ? -0.783 21.749 -9.407 1.00 89.69 366 GLN A CA 1
ATOM 3068 C C . GLN A 1 366 ? -0.163 20.507 -8.746 1.00 89.69 366 GLN A C 1
ATOM 3070 O O . GLN A 1 366 ? -0.632 20.075 -7.694 1.00 89.69 366 GLN A O 1
ATOM 3075 N N . GLN A 1 367 ? 0.854 19.896 -9.360 1.00 92.38 367 GLN A N 1
ATOM 3076 C CA . GLN A 1 367 ? 1.583 18.787 -8.743 1.00 92.38 367 GLN A CA 1
ATOM 3077 C C . GLN A 1 367 ? 2.518 19.282 -7.641 1.00 92.38 367 GLN A C 1
ATOM 3079 O O . GLN A 1 367 ? 2.514 18.673 -6.574 1.00 92.38 367 GLN A O 1
ATOM 3084 N N . ASP A 1 368 ? 3.213 20.402 -7.847 1.00 93.19 368 ASP A N 1
ATOM 3085 C CA . ASP A 1 368 ? 4.072 21.037 -6.839 1.00 93.19 368 ASP A CA 1
ATOM 3086 C C . ASP A 1 368 ? 3.297 21.408 -5.572 1.00 93.19 368 ASP A C 1
ATOM 3088 O O . ASP A 1 368 ? 3.781 21.179 -4.467 1.00 93.19 368 ASP A O 1
ATOM 3092 N N . LEU A 1 369 ? 2.067 21.919 -5.701 1.00 92.69 369 LEU A N 1
ATOM 3093 C CA . LEU A 1 369 ? 1.222 22.251 -4.548 1.00 92.69 369 LEU A CA 1
ATOM 3094 C C . LEU A 1 369 ? 0.930 21.028 -3.666 1.00 92.69 369 LEU A C 1
ATOM 3096 O O . LEU A 1 369 ? 1.030 21.117 -2.442 1.00 92.69 369 LEU A O 1
ATOM 3100 N N . ILE A 1 370 ? 0.603 19.889 -4.285 1.00 92.88 370 ILE A N 1
ATOM 3101 C CA . ILE A 1 370 ? 0.365 18.624 -3.573 1.00 92.88 370 ILE A CA 1
ATOM 3102 C C . ILE A 1 370 ? 1.686 18.087 -3.014 1.00 92.88 370 ILE A C 1
ATOM 3104 O O . ILE A 1 370 ? 1.745 17.637 -1.872 1.00 92.88 370 ILE A O 1
ATOM 3108 N N . TRP A 1 371 ? 2.756 18.148 -3.808 1.00 95.38 371 TRP A N 1
ATOM 3109 C CA . TRP A 1 371 ? 4.082 17.682 -3.420 1.00 95.38 371 TRP A CA 1
ATOM 3110 C C . TRP A 1 371 ? 4.618 18.428 -2.201 1.00 95.38 371 TRP A C 1
ATOM 3112 O O . TRP A 1 371 ? 5.116 17.798 -1.279 1.00 95.38 371 TRP A O 1
ATOM 3122 N N . ARG A 1 372 ? 4.417 19.746 -2.132 1.00 95.31 372 ARG A N 1
ATOM 3123 C CA . ARG A 1 372 ? 4.783 20.570 -0.977 1.00 95.31 372 ARG A CA 1
ATOM 3124 C C . ARG A 1 372 ? 4.133 20.078 0.313 1.00 95.31 372 ARG A C 1
ATOM 3126 O O . ARG A 1 372 ? 4.815 19.955 1.322 1.00 95.31 372 ARG A O 1
ATOM 3133 N N . GLN A 1 373 ? 2.843 19.743 0.270 1.00 95.44 373 GLN A N 1
ATOM 3134 C CA . GLN A 1 373 ? 2.123 19.201 1.430 1.00 95.44 373 GLN A CA 1
ATOM 3135 C C . GLN A 1 373 ? 2.612 17.794 1.806 1.00 95.44 373 GLN A C 1
ATOM 3137 O O . GLN A 1 373 ? 2.681 17.450 2.986 1.00 95.44 373 GLN A O 1
ATOM 3142 N N . ILE A 1 374 ? 2.983 16.977 0.812 1.00 95.12 374 ILE A N 1
ATOM 3143 C CA . ILE A 1 374 ? 3.602 15.665 1.039 1.00 95.12 374 ILE A CA 1
ATOM 3144 C C . ILE A 1 374 ? 4.966 15.826 1.724 1.00 95.12 374 ILE A C 1
ATOM 3146 O O . ILE A 1 374 ? 5.202 15.166 2.736 1.00 95.12 374 ILE A O 1
ATOM 3150 N N . CYS A 1 375 ? 5.828 16.714 1.219 1.00 95.62 375 CYS A N 1
ATOM 3151 C CA . CYS A 1 375 ? 7.135 17.008 1.805 1.00 95.62 375 CYS A CA 1
ATOM 3152 C C . CYS A 1 375 ? 7.001 17.523 3.239 1.00 95.62 375 CYS A C 1
ATOM 3154 O O . CYS A 1 375 ? 7.671 17.008 4.128 1.00 95.62 375 CYS A O 1
ATOM 3156 N N . GLU A 1 376 ? 6.078 18.453 3.499 1.00 95.56 376 GLU A N 1
ATOM 3157 C CA . GLU A 1 376 ? 5.812 18.966 4.848 1.00 95.56 376 GLU A CA 1
ATOM 3158 C C . GLU A 1 376 ? 5.387 17.846 5.815 1.00 95.56 376 GLU A C 1
ATOM 3160 O O . GLU A 1 376 ? 5.889 17.757 6.936 1.00 95.56 376 GLU A O 1
ATOM 3165 N N . TYR A 1 377 ? 4.515 16.936 5.370 1.00 95.19 377 TYR A N 1
ATOM 3166 C CA . TYR A 1 377 ? 4.048 15.811 6.183 1.00 95.19 377 TYR A CA 1
ATOM 3167 C C . TYR A 1 377 ? 5.139 14.774 6.473 1.00 95.19 377 TYR A C 1
ATOM 3169 O O . TYR A 1 377 ? 5.220 14.262 7.590 1.00 95.19 377 TYR A O 1
ATOM 3177 N N . LEU A 1 378 ? 5.968 14.453 5.477 1.00 94.12 378 LEU A N 1
ATOM 3178 C CA . LEU A 1 378 ? 7.069 13.492 5.609 1.00 94.12 378 LEU A CA 1
ATOM 3179 C C . LEU A 1 378 ? 8.352 14.124 6.171 1.00 94.12 378 LEU A C 1
ATOM 3181 O O . LEU A 1 378 ? 9.305 13.403 6.460 1.00 94.12 378 LEU A O 1
ATOM 3185 N N . LYS A 1 379 ? 8.361 15.449 6.376 1.00 95.06 379 LYS A N 1
ATOM 3186 C CA . LYS A 1 379 ? 9.532 16.256 6.755 1.00 95.06 379 LYS A CA 1
ATOM 3187 C C . LYS A 1 379 ? 10.686 16.134 5.754 1.00 95.06 379 LYS A C 1
ATOM 3189 O O . LYS A 1 379 ? 11.850 16.095 6.144 1.00 95.06 379 LYS A O 1
ATOM 3194 N N . TRP A 1 380 ? 10.352 16.043 4.473 1.00 95.38 380 TRP A N 1
ATOM 3195 C CA . TRP A 1 380 ? 11.315 16.106 3.379 1.00 95.38 380 TRP A CA 1
ATOM 3196 C C . TRP A 1 380 ? 11.510 17.549 2.928 1.00 95.38 380 TRP A C 1
ATOM 3198 O O . TRP A 1 380 ? 10.632 18.395 3.113 1.00 95.38 380 TRP A O 1
ATOM 3208 N N . GLU A 1 381 ? 12.651 17.822 2.306 1.00 93.56 381 GLU A N 1
ATOM 3209 C CA . GLU A 1 381 ? 12.889 19.104 1.657 1.00 93.56 381 GLU A CA 1
ATOM 3210 C C . GLU A 1 381 ? 11.906 19.307 0.493 1.00 93.56 381 GLU A C 1
ATOM 3212 O O . GLU A 1 381 ? 11.531 18.370 -0.215 1.00 93.56 381 GLU A O 1
ATOM 3217 N N . PHE A 1 382 ? 11.433 20.538 0.309 1.00 94.75 382 PHE A N 1
ATOM 3218 C CA . PHE A 1 382 ? 10.612 20.888 -0.843 1.00 94.75 382 PHE A CA 1
ATOM 3219 C C . PHE A 1 382 ? 11.456 21.655 -1.855 1.00 94.75 382 PHE A C 1
ATOM 3221 O O . PHE A 1 382 ? 11.805 22.811 -1.627 1.00 94.75 382 PHE A O 1
ATOM 3228 N N . ILE A 1 383 ? 11.714 21.015 -2.992 1.00 91.06 383 ILE A N 1
ATOM 3229 C CA . ILE A 1 383 ? 12.412 21.610 -4.131 1.00 91.06 383 ILE A CA 1
ATOM 3230 C C . ILE A 1 383 ? 11.348 21.986 -5.176 1.00 91.06 383 ILE A C 1
ATOM 3232 O O . ILE A 1 383 ? 10.680 21.083 -5.698 1.00 91.06 383 ILE A O 1
ATOM 3236 N N . PRO A 1 384 ? 11.114 23.281 -5.465 1.00 88.56 384 PRO A N 1
ATOM 3237 C CA . PRO A 1 384 ? 10.123 23.706 -6.453 1.00 88.56 384 PRO A CA 1
ATOM 3238 C C . PRO A 1 384 ? 10.573 23.356 -7.878 1.00 88.56 384 PRO A C 1
ATOM 3240 O O . PRO A 1 384 ? 11.741 23.504 -8.218 1.00 88.56 384 PRO A O 1
ATOM 3243 N N . SER A 1 385 ? 9.646 22.907 -8.729 1.00 84.38 385 SER A N 1
ATOM 3244 C CA . SER A 1 385 ? 9.910 22.675 -10.159 1.00 84.38 385 SER A CA 1
ATOM 3245 C C . SER A 1 385 ? 9.633 23.897 -11.040 1.00 84.38 385 SER A C 1
ATOM 3247 O O . SER A 1 385 ? 9.967 23.867 -12.227 1.00 84.38 385 SER A O 1
ATOM 3249 N N . VAL A 1 386 ? 8.962 24.928 -10.509 1.00 65.44 386 VAL A N 1
ATOM 3250 C CA . VAL A 1 386 ? 8.470 26.108 -11.250 1.00 65.44 386 VAL A CA 1
ATOM 3251 C C . VAL A 1 386 ? 8.706 27.401 -10.493 1.00 65.44 386 VAL A C 1
ATOM 3253 O O . VAL A 1 386 ? 8.500 27.392 -9.259 1.00 65.44 386 VAL A O 1
#

Secondary structure (DSSP, 8-state):
------------------HHHHHHHHHHHHHHHHHHHHHHHHHHHHHHHHHHHHHTS-GGG--HHHHHHHHHHHHHHHHHHHHHHHHHTTHHHHHHHHHHHHHHHHHHHHHHHHH--S---------S---HHHHHTTS-------HHHHHHHHHHHH-TT--------GGGB-TTT-SBPEEETTTTEEE-TTT--EEE-----SSPPTTSPP----TTS--HHHHHHHHHHHHTT-------HHHHHHHHHHHHHTT---GGG--HHHHHHHHHHTT-GGGSTTHHHHHHHHH-PPPP---HHHHHHHHHHHHHTHHHHHHHS-TT--SPPPHHHHHHHHHHHTT-GGGGGGSPPPS-HHHHHHHHHHHHHHHHHHT-------

InterPro domains:
  IPR007031 Poxvirus VLTF3, late transcription factor [PF04947] (217-382)

pLDDT: mean 77.4, std 16.69, range [31.94, 95.62]

Foldseek 3Di:
DDDDDPPPPPPPPPPPDDPVRVVVVVVVVLVVLLVCLVVLVVVLVVLVVVLVVLVPDDPVPDDPVSVVVNVVSVVVNVVSVVSSVCSVVVVVVVVLCVQCVVLVVVLVVVVVVVVPPDDDDDDDDPDDDDDPVNVVPPPDDDDPQDNVNSVLSSCVVRPPPRDDPDDPPCVQADPVPRDGFCDDPVQQWTADPPPGDIDHHDDPDPDDDPPDDNPCPVPVPPDVLVVLVVLVCLQQLVDPDDDDPVVLVQLVVVCVVVVPPQLVPDDLVNSCVSCVVVVNNVCNSNSQNSSCVRRVDGGDDDDPVLVVVLSVVVVLLPVLLVVQPDPVDPDDDDSLLSVLVSCVQVVVVVCNVSSDDDPDPVSLVSSLVSVVSSCVVVVGDRDRPD